Protein AF-A0A3N4KYW5-F1 (afdb_monomer_lite)

Organism: NCBI:txid1392247

InterPro domains:
  IPR002227 Tyrosinase copper-binding domain [PF00264] (169-390)
  IPR002227 Tyrosinase copper-binding domain [PR00092] (184-201)
  IPR002227 Tyrosinase copper-binding domain [PR00092] (208-213)
  IPR002227 Tyrosinase copper-binding domain [PR00092] (351-362)
  IPR002227 Tyrosinase copper-binding domain [PR00092] (371-389)
  IPR002227 Tyrosinase copper-binding domain [PS00498] (372-383)
  IPR008922 Di-copper centre-containing domain superfamily [G3DSA:1.10.1280.10] (105-426)
  IPR008922 Di-copper centre-containing domain superfamily [SSF48056] (137-424)
  IPR050316 Tyrosinase and Hemocyanin [PTHR11474] (118-399)

Radius of gyration: 27.78 Å; chains: 1; bounding box: 61×49×85 Å

pLDDT: mean 87.5, std 16.76, range [24.86, 98.69]

Structure (mmCIF, N/CA/C/O backbone):
data_AF-A0A3N4KYW5-F1
#
_entry.id   AF-A0A3N4KYW5-F1
#
loop_
_atom_site.group_PDB
_atom_site.id
_atom_site.type_symbol
_atom_site.label_atom_id
_atom_site.label_alt_id
_atom_site.label_comp_id
_atom_site.label_asym_id
_atom_site.label_entity_id
_atom_site.label_seq_id
_atom_site.pdbx_PDB_ins_code
_atom_site.Cartn_x
_atom_site.Cartn_y
_atom_site.Cartn_z
_atom_site.occupancy
_atom_site.B_iso_or_equiv
_atom_site.auth_seq_id
_atom_site.auth_comp_id
_atom_site.auth_asym_id
_atom_site.auth_atom_id
_atom_site.pdbx_PDB_model_num
ATOM 1 N N . MET A 1 1 ? -25.520 24.397 -14.478 1.00 36.56 1 MET A N 1
ATOM 2 C CA . MET A 1 1 ? -25.189 24.635 -15.900 1.00 36.56 1 MET A CA 1
ATOM 3 C C . MET A 1 1 ? -24.238 23.541 -16.331 1.00 36.56 1 MET A C 1
ATOM 5 O O . MET A 1 1 ? -23.199 23.385 -15.710 1.00 36.56 1 MET A O 1
ATOM 9 N N . ALA A 1 2 ? -24.666 22.728 -17.291 1.00 32.66 2 ALA A N 1
ATOM 10 C CA . ALA A 1 2 ? -23.948 21.551 -17.752 1.00 32.66 2 ALA A CA 1
ATOM 11 C C . ALA A 1 2 ? -22.812 21.935 -18.715 1.00 32.66 2 ALA A C 1
ATOM 13 O O . ALA A 1 2 ? -23.056 22.570 -19.738 1.00 32.66 2 ALA A O 1
ATOM 14 N N . SER A 1 3 ? -21.595 21.501 -18.406 1.00 29.33 3 SER A N 1
ATOM 15 C CA . SER A 1 3 ? -20.471 21.383 -19.340 1.00 29.33 3 SER A CA 1
ATOM 16 C C . SER A 1 3 ? -19.914 19.974 -19.121 1.00 29.33 3 SER A C 1
ATOM 18 O O . SER A 1 3 ? -19.378 19.689 -18.061 1.00 29.33 3 SER A O 1
ATOM 20 N N . GLY A 1 4 ? -20.162 18.981 -19.969 1.00 25.80 4 GLY A N 1
ATOM 21 C CA . GLY A 1 4 ? -19.892 18.992 -21.401 1.00 25.80 4 GLY A CA 1
ATOM 22 C C . GLY A 1 4 ? -18.537 18.330 -21.671 1.00 25.80 4 GLY A C 1
ATOM 23 O O . GLY A 1 4 ? -17.692 18.933 -22.322 1.00 25.80 4 GLY A O 1
ATOM 24 N N . PHE A 1 5 ? -18.314 17.117 -21.144 1.00 27.41 5 PHE A N 1
ATOM 25 C CA . PHE A 1 5 ? -17.185 16.272 -21.535 1.00 27.41 5 PHE A CA 1
ATOM 26 C C . PHE A 1 5 ? -17.374 15.877 -23.004 1.00 27.41 5 PHE A C 1
ATOM 28 O O . PHE A 1 5 ? -18.161 14.991 -23.333 1.00 27.41 5 PHE A O 1
ATOM 35 N N . LYS A 1 6 ? -16.687 16.581 -23.906 1.00 27.83 6 LYS A N 1
ATOM 36 C CA . LYS A 1 6 ? -16.536 16.147 -25.293 1.00 27.83 6 LYS A CA 1
ATOM 37 C C . LYS A 1 6 ? -15.517 15.015 -25.315 1.00 27.83 6 LYS A C 1
ATOM 39 O O . LYS A 1 6 ? -14.340 15.236 -25.046 1.00 27.83 6 LYS A O 1
ATOM 44 N N . SER A 1 7 ? -15.986 13.820 -25.653 1.00 28.34 7 SER A N 1
ATOM 45 C CA . SER A 1 7 ? -15.151 12.720 -26.122 1.00 28.34 7 SER A CA 1
ATOM 46 C C . SER A 1 7 ? -14.285 13.210 -27.286 1.00 28.34 7 SER A C 1
ATOM 48 O O . SER A 1 7 ? -14.814 13.652 -28.310 1.00 28.34 7 SER A O 1
ATOM 50 N N . LEU A 1 8 ? -12.965 13.159 -27.123 1.00 27.41 8 LEU A N 1
ATOM 51 C CA . LEU A 1 8 ? -12.028 13.337 -28.228 1.00 27.41 8 LEU A CA 1
ATOM 52 C C . LEU A 1 8 ? -12.224 12.176 -29.220 1.00 27.41 8 LEU A C 1
ATOM 54 O O . LEU A 1 8 ? -12.356 11.032 -28.779 1.00 27.41 8 LEU A O 1
ATOM 58 N N . PRO A 1 9 ? -12.292 12.439 -30.535 1.00 24.86 9 PRO A N 1
ATOM 59 C CA . PRO A 1 9 ? -12.439 11.379 -31.518 1.00 24.86 9 PRO A CA 1
ATOM 60 C C . PRO A 1 9 ? -11.172 10.523 -31.524 1.00 24.86 9 PRO A C 1
ATOM 62 O O . PRO A 1 9 ? -10.060 11.046 -31.602 1.00 24.86 9 PRO A O 1
ATOM 65 N N . LEU A 1 10 ? -11.363 9.205 -31.448 1.00 27.23 10 LEU A N 1
ATOM 66 C CA . LEU A 1 10 ? -10.358 8.221 -31.828 1.00 27.23 10 LEU A CA 1
ATOM 67 C C . LEU A 1 10 ? -9.877 8.587 -33.233 1.00 27.23 10 LEU A C 1
ATOM 69 O O . LEU A 1 10 ? -10.651 8.540 -34.189 1.00 27.23 10 LEU A O 1
ATOM 73 N N . ALA A 1 11 ? -8.623 9.021 -33.333 1.00 27.61 11 ALA A N 1
ATOM 74 C CA . ALA A 1 11 ? -7.962 9.165 -34.612 1.00 27.61 11 ALA A CA 1
ATOM 75 C C . ALA A 1 11 ? -7.851 7.763 -35.217 1.00 27.61 11 ALA A C 1
ATOM 77 O O . ALA A 1 11 ? -7.049 6.942 -34.774 1.00 27.61 11 ALA A O 1
ATOM 78 N N . ASP A 1 12 ? -8.707 7.499 -36.198 1.00 30.23 12 ASP A N 1
ATOM 79 C CA . ASP A 1 12 ? -8.576 6.408 -37.153 1.00 30.23 12 ASP A CA 1
ATOM 80 C C . ASP A 1 12 ? -7.338 6.689 -38.017 1.00 30.23 12 ASP A C 1
ATOM 82 O O . ASP A 1 12 ? -7.412 7.216 -39.127 1.00 30.23 12 ASP A O 1
ATOM 86 N N . ASN A 1 13 ? -6.160 6.437 -37.445 1.00 30.92 13 ASN A N 1
ATOM 87 C CA . ASN A 1 13 ? -4.935 6.324 -38.213 1.00 30.92 13 ASN A CA 1
ATOM 88 C C . ASN A 1 13 ? -4.959 4.933 -38.826 1.00 30.92 13 ASN A C 1
ATOM 90 O O . ASN A 1 13 ? -4.582 3.956 -38.178 1.00 30.92 13 ASN A O 1
ATOM 94 N N . GLY A 1 14 ? -5.445 4.869 -40.065 1.00 31.92 14 GLY A N 1
ATOM 95 C CA . GLY A 1 14 ? -5.425 3.679 -40.896 1.00 31.92 14 GLY A CA 1
ATOM 96 C C . GLY A 1 14 ? -4.024 3.079 -40.962 1.00 31.92 14 GLY A C 1
ATOM 97 O O . GLY A 1 14 ? -3.211 3.444 -41.808 1.00 31.92 14 GLY A O 1
ATOM 98 N N . HIS A 1 15 ? -3.762 2.130 -40.072 1.00 33.12 15 HIS A N 1
ATOM 99 C CA . HIS A 1 15 ? -2.772 1.101 -40.279 1.00 33.12 15 HIS A CA 1
ATOM 100 C C . HIS A 1 15 ? -3.502 -0.075 -40.900 1.00 33.12 15 HIS A C 1
ATOM 102 O O . HIS A 1 15 ? -4.351 -0.717 -40.283 1.00 33.12 15 HIS A O 1
ATOM 108 N N . ASP A 1 16 ? -3.178 -0.282 -42.171 1.00 29.64 16 ASP A N 1
ATOM 109 C CA . ASP A 1 16 ? -3.436 -1.487 -42.934 1.00 29.64 16 ASP A CA 1
ATOM 110 C C . ASP A 1 16 ? -3.139 -2.702 -42.043 1.00 29.64 16 ASP A C 1
ATOM 112 O O . ASP A 1 16 ? -1.985 -3.037 -41.764 1.00 29.64 16 ASP A O 1
ATOM 116 N N . THR A 1 17 ? -4.197 -3.308 -41.504 1.00 34.25 17 THR A N 1
ATOM 117 C CA . THR A 1 17 ? -4.118 -4.538 -40.722 1.00 34.25 17 THR A CA 1
ATOM 118 C C . THR A 1 17 ? -3.865 -5.664 -41.707 1.00 34.25 17 THR A C 1
ATOM 120 O O . THR A 1 17 ? -4.756 -6.427 -42.086 1.00 34.25 17 THR A O 1
ATOM 123 N N . GLN A 1 18 ? -2.614 -5.768 -42.157 1.00 32.50 18 GLN A N 1
ATOM 124 C CA . GLN A 1 18 ? -2.148 -6.986 -42.787 1.00 32.50 18 GLN A CA 1
ATOM 125 C C . GLN A 1 18 ? -2.343 -8.113 -41.776 1.00 32.50 18 GLN A C 1
ATOM 127 O O . GLN A 1 18 ? -1.690 -8.177 -40.735 1.00 32.50 18 GLN A O 1
ATOM 132 N N . LYS A 1 19 ? -3.296 -8.998 -42.094 1.00 31.89 19 LYS A N 1
ATOM 133 C CA . LYS A 1 19 ? -3.371 -10.364 -41.572 1.00 31.89 19 LYS A CA 1
ATOM 134 C C . LYS A 1 19 ? -1.954 -10.903 -41.406 1.00 31.89 19 LYS A C 1
ATOM 136 O O . LYS A 1 19 ? -1.170 -10.735 -42.332 1.00 31.89 19 LYS A O 1
ATOM 141 N N . ALA A 1 20 ? -1.689 -11.570 -40.282 1.00 35.94 20 ALA A N 1
ATOM 142 C CA . ALA A 1 20 ? -0.457 -12.287 -39.966 1.00 35.94 20 ALA A CA 1
ATOM 143 C C . ALA A 1 20 ? 0.060 -13.130 -41.153 1.00 35.94 20 ALA A C 1
ATOM 145 O O . ALA A 1 20 ? -0.219 -14.321 -41.270 1.00 35.94 20 ALA A O 1
ATOM 146 N N . GLY A 1 21 ? 0.780 -12.489 -42.069 1.00 40.09 21 GLY A N 1
ATOM 147 C CA . GLY A 1 21 ? 1.780 -13.119 -42.903 1.00 40.09 21 GLY A CA 1
ATOM 148 C C . GLY A 1 21 ? 3.013 -13.239 -42.030 1.00 40.09 21 GLY A C 1
ATOM 149 O O . GLY A 1 21 ? 3.352 -12.282 -41.334 1.00 40.09 21 GLY A O 1
ATOM 150 N N . GLU A 1 22 ? 3.624 -14.421 -42.005 1.00 60.75 22 GLU A N 1
ATOM 151 C CA . GLU A 1 22 ? 4.878 -14.663 -41.294 1.00 60.75 22 GLU A CA 1
ATOM 152 C C . GLU A 1 22 ? 5.866 -13.543 -41.649 1.00 60.75 22 GLU A C 1
ATOM 154 O O . GLU A 1 22 ? 6.356 -13.470 -42.775 1.00 60.75 22 GLU A O 1
ATOM 159 N N . ILE A 1 23 ? 6.114 -12.621 -40.716 1.00 72.06 23 ILE A N 1
ATOM 160 C CA . ILE A 1 23 ? 7.168 -11.633 -40.905 1.00 72.06 23 ILE A CA 1
ATOM 161 C C . ILE A 1 23 ? 8.461 -12.440 -40.958 1.00 72.06 23 ILE A C 1
ATOM 163 O O . ILE A 1 23 ? 8.740 -13.248 -40.072 1.00 72.06 23 ILE A O 1
ATOM 167 N N . GLU A 1 24 ? 9.238 -12.228 -42.012 1.00 91.56 24 GLU A N 1
ATOM 168 C CA . GLU A 1 24 ? 10.506 -12.904 -42.254 1.00 91.56 24 GLU A CA 1
ATOM 169 C C . GLU A 1 24 ? 11.678 -11.937 -41.991 1.00 91.56 24 GLU A C 1
ATOM 171 O O . GLU A 1 24 ? 12.344 -11.487 -42.926 1.00 91.56 24 GLU A O 1
ATOM 176 N N . PRO A 1 25 ? 11.948 -11.559 -40.726 1.00 95.44 25 PRO A N 1
ATOM 177 C CA . PRO A 1 25 ? 12.878 -10.479 -40.415 1.00 95.44 25 PRO A CA 1
ATOM 178 C C . PRO A 1 25 ? 14.332 -10.815 -40.752 1.00 95.44 25 PRO A C 1
ATOM 180 O O . PRO A 1 25 ? 14.833 -11.881 -40.411 1.00 95.44 25 PRO A O 1
ATOM 183 N N . THR A 1 26 ? 15.073 -9.885 -41.338 1.00 97.38 26 THR A N 1
ATOM 184 C CA . THR A 1 26 ? 16.506 -10.077 -41.613 1.00 97.38 26 THR A CA 1
ATOM 185 C C . THR A 1 26 ? 17.353 -9.207 -40.692 1.00 97.38 26 THR A C 1
ATOM 187 O O . THR A 1 26 ? 16.881 -8.231 -40.097 1.00 97.38 26 THR A O 1
ATOM 190 N N . TRP A 1 27 ? 18.639 -9.539 -40.573 1.00 97.62 27 TRP A N 1
ATOM 191 C CA . TRP A 1 27 ? 19.588 -8.677 -39.873 1.00 97.62 27 TRP A CA 1
ATOM 192 C C . TRP A 1 27 ? 19.629 -7.264 -40.466 1.00 97.62 27 TRP A C 1
ATOM 194 O O . TRP A 1 27 ? 19.541 -6.287 -39.722 1.00 97.62 27 TRP A O 1
ATOM 204 N N . GLN A 1 28 ? 19.772 -7.157 -41.791 1.00 96.12 28 GLN A N 1
ATOM 205 C CA . GLN A 1 28 ? 19.953 -5.873 -42.476 1.00 96.12 28 GLN A CA 1
ATOM 206 C C . GLN A 1 28 ? 18.685 -5.016 -42.460 1.00 96.12 28 GLN A C 1
ATOM 208 O O . GLN A 1 28 ? 18.762 -3.802 -42.268 1.00 96.12 28 GLN A O 1
ATOM 213 N N . ASP A 1 29 ? 17.520 -5.638 -42.625 1.00 94.81 29 ASP A N 1
ATOM 214 C CA . ASP A 1 29 ? 16.280 -4.888 -42.794 1.00 94.81 29 ASP A CA 1
ATOM 215 C C . ASP A 1 29 ? 15.609 -4.559 -41.465 1.00 94.81 29 ASP A C 1
ATOM 217 O O . ASP A 1 29 ? 14.988 -3.497 -41.363 1.00 94.81 29 ASP A O 1
ATOM 221 N N . ASN A 1 30 ? 15.763 -5.427 -40.457 1.00 96.81 30 ASN A N 1
ATOM 222 C CA . ASN A 1 30 ? 15.007 -5.356 -39.207 1.00 96.81 30 ASN A CA 1
ATOM 223 C C . ASN A 1 30 ? 15.914 -5.305 -37.974 1.00 96.81 30 ASN A C 1
ATOM 225 O O . ASN A 1 30 ? 15.921 -4.302 -37.266 1.00 96.81 30 ASN A O 1
ATOM 229 N N . ILE A 1 31 ? 16.683 -6.366 -37.703 1.00 98.00 31 ILE A N 1
ATOM 230 C CA . ILE A 1 31 ? 17.281 -6.578 -36.371 1.00 98.00 31 ILE A CA 1
ATOM 231 C C . ILE A 1 31 ? 18.367 -5.562 -36.041 1.00 98.00 31 ILE A C 1
ATOM 233 O O . ILE A 1 31 ? 18.380 -5.030 -34.935 1.00 98.00 31 ILE A O 1
ATOM 237 N N . SER A 1 32 ? 19.246 -5.240 -36.993 1.00 97.56 32 SER A N 1
ATOM 238 C CA . SER A 1 32 ? 20.267 -4.205 -36.777 1.00 97.56 32 SER A CA 1
ATOM 239 C C . SER A 1 32 ? 19.641 -2.848 -36.439 1.00 97.56 32 SER A C 1
ATOM 241 O O . SER A 1 32 ? 20.123 -2.157 -35.541 1.00 97.56 32 SER A O 1
ATOM 243 N N . LYS A 1 33 ? 18.515 -2.508 -37.082 1.00 97.31 33 LYS A N 1
ATOM 244 C CA . LYS A 1 33 ? 17.802 -1.241 -36.876 1.00 97.31 33 LYS A CA 1
ATOM 245 C C . LYS A 1 33 ? 17.128 -1.151 -35.514 1.00 97.31 33 LYS A C 1
ATOM 247 O O . LYS A 1 33 ? 17.048 -0.051 -34.983 1.00 97.31 33 LYS A O 1
ATOM 252 N N . LEU A 1 34 ? 16.723 -2.273 -34.908 1.00 97.69 34 LEU A N 1
ATOM 253 C CA . LEU A 1 34 ? 16.207 -2.268 -33.531 1.00 97.69 34 LEU A CA 1
ATOM 254 C C . LEU A 1 34 ? 17.234 -1.710 -32.538 1.00 97.69 34 LEU A C 1
ATOM 256 O O . LEU A 1 34 ? 16.849 -1.088 -31.554 1.00 97.69 34 LEU A O 1
ATOM 260 N N . PHE A 1 35 ? 18.529 -1.910 -32.803 1.00 97.19 35 PHE A N 1
ATOM 261 C CA . PHE A 1 35 ? 19.608 -1.424 -31.944 1.00 97.19 35 PHE A CA 1
ATOM 262 C C . PHE A 1 35 ? 20.206 -0.098 -32.410 1.00 97.19 35 PHE A C 1
ATOM 264 O O . PHE A 1 35 ? 20.641 0.679 -31.571 1.00 97.19 35 PHE A O 1
ATOM 271 N N . SER A 1 36 ? 20.265 0.166 -33.719 1.00 96.69 36 SER A N 1
ATOM 272 C CA . SER A 1 36 ? 20.901 1.382 -34.242 1.00 96.69 36 SER A CA 1
ATOM 273 C C . SER A 1 36 ? 19.951 2.573 -34.361 1.00 96.69 36 SER A C 1
ATOM 275 O O . SER A 1 36 ? 20.398 3.706 -34.247 1.00 96.69 36 SER A O 1
ATOM 277 N N . ALA A 1 37 ? 18.668 2.328 -34.631 1.00 96.88 37 ALA A N 1
ATOM 278 C CA . ALA A 1 37 ? 17.650 3.348 -34.869 1.00 96.88 37 ALA A CA 1
ATOM 279 C C . ALA A 1 37 ? 16.254 2.787 -34.511 1.00 96.88 37 ALA A C 1
ATOM 281 O O . ALA A 1 37 ? 15.433 2.565 -35.409 1.00 96.88 37 ALA A O 1
ATOM 282 N N . PRO A 1 38 ? 15.987 2.500 -33.220 1.00 96.75 38 PRO A N 1
ATOM 283 C CA . PRO A 1 38 ? 14.735 1.902 -32.752 1.00 96.75 38 PRO A CA 1
ATOM 284 C C . PRO A 1 38 ? 13.523 2.691 -33.252 1.00 96.75 38 PRO A C 1
ATOM 286 O O . PRO A 1 38 ? 13.357 3.876 -32.960 1.00 96.75 38 PRO A O 1
ATOM 289 N N . TYR A 1 39 ? 12.663 2.032 -34.027 1.00 97.06 39 TYR A N 1
ATOM 290 C CA . TYR A 1 39 ? 11.577 2.698 -34.752 1.00 97.06 39 TYR A CA 1
ATOM 291 C C . TYR A 1 39 ? 10.506 3.304 -33.833 1.00 97.06 39 TYR A C 1
ATOM 293 O O . TYR A 1 39 ? 9.792 4.203 -34.268 1.00 97.06 39 TYR A O 1
ATOM 301 N N . TRP A 1 40 ? 10.386 2.808 -32.596 1.00 96.88 40 TRP A N 1
ATOM 302 C CA . TRP A 1 40 ? 9.396 3.258 -31.613 1.00 96.88 40 TRP A CA 1
ATOM 303 C C . TRP A 1 40 ? 9.812 4.529 -30.867 1.00 96.88 40 TRP A C 1
ATOM 305 O O . TRP A 1 40 ? 8.991 5.121 -30.172 1.00 96.88 40 TRP A O 1
ATOM 315 N N . LEU A 1 41 ? 11.069 4.955 -31.010 1.00 96.62 41 LEU A N 1
ATOM 316 C CA . LEU A 1 41 ? 11.552 6.208 -30.445 1.00 96.62 41 LEU A CA 1
ATOM 317 C C . LEU A 1 41 ? 11.348 7.384 -31.412 1.00 96.62 41 LEU A C 1
ATOM 319 O O . LEU A 1 41 ? 11.290 7.172 -32.632 1.00 96.62 41 LEU A O 1
ATOM 323 N N . PRO A 1 42 ? 11.279 8.626 -30.889 1.00 96.38 42 PRO A N 1
ATOM 324 C CA . PRO A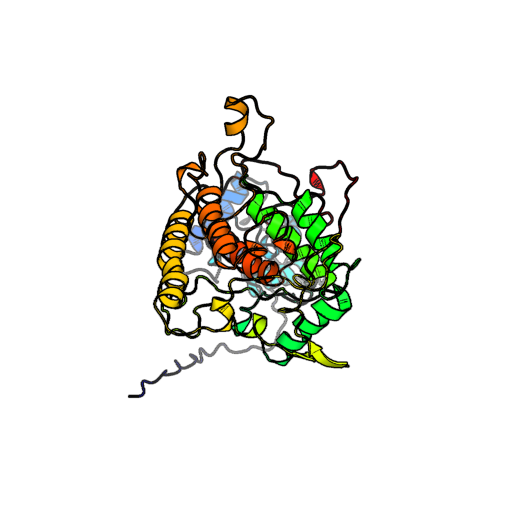 1 42 ? 11.188 9.827 -31.712 1.00 96.38 42 PRO A CA 1
ATOM 325 C C . PRO A 1 42 ? 12.302 9.896 -32.763 1.00 96.38 42 PRO A C 1
ATOM 327 O O . PRO A 1 42 ? 13.458 9.548 -32.506 1.00 96.38 42 PRO A O 1
ATOM 330 N N . GLU A 1 43 ? 11.945 10.335 -33.971 1.00 94.25 43 GLU A N 1
ATOM 331 C CA . GLU A 1 43 ? 12.826 10.291 -35.141 1.00 94.25 43 GLU A CA 1
ATOM 332 C C . GLU A 1 43 ? 14.135 11.061 -34.961 1.00 94.25 43 GLU A C 1
ATOM 334 O O . GLU A 1 43 ? 15.189 10.612 -35.406 1.00 94.25 43 GLU A O 1
ATOM 339 N N . ASP A 1 44 ? 14.065 12.183 -34.260 1.00 95.00 44 ASP A N 1
ATOM 340 C CA . ASP A 1 44 ? 15.172 13.074 -33.945 1.00 95.00 44 ASP A CA 1
ATOM 341 C C . ASP A 1 44 ? 16.149 12.507 -32.903 1.00 95.00 44 ASP A C 1
ATOM 343 O O . ASP A 1 44 ? 17.284 12.974 -32.809 1.00 95.00 44 ASP A O 1
ATOM 347 N N . THR A 1 45 ? 15.746 11.488 -32.135 1.00 94.56 45 THR A N 1
ATOM 348 C CA . THR A 1 45 ? 16.549 10.946 -31.024 1.00 94.56 45 THR A CA 1
ATOM 349 C C . THR A 1 45 ? 16.982 9.493 -31.213 1.00 94.56 45 THR A C 1
ATOM 351 O O . THR A 1 45 ? 18.021 9.103 -30.673 1.00 94.56 45 THR A O 1
ATOM 354 N N . ARG A 1 46 ? 16.250 8.689 -31.998 1.00 96.56 46 ARG A N 1
ATOM 355 C CA . ARG A 1 46 ? 16.456 7.230 -32.085 1.00 96.56 46 ARG A CA 1
ATOM 356 C C . ARG A 1 46 ? 17.874 6.799 -32.456 1.00 96.56 46 ARG A C 1
ATOM 358 O O . ARG A 1 46 ? 18.385 5.862 -31.851 1.00 96.56 46 ARG A O 1
ATOM 365 N N . GLU A 1 47 ? 18.539 7.479 -33.389 1.00 97.00 47 GLU A N 1
ATOM 366 C CA . GLU A 1 47 ? 19.916 7.125 -33.779 1.00 97.00 47 GLU A CA 1
ATOM 367 C C . GLU A 1 47 ? 20.927 7.398 -32.659 1.00 97.00 47 GLU A C 1
ATOM 369 O O . GLU A 1 47 ? 21.823 6.593 -32.408 1.00 97.00 47 GLU A O 1
ATOM 374 N N . SER A 1 48 ? 20.760 8.514 -31.944 1.00 96.75 48 SER A N 1
ATOM 375 C CA . SER A 1 48 ? 21.608 8.878 -30.804 1.00 96.75 48 SER A CA 1
ATOM 376 C C . SER A 1 48 ? 21.441 7.884 -29.651 1.00 96.75 48 SER A C 1
ATOM 378 O O . SER A 1 48 ? 22.424 7.400 -29.083 1.00 96.75 48 SER A O 1
ATOM 380 N N . VAL A 1 49 ? 20.193 7.511 -29.352 1.00 96.19 49 VAL A N 1
ATOM 381 C CA . VAL A 1 49 ? 19.875 6.510 -28.326 1.00 96.19 49 VAL A CA 1
ATOM 382 C C . VAL A 1 49 ? 20.453 5.141 -28.701 1.00 96.19 49 VAL A C 1
ATOM 384 O O . VAL A 1 49 ? 21.149 4.528 -27.889 1.00 96.19 49 VAL A O 1
ATOM 387 N N . GLY A 1 50 ? 20.260 4.690 -29.944 1.00 96.31 50 GLY A N 1
ATOM 388 C CA . GLY A 1 50 ? 20.822 3.429 -30.429 1.00 96.31 50 GLY A CA 1
ATOM 389 C C . GLY A 1 50 ? 22.355 3.396 -30.395 1.00 96.31 50 GLY A C 1
ATOM 390 O O . GLY A 1 50 ? 22.962 2.427 -29.927 1.00 96.31 50 GLY A O 1
ATOM 391 N N . ALA A 1 51 ? 23.007 4.490 -30.803 1.00 96.56 51 ALA A N 1
ATOM 392 C CA . ALA A 1 51 ? 24.458 4.640 -30.702 1.00 96.56 51 ALA A CA 1
ATOM 393 C C . ALA A 1 51 ? 24.950 4.546 -29.247 1.00 96.56 51 ALA A C 1
ATOM 395 O O . ALA A 1 51 ? 25.960 3.886 -28.985 1.00 96.56 51 ALA A O 1
ATOM 396 N N . SER A 1 52 ? 24.216 5.141 -28.301 1.00 95.12 52 SER A N 1
ATOM 397 C CA . SER A 1 52 ? 24.500 5.037 -26.866 1.00 95.12 52 SER A CA 1
ATOM 398 C C . SER A 1 52 ? 24.402 3.591 -26.367 1.00 95.12 52 SER A C 1
ATOM 400 O O . SER A 1 52 ? 25.329 3.102 -25.716 1.00 95.12 52 SER A O 1
ATOM 402 N N . TRP A 1 53 ? 23.350 2.852 -26.742 1.00 95.38 53 TRP A N 1
ATOM 403 C CA . TRP A 1 53 ? 23.204 1.435 -26.378 1.00 95.38 53 TRP A CA 1
ATOM 404 C C . TRP A 1 53 ? 24.363 0.580 -26.904 1.00 95.38 53 TRP A C 1
ATOM 406 O O . TRP A 1 53 ? 24.944 -0.207 -26.154 1.00 95.38 53 TRP A O 1
ATOM 416 N N . ILE A 1 54 ? 24.743 0.755 -28.176 1.00 95.69 54 ILE A N 1
ATOM 417 C CA . ILE A 1 54 ? 25.878 0.045 -28.786 1.00 95.69 54 ILE A CA 1
ATOM 418 C C . ILE A 1 54 ? 27.182 0.380 -28.048 1.00 95.69 54 ILE A C 1
ATOM 420 O O . ILE A 1 54 ? 27.966 -0.525 -27.749 1.00 95.69 54 ILE A O 1
ATOM 424 N N . ALA A 1 55 ? 27.421 1.657 -27.737 1.00 94.56 55 ALA A N 1
ATOM 425 C CA . ALA A 1 55 ? 28.619 2.100 -27.029 1.00 94.56 55 ALA A CA 1
ATOM 426 C C . ALA A 1 55 ? 28.702 1.516 -25.611 1.00 94.56 55 ALA A C 1
ATOM 428 O O . ALA A 1 55 ? 29.751 1.000 -25.226 1.00 94.56 55 ALA A O 1
ATOM 429 N N . MET A 1 56 ? 27.598 1.528 -24.859 1.00 91.62 56 MET A N 1
ATOM 430 C CA . MET A 1 56 ? 27.534 0.951 -23.512 1.00 91.62 56 MET A CA 1
ATOM 431 C C . MET A 1 56 ? 27.773 -0.557 -23.520 1.00 91.62 56 MET A C 1
ATOM 433 O O . MET A 1 56 ? 28.548 -1.055 -22.705 1.00 91.62 56 MET A O 1
ATOM 437 N N . MET A 1 57 ? 27.182 -1.278 -24.474 1.00 92.25 57 MET A N 1
ATOM 438 C CA . MET A 1 57 ? 27.376 -2.724 -24.594 1.00 92.25 57 MET A CA 1
ATOM 439 C C . MET A 1 57 ? 28.811 -3.099 -24.967 1.00 92.25 57 MET A C 1
ATOM 441 O O . MET A 1 57 ? 29.325 -4.082 -24.438 1.00 92.25 57 MET A O 1
ATOM 445 N N . LYS A 1 58 ? 29.477 -2.294 -25.808 1.00 91.44 58 LYS A N 1
ATOM 446 C CA . LYS A 1 58 ? 30.909 -2.441 -26.126 1.00 91.44 58 LYS A CA 1
ATOM 447 C C . LYS A 1 58 ? 31.817 -2.131 -24.942 1.00 91.44 58 LYS A C 1
ATOM 449 O O . LYS A 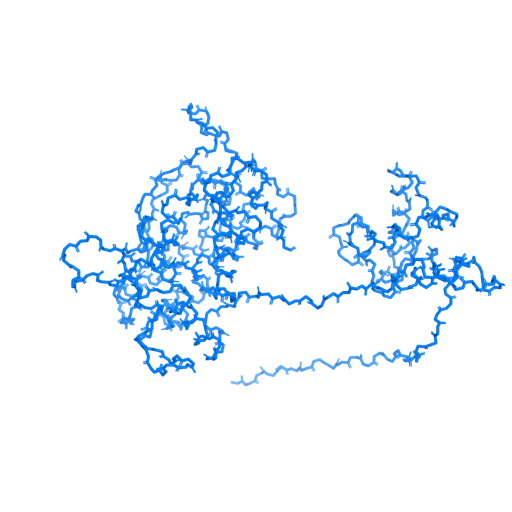1 58 ? 32.871 -2.744 -24.813 1.00 91.44 58 LYS A O 1
ATOM 454 N N . PHE A 1 59 ? 31.449 -1.140 -24.135 1.00 90.88 59 PHE A N 1
ATOM 455 C CA . PHE A 1 59 ? 32.270 -0.682 -23.020 1.00 90.88 59 PHE A CA 1
ATOM 456 C C . PHE A 1 59 ? 32.191 -1.637 -21.822 1.00 90.88 59 PHE A C 1
ATOM 458 O O . PHE A 1 59 ? 33.222 -2.027 -21.282 1.00 90.88 59 PHE A O 1
ATOM 465 N N . TRP A 1 60 ? 30.979 -2.034 -21.422 1.00 84.81 60 TRP A N 1
ATOM 466 C CA . TRP A 1 60 ? 30.743 -2.847 -20.222 1.00 84.81 60 TRP A CA 1
ATOM 467 C C . TRP A 1 60 ? 30.662 -4.355 -20.488 1.00 84.81 60 TRP A C 1
ATOM 469 O O . TRP A 1 60 ? 30.680 -5.142 -19.542 1.00 84.81 60 TRP A O 1
ATOM 479 N N . GLY A 1 61 ? 30.560 -4.784 -21.748 1.00 80.81 61 GLY A N 1
ATOM 480 C CA . GLY A 1 61 ? 30.336 -6.183 -22.095 1.00 80.81 61 GLY A CA 1
ATOM 481 C C . GLY A 1 61 ? 31.078 -6.649 -23.351 1.00 80.81 61 GLY A C 1
ATOM 482 O O . GLY A 1 61 ? 31.653 -5.862 -24.095 1.00 80.81 61 GLY A O 1
ATOM 483 N N . PRO A 1 62 ? 31.068 -7.967 -23.622 1.00 84.31 62 PRO A N 1
ATOM 484 C CA . PRO A 1 62 ? 31.704 -8.539 -24.810 1.00 84.31 62 PRO A CA 1
ATOM 485 C C . PRO A 1 62 ? 30.809 -8.493 -26.065 1.00 84.31 62 PRO A C 1
ATOM 487 O O . PRO A 1 62 ? 31.189 -9.012 -27.117 1.00 84.31 62 PRO A O 1
ATOM 490 N N . THR A 1 63 ? 29.593 -7.948 -25.966 1.00 89.81 63 THR A N 1
ATOM 491 C CA . THR A 1 63 ? 28.590 -7.986 -27.038 1.00 89.81 63 THR A CA 1
ATOM 492 C C . THR A 1 63 ? 28.580 -6.663 -27.788 1.00 89.81 63 THR A C 1
ATOM 494 O O . THR A 1 63 ? 28.365 -5.609 -27.203 1.00 89.81 63 THR A O 1
ATOM 497 N N . ASP A 1 64 ? 28.744 -6.728 -29.106 1.00 95.19 64 ASP A N 1
ATOM 498 C CA . ASP A 1 64 ? 28.590 -5.576 -29.984 1.00 95.19 64 ASP A CA 1
ATOM 499 C C . ASP A 1 64 ? 27.225 -5.681 -30.672 1.00 95.19 64 ASP A C 1
ATOM 501 O O . ASP A 1 64 ? 27.036 -6.539 -31.533 1.00 95.19 64 ASP A O 1
ATOM 505 N N . LEU A 1 65 ? 26.279 -4.816 -30.291 1.00 95.88 65 LEU A N 1
ATOM 506 C CA . LEU A 1 65 ? 24.928 -4.793 -30.868 1.00 95.88 65 LEU A CA 1
ATOM 507 C C . LEU A 1 65 ? 24.898 -4.363 -32.346 1.00 95.88 65 LEU A C 1
ATOM 509 O O . LEU A 1 65 ? 23.897 -4.577 -33.019 1.00 95.88 65 LEU A O 1
ATOM 513 N N . SER A 1 66 ? 25.992 -3.799 -32.871 1.00 96.12 66 SER A N 1
ATOM 514 C CA . SER A 1 66 ? 26.152 -3.492 -34.300 1.00 96.12 66 SER A CA 1
ATOM 515 C C . SER A 1 66 ? 26.738 -4.656 -35.110 1.00 96.12 66 SER A C 1
ATOM 517 O O . SER A 1 66 ? 26.780 -4.598 -36.339 1.00 96.12 66 SER A O 1
ATOM 519 N N . ASN A 1 67 ? 27.173 -5.734 -34.447 1.00 97.38 67 ASN A N 1
ATOM 520 C CA . ASN A 1 67 ? 27.808 -6.882 -35.082 1.00 97.38 67 ASN A CA 1
ATOM 521 C C . ASN A 1 67 ? 26.865 -8.092 -35.130 1.00 97.38 67 ASN A C 1
ATOM 523 O O . ASN A 1 67 ? 26.464 -8.637 -34.100 1.00 97.38 67 ASN A O 1
ATOM 527 N N . TYR A 1 68 ? 26.583 -8.567 -36.345 1.00 97.81 68 TYR A N 1
ATOM 528 C CA . TYR A 1 68 ? 25.707 -9.714 -36.576 1.00 97.81 68 TYR A CA 1
ATOM 529 C C . TYR A 1 68 ? 26.122 -10.970 -35.794 1.00 97.81 68 TYR A C 1
ATOM 531 O O . TYR A 1 68 ? 25.272 -11.604 -35.177 1.00 97.81 68 TYR A O 1
ATOM 539 N N . ASP A 1 69 ? 27.403 -11.356 -35.813 1.00 97.75 69 ASP A N 1
ATOM 540 C CA . ASP A 1 69 ? 27.842 -12.621 -35.210 1.00 97.75 69 ASP A CA 1
ATOM 541 C C . ASP A 1 69 ? 27.752 -12.553 -33.679 1.00 97.75 69 ASP A C 1
ATOM 543 O O . ASP A 1 69 ? 27.424 -13.546 -33.025 1.00 97.75 69 ASP A O 1
ATOM 547 N N . HIS A 1 70 ? 27.966 -11.365 -33.103 1.00 96.94 70 HIS A N 1
ATOM 548 C CA . HIS A 1 70 ? 27.798 -11.128 -31.669 1.00 96.94 70 HIS A CA 1
ATOM 549 C C . HIS A 1 70 ? 26.322 -11.202 -31.267 1.00 96.94 70 HIS A C 1
ATOM 551 O O . HIS A 1 70 ? 25.992 -11.917 -30.317 1.00 96.94 70 HIS A O 1
ATOM 557 N N . VAL A 1 71 ? 25.431 -10.524 -32.003 1.00 97.00 71 VAL A N 1
ATOM 558 C CA . VAL A 1 71 ? 23.988 -10.557 -31.722 1.00 97.00 71 VAL A CA 1
ATOM 559 C C . VAL A 1 71 ? 23.421 -11.956 -31.944 1.00 97.00 71 VAL A C 1
ATOM 561 O O . VAL A 1 71 ? 22.732 -12.464 -31.068 1.00 97.00 71 VAL A O 1
ATOM 564 N N . LYS A 1 72 ? 23.782 -12.641 -33.036 1.00 97.25 72 LYS A N 1
ATOM 565 C CA . LYS A 1 72 ? 23.393 -14.037 -33.293 1.00 97.25 72 LYS A CA 1
ATOM 566 C C . LYS A 1 72 ? 23.781 -14.949 -32.132 1.00 97.25 72 LYS A C 1
ATOM 568 O O . LYS A 1 72 ? 22.947 -15.693 -31.625 1.00 97.25 72 LYS A O 1
ATOM 573 N N . LYS A 1 73 ? 25.034 -14.866 -31.670 1.00 96.94 73 LYS A N 1
ATOM 574 C CA . LYS A 1 73 ? 25.544 -15.684 -30.557 1.00 96.94 73 LYS A CA 1
ATOM 575 C C . LYS A 1 73 ? 24.804 -15.428 -29.237 1.00 96.94 73 LYS A C 1
ATOM 577 O O . LYS A 1 73 ? 24.819 -16.289 -28.360 1.00 96.94 73 LYS A O 1
ATOM 582 N N . LYS A 1 74 ? 24.194 -14.251 -29.069 1.00 95.88 74 LYS A N 1
ATOM 583 C CA . LYS A 1 74 ? 23.532 -13.811 -27.833 1.00 95.88 74 LYS A CA 1
ATOM 584 C C . LYS A 1 74 ? 22.026 -13.586 -27.979 1.00 95.88 74 LYS A C 1
ATOM 586 O O . LYS A 1 74 ? 21.423 -13.110 -27.026 1.00 95.88 74 LYS A O 1
ATOM 591 N N . ALA A 1 75 ? 21.411 -13.959 -29.101 1.00 96.75 75 ALA A N 1
ATOM 592 C CA . ALA A 1 75 ? 20.042 -13.571 -29.443 1.00 96.75 75 ALA A CA 1
ATOM 593 C C . ALA A 1 75 ? 19.016 -13.925 -28.354 1.00 96.75 75 ALA A C 1
ATOM 595 O O . ALA A 1 75 ? 18.259 -13.056 -27.934 1.00 96.75 75 ALA A O 1
ATOM 596 N N . THR A 1 76 ? 19.058 -15.152 -27.820 1.00 96.88 76 THR A N 1
ATOM 597 C CA . THR A 1 76 ? 18.182 -15.586 -26.717 1.00 96.88 76 THR A CA 1
ATOM 598 C C . THR A 1 76 ? 18.367 -14.737 -25.460 1.00 96.88 76 THR A C 1
ATOM 600 O O . THR A 1 76 ? 17.390 -14.318 -24.850 1.00 96.88 76 THR A O 1
ATOM 603 N N . SER A 1 77 ? 19.614 -14.438 -25.090 1.00 95.56 77 SER A N 1
ATOM 604 C CA . SER A 1 77 ? 19.927 -13.617 -23.914 1.00 95.56 77 SER A CA 1
ATOM 605 C C . SER A 1 77 ? 19.510 -12.160 -24.124 1.00 95.56 77 SER A C 1
ATOM 607 O O . SER A 1 77 ? 18.930 -11.564 -23.224 1.00 95.56 77 SER A O 1
ATOM 609 N N . ILE A 1 78 ? 19.733 -11.603 -25.317 1.00 96.00 78 ILE A N 1
ATOM 610 C CA . ILE A 1 78 ? 19.293 -10.249 -25.673 1.00 96.00 78 ILE A CA 1
ATOM 611 C C . ILE A 1 78 ? 17.767 -10.156 -25.594 1.00 96.00 78 ILE A C 1
ATOM 613 O O . ILE A 1 78 ? 17.255 -9.275 -24.914 1.00 96.00 78 ILE A O 1
ATOM 617 N N . TYR A 1 79 ? 17.045 -11.101 -26.205 1.00 97.12 79 TYR A N 1
ATOM 618 C CA . TYR A 1 79 ? 15.586 -11.177 -26.115 1.00 97.12 79 TYR A CA 1
ATOM 619 C C . TYR A 1 79 ? 15.111 -11.227 -24.656 1.00 97.12 79 TYR A C 1
ATOM 621 O O . TYR A 1 79 ? 14.252 -10.442 -24.267 1.00 97.12 79 TYR A O 1
ATOM 629 N N . GLN A 1 80 ? 15.705 -12.091 -23.825 1.00 95.75 80 GLN A N 1
ATOM 630 C CA . GLN A 1 80 ? 15.351 -12.220 -22.405 1.00 95.75 80 GLN A CA 1
ATOM 631 C C . GLN A 1 80 ? 15.621 -10.938 -21.602 1.00 95.75 80 GLN A C 1
ATOM 633 O O . GLN A 1 80 ? 14.818 -10.575 -20.741 1.00 95.75 80 GLN A O 1
ATOM 638 N N . HIS A 1 81 ? 16.718 -10.229 -21.878 1.00 94.94 81 HIS A N 1
ATOM 639 C CA . HIS A 1 81 ? 17.033 -8.967 -21.206 1.00 94.94 81 HIS A CA 1
ATOM 640 C C . HIS A 1 81 ? 16.109 -7.824 -21.638 1.00 94.94 81 HIS A C 1
ATOM 642 O O . HIS A 1 81 ? 15.616 -7.080 -20.788 1.00 94.94 81 HIS A O 1
ATOM 648 N N . CYS A 1 82 ? 15.824 -7.717 -22.937 1.00 95.62 82 CYS A N 1
ATOM 649 C CA . CYS A 1 82 ? 14.882 -6.736 -23.467 1.00 95.62 82 CYS A CA 1
ATOM 650 C C . CYS A 1 82 ? 13.459 -6.999 -22.950 1.00 95.62 82 CYS A C 1
ATOM 652 O O . CYS A 1 82 ? 12.797 -6.077 -22.480 1.00 95.62 82 CYS A O 1
ATOM 654 N N . ARG A 1 83 ? 13.014 -8.264 -22.945 1.00 93.81 83 ARG A N 1
ATOM 655 C CA . ARG A 1 83 ? 11.689 -8.660 -22.446 1.00 93.81 83 ARG A CA 1
ATOM 656 C C . ARG A 1 83 ? 11.527 -8.423 -20.945 1.00 93.81 83 ARG A C 1
ATOM 658 O O . ARG A 1 83 ? 10.492 -7.928 -20.515 1.00 93.81 83 ARG A O 1
ATOM 665 N N . SER A 1 84 ? 12.551 -8.732 -20.146 1.00 90.88 84 SER A N 1
ATOM 666 C CA . SER A 1 84 ? 12.539 -8.486 -18.693 1.00 90.88 84 SER A CA 1
ATOM 667 C C . SER A 1 84 ? 12.776 -7.021 -18.309 1.00 90.88 84 SER A C 1
ATOM 669 O O . SER A 1 84 ? 12.836 -6.716 -17.122 1.00 90.88 84 SER A O 1
ATOM 671 N N . LYS A 1 85 ? 12.935 -6.114 -19.288 1.00 92.19 85 LYS A N 1
ATOM 672 C CA . LYS A 1 85 ? 13.273 -4.692 -19.084 1.00 92.19 85 LYS A CA 1
ATOM 673 C C . LYS A 1 85 ? 14.560 -4.467 -18.282 1.00 92.19 85 LYS A C 1
ATOM 675 O O . LYS A 1 85 ? 14.783 -3.386 -17.745 1.00 92.19 85 LYS A O 1
ATOM 680 N N . SER A 1 86 ? 15.440 -5.468 -18.242 1.00 89.12 86 SER A N 1
ATOM 681 C CA . SER A 1 86 ? 16.798 -5.320 -17.707 1.00 89.12 86 SER A CA 1
ATOM 682 C C . SER A 1 86 ? 17.749 -4.681 -18.724 1.00 89.12 86 SER A C 1
ATOM 684 O O . SER A 1 86 ? 18.831 -4.228 -18.356 1.00 89.12 86 SER A O 1
ATOM 686 N N . MET A 1 87 ? 17.337 -4.598 -19.994 1.00 88.94 87 MET A N 1
ATOM 687 C CA . MET A 1 87 ? 17.972 -3.780 -21.022 1.00 88.94 87 MET A CA 1
ATOM 688 C C . MET A 1 87 ? 16.927 -3.035 -21.875 1.00 88.94 87 MET A C 1
ATOM 690 O O . MET A 1 87 ? 15.898 -3.623 -22.214 1.00 88.94 87 MET A O 1
ATOM 694 N N . PRO A 1 88 ? 17.203 -1.787 -22.294 1.00 90.88 88 PRO A N 1
ATOM 695 C CA . PRO A 1 88 ? 18.354 -0.971 -21.896 1.00 90.88 88 PRO A CA 1
ATOM 696 C C . PRO A 1 88 ? 18.271 -0.528 -20.423 1.00 90.88 88 PRO A C 1
ATOM 698 O O . PRO A 1 88 ? 17.188 -0.431 -19.853 1.00 90.88 88 PRO A O 1
ATOM 701 N N . LEU A 1 89 ? 19.425 -0.254 -19.806 1.00 86.69 89 LEU A N 1
ATOM 702 C CA . LEU A 1 89 ? 19.474 0.430 -18.511 1.00 86.69 89 LEU A CA 1
ATOM 703 C C . LEU A 1 89 ? 19.174 1.913 -18.748 1.00 86.69 89 LEU A C 1
ATOM 705 O O . LEU A 1 89 ? 19.996 2.621 -19.327 1.00 86.69 89 LEU A O 1
ATOM 709 N N . THR A 1 90 ? 17.981 2.355 -18.361 1.00 87.19 90 THR A N 1
ATOM 710 C CA . THR A 1 90 ? 17.459 3.692 -18.668 1.00 87.19 90 THR A CA 1
ATOM 711 C C . THR A 1 90 ? 16.454 4.143 -17.611 1.00 87.19 90 THR A C 1
ATOM 713 O O . THR A 1 90 ? 15.796 3.317 -16.973 1.00 87.19 90 THR A O 1
ATOM 716 N N . ASP A 1 91 ? 16.339 5.452 -17.410 1.00 81.75 91 ASP A N 1
ATOM 717 C CA . ASP A 1 91 ? 15.308 6.087 -16.588 1.00 81.75 91 ASP A CA 1
ATOM 718 C C . ASP A 1 91 ? 14.058 6.482 -17.394 1.00 81.75 91 ASP A C 1
ATOM 720 O O . ASP A 1 91 ? 13.010 6.741 -16.793 1.00 81.75 91 ASP A O 1
ATOM 724 N N . ASP A 1 92 ? 14.147 6.455 -18.726 1.00 88.06 92 ASP A N 1
ATOM 725 C CA . ASP A 1 92 ? 13.084 6.752 -19.683 1.00 88.06 92 ASP A CA 1
ATOM 726 C C . ASP A 1 92 ? 12.356 5.464 -20.122 1.00 88.06 92 ASP A C 1
ATOM 728 O O . ASP A 1 92 ? 12.883 4.688 -20.926 1.00 88.06 92 ASP A O 1
ATOM 732 N N . PRO A 1 93 ? 11.118 5.216 -19.648 1.00 87.56 93 PRO A N 1
ATOM 733 C CA . PRO A 1 93 ? 10.392 3.990 -19.965 1.00 87.56 93 PRO A CA 1
ATOM 734 C C . PRO A 1 93 ? 10.057 3.820 -21.451 1.00 87.56 93 PRO A C 1
ATOM 736 O O . PRO A 1 93 ? 9.764 2.700 -21.869 1.00 87.56 93 PRO A O 1
ATOM 739 N N . SER A 1 94 ? 10.088 4.893 -22.251 1.00 91.56 94 SER A N 1
ATOM 740 C CA . SER A 1 94 ? 9.809 4.818 -23.692 1.00 91.56 94 SER A CA 1
ATOM 741 C C . SER A 1 94 ? 10.895 4.064 -24.469 1.00 91.56 94 SER A C 1
ATOM 743 O O . SER A 1 94 ? 10.652 3.572 -25.569 1.00 91.56 94 SER A O 1
ATOM 745 N N . GLN A 1 95 ? 12.082 3.911 -23.877 1.00 94.69 95 GLN A N 1
ATOM 746 C CA . GLN A 1 95 ? 13.218 3.203 -24.463 1.00 94.69 95 GLN A CA 1
ATOM 747 C C . GLN A 1 95 ? 13.137 1.677 -24.348 1.00 94.69 95 GLN A C 1
ATOM 749 O O . GLN A 1 95 ? 13.903 0.986 -25.022 1.00 94.69 95 GLN A O 1
ATOM 754 N N . TYR A 1 96 ? 12.224 1.127 -23.543 1.00 96.38 96 TYR A N 1
ATOM 755 C CA . TYR A 1 96 ? 12.038 -0.322 -23.473 1.00 96.38 96 TYR A CA 1
ATOM 756 C C . TYR A 1 96 ? 11.492 -0.887 -24.788 1.00 96.38 96 TYR A C 1
ATOM 758 O O . TYR A 1 96 ? 10.692 -0.253 -25.471 1.00 96.38 96 TYR A O 1
ATOM 766 N N . PHE A 1 97 ? 11.933 -2.098 -25.136 1.00 96.88 97 PHE A N 1
ATOM 767 C CA . PHE A 1 97 ? 11.545 -2.757 -26.380 1.00 96.88 97 PHE A CA 1
ATOM 768 C C . PHE A 1 97 ? 10.055 -3.124 -26.327 1.00 96.88 97 PHE A C 1
ATOM 770 O O . PHE A 1 97 ? 9.654 -3.845 -25.408 1.00 96.88 97 PHE A O 1
ATOM 777 N N . PRO A 1 98 ? 9.236 -2.657 -27.285 1.00 96.06 98 PRO A N 1
ATOM 778 C CA . PRO A 1 98 ? 7.837 -3.050 -27.367 1.00 96.06 98 PRO A CA 1
ATOM 779 C C . PRO A 1 98 ? 7.704 -4.504 -27.848 1.00 96.06 98 PRO A C 1
ATOM 781 O O . PRO A 1 98 ? 8.650 -5.074 -28.404 1.00 96.06 98 PRO A O 1
ATOM 784 N N . GLU A 1 99 ? 6.527 -5.104 -27.654 1.00 93.25 99 GLU A N 1
ATOM 785 C CA . GLU A 1 99 ? 6.286 -6.520 -27.971 1.00 93.25 99 GLU A CA 1
ATOM 786 C C . GLU A 1 99 ? 6.566 -6.827 -29.448 1.00 93.25 99 GLU A C 1
ATOM 788 O O . GLU A 1 99 ? 7.195 -7.830 -29.770 1.00 93.25 99 GLU A O 1
ATOM 793 N N . GLU A 1 100 ? 6.220 -5.913 -30.355 1.00 94.56 100 GLU A N 1
ATOM 794 C CA . GLU A 1 100 ? 6.455 -6.079 -31.789 1.00 94.56 100 GLU A CA 1
ATOM 795 C C . GLU A 1 100 ? 7.956 -6.165 -32.121 1.00 94.56 100 GLU A C 1
ATOM 797 O O . GLU A 1 100 ? 8.366 -6.946 -32.982 1.00 94.56 100 GLU A O 1
ATOM 802 N N . ALA A 1 101 ? 8.804 -5.410 -31.413 1.00 96.44 101 ALA A N 1
ATOM 803 C CA . ALA A 1 101 ? 10.255 -5.462 -31.591 1.00 96.44 101 ALA A CA 1
ATOM 804 C C . ALA A 1 101 ? 10.846 -6.767 -31.036 1.00 96.44 101 ALA A C 1
ATOM 806 O O . ALA A 1 101 ? 11.769 -7.335 -31.627 1.00 96.44 101 ALA A O 1
ATOM 807 N N . LEU A 1 102 ? 10.308 -7.258 -29.916 1.00 96.62 102 LEU A N 1
ATOM 808 C CA . LEU A 1 102 ? 10.691 -8.544 -29.332 1.00 96.62 102 LEU A CA 1
ATOM 809 C C . LEU A 1 102 ? 10.322 -9.703 -30.265 1.00 96.62 102 LEU A C 1
ATOM 811 O O . LEU A 1 102 ? 11.145 -10.595 -30.488 1.00 96.62 102 LEU A O 1
ATOM 815 N N . GLU A 1 103 ? 9.141 -9.653 -30.879 1.00 95.69 103 GLU A N 1
ATOM 816 C CA . GLU A 1 103 ? 8.692 -10.658 -31.841 1.00 95.69 103 GLU A CA 1
ATOM 817 C C . GLU A 1 103 ? 9.556 -10.681 -33.106 1.00 95.69 103 GLU A C 1
ATOM 819 O O . GLU A 1 103 ? 9.877 -11.761 -33.605 1.00 95.69 103 GLU A O 1
ATOM 824 N N . LEU A 1 104 ? 10.059 -9.532 -33.576 1.00 96.81 104 LEU A N 1
ATOM 825 C CA . LEU A 1 104 ? 11.052 -9.506 -34.658 1.00 96.81 104 LEU A CA 1
ATOM 826 C C . LEU A 1 104 ? 12.324 -10.285 -34.284 1.00 96.81 104 LEU A C 1
ATOM 828 O O . LEU A 1 104 ? 12.810 -11.086 -35.086 1.00 96.81 104 LEU A O 1
ATOM 832 N N . ILE A 1 105 ? 12.850 -10.101 -33.068 1.00 97.31 105 ILE A N 1
ATOM 833 C CA . ILE A 1 105 ? 14.031 -10.838 -32.583 1.00 97.31 105 ILE A CA 1
ATOM 834 C C . ILE A 1 105 ? 13.724 -12.337 -32.480 1.00 97.31 105 ILE A C 1
ATOM 836 O O . ILE A 1 105 ? 14.538 -13.162 -32.914 1.00 97.31 105 ILE A O 1
ATOM 840 N N . ARG A 1 106 ? 12.553 -12.699 -31.942 1.00 96.94 106 ARG A N 1
ATOM 841 C CA . ARG A 1 106 ? 12.107 -14.091 -31.799 1.00 96.94 106 ARG A CA 1
ATOM 842 C C . ARG A 1 106 ? 11.998 -14.783 -33.156 1.00 96.94 106 ARG A C 1
ATOM 844 O O . ARG A 1 106 ? 12.621 -15.826 -33.359 1.00 96.94 106 ARG A O 1
ATOM 851 N N . HIS A 1 107 ? 11.278 -14.183 -34.102 1.00 96.19 107 HIS A N 1
ATOM 852 C CA . HIS A 1 107 ? 11.111 -14.718 -35.452 1.00 96.19 107 HIS A CA 1
ATOM 853 C C . HIS A 1 107 ? 12.444 -14.814 -36.199 1.00 96.19 107 HIS A C 1
ATOM 855 O O . HIS A 1 107 ? 12.720 -15.850 -36.800 1.00 96.19 107 HIS A O 1
ATOM 861 N N . TRP A 1 108 ? 13.312 -13.799 -36.108 1.00 97.44 108 TRP A N 1
ATOM 862 C CA . TRP A 1 108 ? 14.640 -13.828 -36.737 1.00 97.44 108 TRP A CA 1
ATOM 863 C C . TRP A 1 108 ? 15.516 -14.966 -36.218 1.00 97.44 108 TRP A C 1
ATOM 865 O O . TRP A 1 108 ? 16.173 -15.659 -37.001 1.00 97.44 108 TRP A O 1
ATOM 875 N N . THR A 1 109 ? 15.496 -15.178 -34.905 1.00 97.31 109 THR A N 1
ATOM 876 C CA . THR A 1 109 ? 16.229 -16.267 -34.257 1.00 97.31 109 THR A CA 1
ATOM 877 C C . THR A 1 109 ? 15.678 -17.619 -34.711 1.00 97.31 109 THR A C 1
ATOM 879 O O . THR A 1 109 ? 16.438 -18.473 -35.166 1.00 97.31 109 THR A O 1
ATOM 882 N N . ASN A 1 110 ? 14.353 -17.786 -34.674 1.00 96.81 110 ASN A N 1
ATOM 883 C CA . ASN A 1 110 ? 13.690 -19.056 -34.970 1.00 96.81 110 ASN A CA 1
ATOM 884 C C . ASN A 1 110 ? 13.703 -19.453 -36.453 1.00 96.81 110 ASN A C 1
ATOM 886 O O . ASN A 1 110 ? 13.387 -20.594 -36.778 1.00 96.81 110 ASN A O 1
ATOM 890 N N . GLN A 1 111 ? 14.056 -18.541 -37.362 1.00 95.00 111 GLN A N 1
ATOM 891 C CA . GLN A 1 111 ? 14.188 -18.835 -38.794 1.00 95.00 111 GLN A CA 1
ATOM 892 C C . GLN A 1 111 ? 15.638 -19.051 -39.259 1.00 95.00 111 GLN A C 1
ATOM 894 O O . GLN A 1 111 ? 15.899 -19.084 -40.465 1.00 95.00 111 GLN A O 1
ATOM 899 N N . GLY A 1 112 ? 16.588 -19.176 -38.327 1.00 95.62 112 GLY A N 1
ATOM 900 C CA . GLY A 1 112 ? 17.982 -19.491 -38.642 1.00 95.62 112 GLY A CA 1
ATOM 901 C C . GLY A 1 112 ? 18.898 -18.275 -38.809 1.00 95.62 112 GLY A C 1
ATOM 902 O O . GLY A 1 112 ? 19.957 -18.397 -39.427 1.00 95.62 112 GLY A O 1
ATOM 903 N N . TYR A 1 113 ? 18.549 -17.122 -38.221 1.00 96.94 113 TYR A N 1
ATOM 904 C CA . TYR A 1 113 ? 19.396 -15.919 -38.164 1.00 96.94 113 TYR A CA 1
ATOM 905 C C . TYR A 1 113 ? 19.743 -15.319 -39.533 1.00 96.94 113 TYR A C 1
ATOM 907 O O . TYR A 1 113 ? 20.895 -14.997 -39.808 1.00 96.94 113 TYR A O 1
ATOM 915 N N . ARG A 1 114 ? 18.767 -15.155 -40.422 1.00 96.56 114 ARG A N 1
ATOM 916 C CA . ARG A 1 114 ? 19.013 -14.651 -41.786 1.00 96.56 114 ARG A CA 1
ATOM 917 C C . ARG A 1 114 ? 19.702 -13.279 -41.774 1.00 96.56 114 ARG A C 1
ATOM 919 O O . ARG A 1 114 ? 19.252 -12.358 -41.083 1.00 96.56 114 ARG A O 1
ATOM 926 N N . LYS A 1 115 ? 20.795 -13.120 -42.530 1.00 96.81 115 LYS A N 1
ATOM 927 C CA . LYS A 1 115 ? 21.456 -11.820 -42.735 1.00 96.81 115 LYS A CA 1
ATOM 928 C C . LYS A 1 115 ? 20.671 -10.968 -43.725 1.00 96.81 115 LYS A C 1
ATOM 930 O O . LYS A 1 115 ? 20.479 -9.780 -43.478 1.00 96.81 115 LYS A O 1
ATOM 935 N N . VAL A 1 116 ? 20.233 -11.594 -44.814 1.00 96.19 116 VAL A N 1
ATOM 936 C CA . VAL A 1 116 ? 19.515 -10.980 -45.939 1.00 96.19 116 VAL A CA 1
ATOM 937 C C . VAL A 1 116 ? 18.322 -11.833 -46.364 1.00 96.19 116 VAL A C 1
ATOM 939 O O . VAL A 1 116 ? 18.223 -13.008 -46.012 1.00 96.19 116 VAL A O 1
ATOM 942 N N . SER A 1 117 ? 17.425 -11.262 -47.166 1.00 93.69 117 SER A N 1
ATOM 943 C CA . SER A 1 117 ? 16.198 -11.929 -47.625 1.00 93.69 117 SER A CA 1
ATOM 944 C C . SER A 1 117 ? 16.447 -13.134 -48.541 1.00 93.69 117 SER A C 1
ATOM 946 O O . SER A 1 117 ? 15.589 -13.999 -48.671 1.00 93.69 117 SER A O 1
ATOM 948 N N . THR A 1 118 ? 17.624 -13.255 -49.149 1.00 94.50 118 THR A N 1
ATOM 949 C CA . THR A 1 118 ? 17.983 -14.423 -49.967 1.00 94.50 118 THR A CA 1
ATOM 950 C C . THR A 1 118 ? 18.518 -15.604 -49.157 1.00 94.50 118 THR A C 1
ATOM 952 O O . THR A 1 118 ? 18.672 -16.689 -49.714 1.00 94.50 118 THR A O 1
ATOM 955 N N . ASP A 1 119 ? 18.829 -15.418 -47.869 1.00 94.88 119 ASP A N 1
ATOM 956 C CA . ASP A 1 119 ? 19.310 -16.512 -47.022 1.00 94.88 119 ASP A CA 1
ATOM 957 C C . ASP A 1 119 ? 18.183 -17.526 -46.773 1.00 94.88 119 ASP A C 1
ATOM 959 O O . ASP A 1 119 ? 17.031 -17.116 -46.586 1.00 94.88 119 ASP A O 1
ATOM 963 N N . PRO A 1 120 ? 18.483 -18.838 -46.742 1.00 93.81 120 PRO A N 1
ATOM 964 C CA . PRO A 1 120 ? 17.470 -19.863 -46.536 1.00 93.81 120 PRO A CA 1
ATOM 965 C C . PRO A 1 120 ? 16.857 -19.771 -45.136 1.00 93.81 120 PRO A C 1
ATOM 967 O O . PRO A 1 120 ? 17.540 -19.480 -44.154 1.00 93.81 120 PRO A O 1
ATOM 970 N N . ILE A 1 121 ? 15.567 -20.087 -45.047 1.00 94.50 121 ILE A N 1
ATOM 971 C CA . ILE A 1 121 ? 14.859 -20.220 -43.774 1.00 94.50 121 ILE A CA 1
ATOM 972 C C . ILE A 1 121 ? 15.094 -21.620 -43.219 1.00 94.50 121 ILE A C 1
ATOM 974 O O . ILE A 1 121 ? 14.740 -22.617 -43.852 1.00 94.50 121 ILE A O 1
ATOM 978 N N . VAL A 1 122 ? 15.629 -21.685 -42.004 1.00 93.00 122 VAL A N 1
ATOM 979 C CA . VAL A 1 122 ? 15.750 -22.922 -41.229 1.00 93.00 122 VAL A CA 1
ATOM 980 C C . VAL A 1 122 ? 14.927 -22.739 -39.961 1.00 93.00 122 VAL A C 1
ATOM 982 O O . VAL A 1 122 ? 15.350 -22.038 -39.048 1.00 93.00 122 VAL A O 1
ATOM 985 N N . ARG A 1 123 ? 13.716 -23.313 -39.936 1.00 92.50 123 ARG A N 1
ATOM 986 C CA . ARG A 1 123 ? 12.800 -23.175 -38.796 1.00 92.50 123 ARG A CA 1
ATOM 987 C C . ARG A 1 123 ? 13.238 -24.088 -37.650 1.00 92.50 123 ARG A C 1
ATOM 989 O O . ARG A 1 123 ? 13.203 -25.307 -37.789 1.00 92.50 123 ARG A O 1
ATOM 996 N N . GLU A 1 124 ? 13.600 -23.486 -36.526 1.00 93.56 124 GLU A N 1
ATOM 997 C CA . GLU A 1 124 ? 13.924 -24.150 -35.263 1.00 93.56 124 GLU A CA 1
ATOM 998 C C . GLU A 1 124 ? 13.408 -23.290 -34.103 1.00 93.56 124 GLU A C 1
ATOM 1000 O O . GLU A 1 124 ? 13.578 -22.073 -34.096 1.00 93.56 124 GLU A O 1
ATOM 1005 N N . THR A 1 125 ? 12.766 -23.896 -33.104 1.00 93.50 125 THR A N 1
ATOM 1006 C CA . THR A 1 125 ? 12.286 -23.160 -31.925 1.00 93.50 125 THR A CA 1
ATOM 1007 C C . THR A 1 125 ? 13.440 -22.909 -30.955 1.00 93.50 125 THR A C 1
ATOM 1009 O O . THR A 1 125 ? 13.654 -23.675 -30.019 1.00 93.50 125 THR A O 1
ATOM 1012 N N . VAL A 1 126 ? 14.185 -21.825 -31.176 1.00 95.81 126 VAL A N 1
ATOM 1013 C CA . VAL A 1 126 ? 15.286 -21.388 -30.301 1.00 95.81 126 VAL A CA 1
ATOM 1014 C C . VAL A 1 126 ? 14.773 -20.508 -29.160 1.00 95.81 126 VAL A C 1
ATOM 1016 O O . VAL A 1 126 ? 15.196 -20.654 -28.014 1.00 95.81 126 VAL A O 1
ATOM 1019 N N . ILE A 1 127 ? 13.860 -19.586 -29.467 1.00 95.88 127 ILE A N 1
ATOM 1020 C CA . ILE A 1 127 ? 13.143 -18.763 -28.491 1.00 95.88 127 ILE A CA 1
ATOM 1021 C C . ILE A 1 127 ? 11.668 -19.182 -28.561 1.00 95.88 127 ILE A C 1
ATOM 1023 O O . ILE A 1 127 ? 11.018 -18.931 -29.583 1.00 95.88 127 ILE A O 1
ATOM 1027 N N . PRO A 1 128 ? 11.132 -19.857 -27.529 1.00 93.81 128 PRO A N 1
ATOM 1028 C CA . PRO A 1 128 ? 9.728 -20.249 -27.514 1.00 93.81 128 PRO A CA 1
ATOM 1029 C C . PRO A 1 128 ? 8.825 -19.013 -27.472 1.00 93.81 128 PRO A C 1
ATOM 1031 O O . PRO A 1 128 ? 9.272 -17.911 -27.152 1.00 93.81 128 PRO A O 1
ATOM 1034 N N . GLU A 1 129 ? 7.547 -19.197 -27.795 1.00 90.75 129 GLU A N 1
ATOM 1035 C CA . GLU A 1 129 ? 6.556 -18.164 -27.496 1.00 90.75 129 GLU A CA 1
ATOM 1036 C C . GLU A 1 129 ? 6.557 -17.870 -25.992 1.00 90.75 129 GLU A C 1
ATOM 1038 O O . GLU A 1 129 ? 6.673 -18.804 -25.185 1.00 90.75 129 GLU A O 1
ATOM 1043 N N . PRO A 1 130 ? 6.487 -16.590 -25.602 1.00 86.62 130 PRO A N 1
ATOM 1044 C CA . PRO A 1 130 ? 6.465 -16.240 -24.200 1.00 86.62 130 PRO A CA 1
ATOM 1045 C C . PRO A 1 130 ? 5.213 -16.813 -23.537 1.00 86.62 130 PRO A C 1
ATOM 1047 O O . PRO A 1 130 ? 4.094 -16.680 -24.031 1.00 86.62 130 PRO A O 1
ATOM 1050 N N . HIS A 1 131 ? 5.412 -17.464 -22.395 1.00 82.94 131 HIS A N 1
ATOM 1051 C CA . HIS A 1 131 ? 4.312 -17.823 -21.520 1.00 82.94 131 HIS A CA 1
ATOM 1052 C C . HIS A 1 131 ? 4.062 -16.654 -20.572 1.00 82.94 131 HIS A C 1
ATOM 1054 O O . HIS A 1 131 ? 4.735 -16.540 -19.549 1.00 82.94 131 HIS A O 1
ATOM 1060 N N . ASP A 1 132 ? 3.111 -15.795 -20.927 1.00 76.75 132 ASP A N 1
ATOM 1061 C CA . ASP A 1 132 ? 2.642 -14.725 -20.053 1.00 76.75 132 ASP A CA 1
ATOM 1062 C C . ASP A 1 132 ? 1.397 -15.219 -19.313 1.00 76.75 132 ASP A C 1
ATOM 1064 O O . ASP A 1 132 ? 0.286 -15.141 -19.854 1.00 76.75 132 ASP A O 1
ATOM 1068 N N . PRO A 1 133 ? 1.532 -15.783 -18.098 1.00 70.12 133 PRO A N 1
ATOM 1069 C CA . PRO A 1 133 ? 0.354 -16.049 -17.297 1.00 70.12 133 PRO A CA 1
ATOM 1070 C C . PRO A 1 133 ? -0.385 -14.718 -17.082 1.00 70.12 133 PRO A C 1
ATOM 1072 O O . PRO A 1 133 ? 0.261 -13.694 -16.833 1.00 70.12 133 PRO A O 1
ATOM 1075 N N . PRO A 1 134 ? -1.726 -14.694 -17.182 1.00 67.25 134 PRO A N 1
ATOM 1076 C CA . PRO A 1 134 ? -2.480 -13.480 -16.918 1.00 67.25 134 PRO A CA 1
ATOM 1077 C C . PRO A 1 134 ? -2.151 -12.986 -15.509 1.00 67.25 134 PRO A C 1
ATOM 1079 O O . PRO A 1 134 ? -2.330 -13.709 -14.527 1.00 67.25 134 PRO A O 1
ATOM 1082 N N . VAL A 1 135 ? -1.658 -11.751 -15.409 1.00 63.00 135 VAL A N 1
ATOM 1083 C CA . VAL A 1 135 ? -1.377 -11.138 -14.113 1.00 63.00 135 VAL A CA 1
ATOM 1084 C C . VAL A 1 135 ? -2.706 -10.744 -13.480 1.00 63.00 135 VAL A C 1
ATOM 1086 O O . VAL A 1 135 ? -3.358 -9.789 -13.901 1.00 63.00 135 VAL A O 1
ATOM 1089 N N . THR A 1 136 ? -3.130 -11.491 -12.465 1.00 65.62 136 THR A N 1
ATOM 1090 C CA . THR A 1 136 ? -4.265 -11.109 -11.623 1.00 65.62 136 THR A CA 1
ATOM 1091 C C . THR A 1 136 ? -3.775 -10.154 -10.541 1.00 65.62 136 THR A C 1
ATOM 1093 O O . THR A 1 136 ? -3.185 -10.579 -9.549 1.00 65.62 136 THR A O 1
ATOM 1096 N N . TRP A 1 137 ? -4.008 -8.857 -10.728 1.00 73.19 137 TRP A N 1
ATOM 1097 C CA . TRP A 1 137 ? -3.665 -7.843 -9.732 1.00 73.19 137 TRP A CA 1
ATOM 1098 C C . TRP A 1 137 ? -4.677 -7.845 -8.581 1.00 73.19 137 TRP A C 1
ATOM 1100 O O . TRP A 1 137 ? -5.877 -7.675 -8.803 1.00 73.19 137 TRP A O 1
ATOM 1110 N N . ARG A 1 138 ? -4.195 -7.987 -7.341 1.00 83.19 138 ARG A N 1
ATOM 1111 C CA . ARG A 1 138 ? -4.979 -7.702 -6.131 1.00 83.19 138 ARG A CA 1
ATOM 1112 C C . ARG A 1 138 ? -4.794 -6.230 -5.775 1.00 83.19 138 ARG A C 1
ATOM 1114 O O . ARG A 1 138 ? -3.830 -5.864 -5.115 1.00 83.19 138 ARG A O 1
ATOM 1121 N N . ASN A 1 139 ? -5.699 -5.381 -6.250 1.00 89.38 139 ASN A N 1
ATOM 1122 C CA . ASN A 1 139 ? -5.638 -3.945 -5.984 1.00 89.38 139 ASN A CA 1
ATOM 1123 C C . ASN A 1 139 ? -6.483 -3.597 -4.758 1.00 89.38 139 ASN A C 1
ATOM 1125 O O . ASN A 1 139 ? -7.692 -3.836 -4.758 1.00 89.38 139 ASN A O 1
ATOM 1129 N N . ARG A 1 140 ? -5.869 -2.971 -3.749 1.00 95.75 140 ARG A N 1
ATOM 1130 C CA . ARG A 1 140 ? -6.608 -2.349 -2.644 1.00 95.75 140 ARG A CA 1
ATOM 1131 C C . ARG A 1 140 ? -7.412 -1.168 -3.185 1.00 95.75 140 ARG A C 1
ATOM 1133 O O . ARG A 1 140 ? -6.847 -0.247 -3.775 1.00 95.75 140 ARG A O 1
ATOM 1140 N N . LYS A 1 141 ? -8.730 -1.199 -3.004 1.00 96.69 141 LYS A N 1
ATOM 1141 C CA . LYS A 1 141 ? -9.635 -0.086 -3.324 1.00 96.69 141 LYS A CA 1
ATOM 1142 C C . LYS A 1 141 ? -9.895 0.739 -2.070 1.00 96.69 141 LYS A C 1
ATOM 1144 O O . LYS A 1 141 ? -9.776 0.218 -0.966 1.00 96.69 141 LYS A O 1
ATOM 1149 N N . ASP A 1 142 ? -10.288 1.998 -2.245 1.00 97.56 142 ASP A N 1
ATOM 1150 C CA . ASP A 1 142 ? -10.908 2.742 -1.147 1.00 97.56 142 ASP A CA 1
ATOM 1151 C C . ASP A 1 142 ? -12.154 1.968 -0.698 1.00 97.56 142 ASP A C 1
ATOM 1153 O O . ASP A 1 142 ? -12.943 1.545 -1.549 1.00 97.56 142 ASP A O 1
ATOM 1157 N N . ILE A 1 143 ? -12.336 1.774 0.607 1.00 98.12 143 ILE A N 1
ATOM 1158 C CA . ILE A 1 143 ? -13.490 1.061 1.161 1.00 98.12 143 ILE A CA 1
ATOM 1159 C C . ILE A 1 143 ? -14.819 1.668 0.696 1.00 98.12 143 ILE A C 1
ATOM 1161 O O . ILE A 1 143 ? -15.766 0.932 0.429 1.00 98.12 143 ILE A O 1
ATOM 1165 N N . ARG A 1 144 ? -14.860 2.991 0.488 1.00 95.69 144 ARG A N 1
ATOM 1166 C CA . ARG A 1 144 ? -16.039 3.712 -0.018 1.00 95.69 144 ARG A CA 1
ATOM 1167 C C . ARG A 1 144 ? -16.352 3.412 -1.487 1.00 95.69 144 ARG A C 1
ATOM 1169 O O . ARG A 1 144 ? -17.470 3.646 -1.934 1.00 95.69 144 ARG A O 1
ATOM 1176 N N . ASN A 1 145 ? -15.374 2.895 -2.231 1.00 96.31 145 ASN A N 1
ATOM 1177 C CA . ASN A 1 145 ? -15.478 2.562 -3.653 1.00 96.31 145 ASN A CA 1
ATOM 1178 C C . ASN A 1 145 ? -15.686 1.061 -3.905 1.00 96.31 145 ASN A C 1
ATOM 1180 O O . ASN A 1 145 ? -15.666 0.628 -5.063 1.00 96.31 145 ASN A O 1
ATOM 1184 N N . LEU A 1 146 ? -15.852 0.251 -2.855 1.00 97.69 146 LEU A N 1
ATOM 1185 C CA . LEU A 1 146 ? -16.259 -1.138 -3.022 1.00 97.69 146 LEU A CA 1
ATO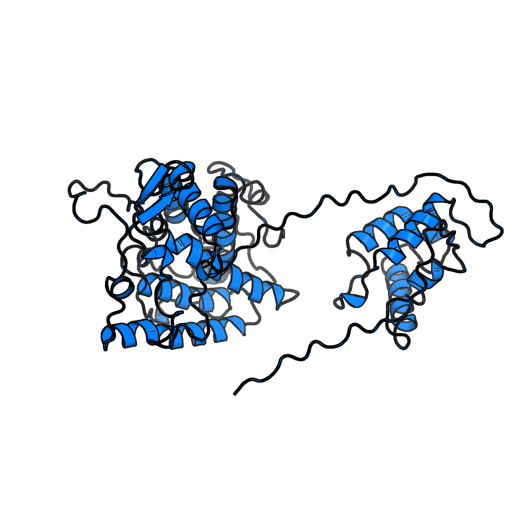M 1186 C C . LEU A 1 146 ? -17.700 -1.214 -3.529 1.00 97.69 146 LEU A C 1
ATOM 1188 O O . LEU A 1 146 ? -18.580 -0.471 -3.094 1.00 97.69 146 LEU A O 1
ATOM 1192 N N . THR A 1 147 ? -17.951 -2.161 -4.428 1.00 97.50 147 THR A N 1
ATOM 1193 C CA . THR A 1 147 ? -19.325 -2.574 -4.737 1.00 97.50 147 THR A CA 1
ATOM 1194 C C . THR A 1 147 ? -19.977 -3.208 -3.499 1.00 97.50 147 THR A C 1
ATOM 1196 O O . THR A 1 147 ? -19.263 -3.727 -2.631 1.00 97.50 147 THR A O 1
ATOM 1199 N N . PRO A 1 148 ? -21.320 -3.216 -3.394 1.00 97.19 148 PRO A N 1
ATOM 1200 C CA . PRO A 1 148 ? -22.008 -3.906 -2.305 1.00 97.19 148 PRO A CA 1
ATOM 1201 C C . PRO A 1 148 ? -21.551 -5.363 -2.152 1.00 97.19 148 PRO A C 1
ATOM 1203 O O . PRO A 1 148 ? -21.289 -5.816 -1.040 1.00 97.19 148 PRO A O 1
ATOM 1206 N N . GLU A 1 149 ? -21.374 -6.081 -3.261 1.00 97.56 149 GLU A N 1
ATOM 1207 C CA . GLU A 1 149 ? -20.923 -7.473 -3.275 1.00 97.56 149 GLU A CA 1
ATOM 1208 C C . GLU A 1 149 ? -19.492 -7.625 -2.737 1.00 97.56 149 GLU A C 1
ATOM 1210 O O . GLU A 1 149 ? -19.217 -8.540 -1.954 1.00 97.56 149 GLU A O 1
ATOM 1215 N N . GLU A 1 150 ? -18.581 -6.724 -3.113 1.00 97.75 150 GLU A N 1
ATOM 1216 C CA . GLU A 1 150 ? -17.207 -6.705 -2.597 1.00 97.75 150 GLU A CA 1
ATOM 1217 C C . GLU A 1 150 ? -17.172 -6.414 -1.094 1.00 97.75 150 GLU A C 1
ATOM 1219 O O . GLU A 1 150 ? -16.466 -7.106 -0.359 1.00 97.75 150 GLU A O 1
ATOM 1224 N N . LEU A 1 151 ? -17.960 -5.444 -0.620 1.00 98.56 151 LEU A N 1
ATOM 1225 C CA . LEU A 1 151 ? -18.031 -5.095 0.799 1.00 98.56 151 LEU A CA 1
ATOM 1226 C C . LEU A 1 151 ? -18.572 -6.255 1.644 1.00 98.56 151 LEU A C 1
ATOM 1228 O O . LEU A 1 151 ? -17.979 -6.591 2.672 1.00 98.56 151 LEU A O 1
ATOM 1232 N N . GLN A 1 152 ? -19.657 -6.907 1.207 1.00 98.31 152 GLN A N 1
ATOM 1233 C CA . GLN A 1 152 ? -20.189 -8.064 1.935 1.00 98.31 152 GLN A CA 1
ATOM 1234 C C . GLN A 1 152 ? -19.237 -9.259 1.886 1.00 98.31 152 GLN A C 1
ATOM 1236 O O . GLN A 1 152 ? -19.119 -9.981 2.875 1.00 98.31 152 GLN A O 1
ATOM 1241 N N . THR A 1 153 ? -18.514 -9.451 0.779 1.00 98.25 153 THR A N 1
ATOM 1242 C CA . THR A 1 153 ? -17.473 -10.484 0.683 1.00 98.25 153 THR A CA 1
ATOM 1243 C C . THR A 1 153 ? -16.337 -10.218 1.669 1.00 98.25 153 THR A C 1
ATOM 1245 O O . THR A 1 153 ? -15.910 -11.137 2.366 1.00 98.25 153 THR A O 1
ATOM 1248 N N . TYR A 1 154 ? -15.870 -8.971 1.768 1.00 98.56 154 TYR A N 1
ATOM 1249 C CA . TYR A 1 154 ? -14.829 -8.580 2.715 1.00 98.56 154 TYR A CA 1
ATOM 1250 C C . TYR A 1 154 ? -15.268 -8.816 4.167 1.00 98.56 154 TYR A C 1
ATOM 1252 O O . TYR A 1 154 ? -14.591 -9.534 4.904 1.00 98.56 154 TYR A O 1
ATOM 1260 N N . ARG A 1 155 ? -16.447 -8.309 4.557 1.00 98.69 155 ARG A N 1
ATOM 1261 C CA . ARG A 1 155 ? -17.030 -8.526 5.893 1.00 98.69 155 ARG A CA 1
ATOM 1262 C C . ARG A 1 155 ? -17.184 -10.013 6.216 1.00 98.69 155 ARG A C 1
ATOM 1264 O O . ARG A 1 155 ? -16.741 -10.457 7.273 1.00 98.69 155 ARG A O 1
ATOM 1271 N N . ALA A 1 156 ? -17.727 -10.799 5.287 1.00 98.62 156 ALA A N 1
ATOM 1272 C CA . ALA A 1 156 ? -17.889 -12.237 5.474 1.00 98.62 156 ALA A CA 1
ATOM 1273 C C . ALA A 1 156 ? -16.548 -12.954 5.663 1.00 98.62 156 ALA A C 1
ATOM 1275 O O . ALA A 1 156 ? -16.440 -13.814 6.526 1.00 98.62 156 ALA A O 1
ATOM 1276 N N . LYS A 1 157 ? -15.496 -12.577 4.924 1.00 98.56 157 LYS A N 1
ATOM 1277 C CA . LYS A 1 157 ? -14.155 -13.154 5.103 1.00 98.56 157 LYS A CA 1
ATOM 1278 C C . LYS A 1 157 ? -13.557 -12.820 6.472 1.00 98.56 157 LYS A C 1
ATOM 1280 O O . LYS A 1 157 ? -12.973 -13.701 7.101 1.00 98.56 157 LYS A O 1
ATOM 1285 N N . LEU A 1 158 ? -13.742 -11.597 6.970 1.00 98.50 158 LEU A N 1
ATOM 1286 C CA . LEU A 1 158 ? -13.346 -11.241 8.335 1.00 98.50 158 LEU A CA 1
ATOM 1287 C C . LEU A 1 158 ? -14.105 -12.077 9.385 1.00 98.50 158 LEU A C 1
ATOM 1289 O O . LEU A 1 158 ? -13.499 -12.603 10.319 1.00 98.50 158 LEU A O 1
ATOM 1293 N N . GLU A 1 159 ? -15.417 -12.267 9.221 1.00 98.12 159 GLU A N 1
ATOM 1294 C CA . GLU A 1 159 ? -16.209 -13.113 10.126 1.00 98.12 159 GLU A CA 1
ATOM 1295 C C . GLU A 1 159 ? -15.792 -14.594 10.051 1.00 98.12 159 GLU A C 1
ATOM 1297 O O . GLU A 1 159 ? -15.536 -15.226 11.080 1.00 98.12 159 GLU A O 1
ATOM 1302 N N . ASP A 1 160 ? -15.728 -15.155 8.846 1.00 98.31 160 ASP A N 1
ATOM 1303 C CA . ASP A 1 160 ? -15.591 -16.592 8.614 1.00 98.31 160 ASP A CA 1
ATOM 1304 C C . ASP A 1 160 ? -14.170 -17.088 8.824 1.00 98.31 160 ASP A C 1
ATOM 1306 O O . ASP A 1 160 ? -13.959 -18.079 9.531 1.00 98.31 160 ASP A O 1
ATOM 1310 N N . ILE A 1 161 ? -13.212 -16.392 8.212 1.00 98.31 161 ILE A N 1
ATOM 1311 C CA . ILE A 1 161 ? -11.813 -16.809 8.158 1.00 98.31 161 ILE A CA 1
ATOM 1312 C C . ILE A 1 161 ? -11.080 -16.289 9.387 1.00 98.31 161 ILE A C 1
ATOM 1314 O O . ILE A 1 161 ? -10.439 -17.067 10.093 1.00 98.31 161 ILE A O 1
ATOM 1318 N N . LEU A 1 162 ? -11.194 -14.987 9.674 1.00 98.12 162 LEU A N 1
ATOM 1319 C CA . LEU A 1 162 ? -10.471 -14.404 10.805 1.00 98.12 162 LEU A CA 1
ATOM 1320 C C . LEU A 1 162 ? -11.196 -14.626 12.133 1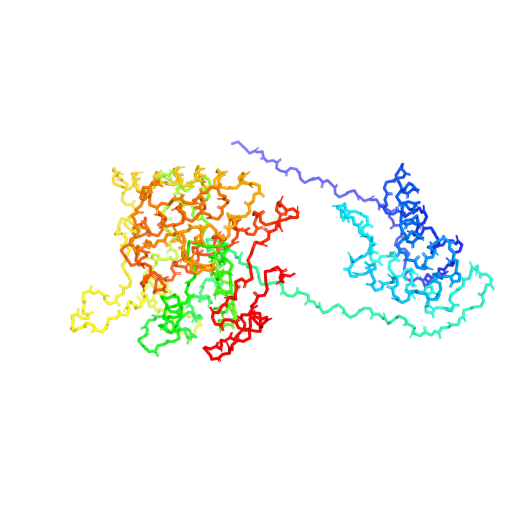.00 98.12 162 LEU A C 1
ATOM 1322 O O . LEU A 1 162 ? -10.553 -14.810 13.164 1.00 98.12 162 LEU A O 1
ATOM 1326 N N . GLY A 1 163 ? -12.529 -14.690 12.129 1.00 96.69 163 GLY A N 1
ATOM 1327 C CA . GLY A 1 163 ? -13.297 -14.867 13.357 1.00 96.69 163 GLY A CA 1
ATOM 1328 C C . GLY A 1 163 ? -13.307 -13.628 14.243 1.00 96.69 163 GLY A C 1
ATOM 1329 O O . GLY A 1 163 ? -13.274 -13.786 15.457 1.00 96.69 163 GLY A O 1
ATOM 1330 N N . VAL A 1 164 ? -13.389 -12.434 13.647 1.00 94.06 164 VAL A N 1
ATOM 1331 C CA . VAL A 1 164 ? -13.320 -11.120 14.323 1.00 94.06 164 VAL A CA 1
ATOM 1332 C C . VAL A 1 164 ? -14.202 -11.002 15.580 1.00 94.06 164 VAL A C 1
ATOM 1334 O O . VAL A 1 164 ? -13.788 -10.442 16.590 1.00 94.06 164 VAL A O 1
ATOM 1337 N N . GLY A 1 165 ? -15.397 -11.595 15.564 1.00 90.19 165 GLY A N 1
ATOM 1338 C CA . GLY A 1 165 ? -16.323 -11.610 16.704 1.00 90.19 165 GLY A CA 1
ATOM 1339 C C . GLY A 1 165 ? -16.115 -12.753 17.713 1.00 90.19 165 GLY A C 1
ATOM 1340 O O . GLY A 1 165 ? -17.060 -13.100 18.425 1.00 90.19 165 GLY A O 1
ATOM 1341 N N . ARG A 1 166 ? -14.951 -13.422 17.732 1.00 89.50 166 ARG A N 1
ATOM 1342 C CA . ARG A 1 166 ? -14.681 -14.616 18.561 1.00 89.50 166 ARG A CA 1
ATOM 1343 C C . ARG A 1 166 ? -13.333 -14.533 19.280 1.00 89.50 166 ARG A C 1
ATOM 1345 O O . ARG A 1 166 ? -12.320 -14.208 18.670 1.00 89.50 166 ARG A O 1
ATOM 1352 N N . VAL A 1 167 ? -13.322 -14.924 20.556 1.00 87.81 167 VAL A N 1
ATOM 1353 C CA . VAL A 1 167 ? -12.088 -15.180 21.316 1.00 87.81 167 VAL A CA 1
ATOM 1354 C C . VAL A 1 167 ? -11.367 -16.410 20.761 1.00 87.81 167 VAL A C 1
ATOM 1356 O O . VAL A 1 167 ? -12.009 -17.285 20.172 1.00 87.81 167 VAL A O 1
ATOM 1359 N N . LYS A 1 168 ? -10.048 -16.506 20.976 1.00 88.19 168 LYS A N 1
ATOM 1360 C CA . LYS A 1 168 ? -9.210 -17.625 20.487 1.00 88.19 168 LYS A CA 1
ATOM 1361 C C . LYS A 1 168 ? -9.368 -17.866 18.977 1.00 88.19 168 LYS A C 1
ATOM 1363 O O . LYS A 1 168 ? -9.457 -19.005 18.522 1.00 88.19 168 LYS A O 1
ATOM 1368 N N . SER A 1 169 ? -9.484 -16.780 18.219 1.00 94.12 169 SER A N 1
ATOM 1369 C CA . SER A 1 169 ? -9.637 -16.785 16.767 1.00 94.12 169 SER A CA 1
ATOM 1370 C C . SER A 1 169 ? -8.359 -16.312 16.083 1.00 94.12 169 SER A C 1
ATOM 1372 O O . SER A 1 169 ? -7.452 -15.783 16.728 1.00 94.12 169 SER A O 1
ATOM 1374 N N . LYS A 1 170 ? -8.315 -16.447 14.754 1.00 96.38 170 LYS A N 1
ATOM 1375 C CA . LYS A 1 170 ? -7.198 -15.933 13.964 1.00 96.38 170 LYS A CA 1
ATOM 1376 C C . LYS A 1 170 ? -7.074 -14.411 14.073 1.00 96.38 170 LYS A C 1
ATOM 1378 O O . LYS A 1 170 ? -5.963 -13.906 14.028 1.00 96.38 170 LYS A O 1
ATOM 1383 N N . TRP A 1 171 ? -8.184 -13.698 14.275 1.00 96.06 171 TRP A N 1
ATOM 1384 C CA . TRP A 1 171 ? -8.194 -12.261 14.558 1.00 96.06 171 TRP A CA 1
ATOM 1385 C C . TRP A 1 171 ? -7.389 -11.911 15.812 1.00 96.06 171 TRP A C 1
ATOM 1387 O O . TRP A 1 171 ? -6.559 -11.016 15.779 1.00 96.06 171 TRP A O 1
ATOM 1397 N N . GLN A 1 172 ? -7.580 -12.664 16.897 1.00 92.81 172 GLN A N 1
ATOM 1398 C CA . GLN A 1 172 ? -6.838 -12.444 18.144 1.00 92.81 172 GLN A CA 1
ATOM 1399 C C . GLN A 1 172 ? -5.353 -12.803 17.978 1.00 92.81 172 GLN A C 1
ATOM 1401 O O . GLN A 1 172 ? -4.489 -12.092 18.461 1.00 92.81 172 GLN A O 1
ATOM 1406 N N . GLU A 1 173 ? -5.029 -13.874 17.242 1.00 95.06 173 GLU A N 1
ATOM 1407 C CA . GLU A 1 173 ? -3.627 -14.194 16.914 1.00 95.06 173 GLU A CA 1
ATOM 1408 C C . GLU A 1 173 ? -2.932 -13.082 16.111 1.00 95.06 173 GLU A C 1
ATOM 1410 O O . GLU A 1 173 ? -1.734 -12.860 16.277 1.00 95.06 173 GLU A O 1
ATOM 1415 N N . LEU A 1 174 ? -3.669 -12.421 15.214 1.00 96.44 174 LEU A N 1
ATOM 1416 C CA . LEU A 1 174 ? -3.168 -11.310 14.409 1.00 96.44 174 LEU A CA 1
ATOM 1417 C C . LEU A 1 174 ? -2.897 -10.068 15.262 1.00 96.44 174 LEU A C 1
ATOM 1419 O O . LEU A 1 174 ? -1.872 -9.418 15.066 1.00 96.44 174 LEU A O 1
ATOM 1423 N N . GLU A 1 175 ? -3.740 -9.782 16.251 1.00 91.56 175 GLU A N 1
ATOM 1424 C CA . GLU A 1 175 ? -3.434 -8.729 17.214 1.00 91.56 175 GLU A CA 1
ATOM 1425 C C . GLU A 1 175 ? -2.180 -9.065 18.028 1.00 91.56 175 GLU A C 1
ATOM 1427 O O . GLU A 1 175 ? -1.271 -8.243 18.075 1.00 91.56 175 GLU A O 1
ATOM 1432 N N . PHE A 1 176 ? -2.047 -10.280 18.568 1.00 92.75 176 PHE A N 1
ATOM 1433 C CA . PHE A 1 176 ? -0.841 -10.633 19.320 1.00 92.75 176 PHE A CA 1
ATOM 1434 C C . PHE A 1 176 ? 0.414 -10.546 18.450 1.00 92.75 176 PHE A C 1
ATOM 1436 O O . PHE A 1 176 ? 1.497 -10.213 18.938 1.00 92.75 176 PHE A O 1
ATOM 1443 N N . LEU A 1 177 ? 0.288 -10.856 17.158 1.00 95.50 177 LEU A N 1
ATOM 1444 C CA . LEU A 1 177 ? 1.350 -10.633 16.191 1.00 95.50 177 LEU A CA 1
ATOM 1445 C C . LEU A 1 177 ? 1.709 -9.142 16.107 1.00 95.50 177 LEU A C 1
ATOM 1447 O O . LEU A 1 177 ? 2.891 -8.825 16.190 1.00 95.50 177 LEU A O 1
ATOM 1451 N N . HIS A 1 178 ? 0.729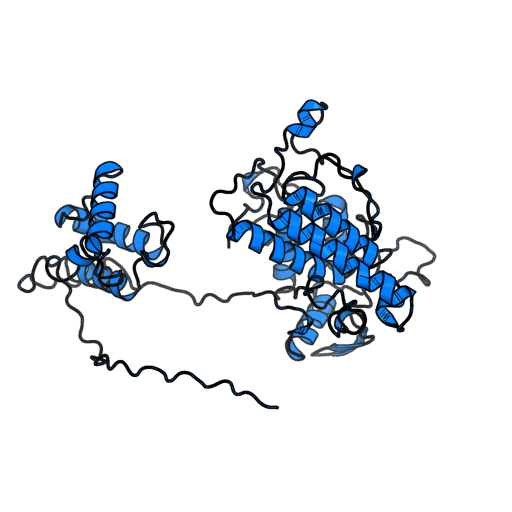 -8.246 15.989 1.00 96.00 178 HIS A N 1
ATOM 1452 C CA . HIS A 1 178 ? 0.959 -6.801 16.032 1.00 96.00 178 HIS A CA 1
ATOM 1453 C C . HIS A 1 178 ? 1.596 -6.360 17.356 1.00 96.00 178 HIS A C 1
ATOM 1455 O O . HIS A 1 178 ? 2.727 -5.881 17.348 1.00 96.00 178 HIS A O 1
ATOM 1461 N N . ALA A 1 179 ? 0.944 -6.602 18.491 1.00 92.12 179 ALA A N 1
ATOM 1462 C CA . ALA A 1 179 ? 1.374 -6.116 19.800 1.00 92.12 179 ALA A CA 1
ATOM 1463 C C . ALA A 1 179 ? 2.797 -6.559 20.189 1.00 92.12 179 ALA A C 1
ATOM 1465 O O . ALA A 1 179 ? 3.509 -5.828 20.871 1.00 92.12 179 ALA A O 1
ATOM 1466 N N . ASN A 1 180 ? 3.238 -7.745 19.749 1.00 92.31 180 ASN A N 1
ATOM 1467 C CA . ASN A 1 180 ? 4.538 -8.298 20.147 1.00 92.31 180 ASN A CA 1
ATOM 1468 C C . ASN A 1 180 ? 5.647 -8.167 19.094 1.00 92.31 180 ASN A C 1
ATOM 1470 O O . ASN A 1 180 ? 6.816 -8.347 19.440 1.00 92.31 180 ASN A O 1
ATOM 1474 N N . TRP A 1 181 ? 5.313 -7.936 17.821 1.00 93.00 181 TRP A N 1
ATOM 1475 C CA . TRP A 1 181 ? 6.297 -7.962 16.728 1.00 93.00 181 TRP A CA 1
ATOM 1476 C C . TRP A 1 181 ? 6.294 -6.718 15.851 1.00 93.00 181 TRP A C 1
ATOM 1478 O O . TRP A 1 181 ? 7.194 -6.604 15.016 1.00 93.00 181 TRP A O 1
ATOM 1488 N N . CYS A 1 182 ? 5.320 -5.816 16.007 1.00 93.19 182 CYS A N 1
ATOM 1489 C CA . CYS A 1 182 ? 5.295 -4.584 15.234 1.00 93.19 182 CYS A CA 1
ATOM 1490 C C . CYS A 1 182 ? 6.596 -3.800 15.419 1.00 93.19 182 CYS A C 1
ATOM 1492 O O . CYS A 1 182 ? 7.212 -3.776 16.488 1.00 93.19 182 CYS A O 1
ATOM 1494 N N . LEU A 1 183 ? 7.021 -3.159 14.337 1.00 92.12 183 LEU A N 1
ATOM 1495 C CA . LEU A 1 183 ? 8.144 -2.240 14.356 1.00 92.12 183 LEU A CA 1
ATOM 1496 C C . LEU A 1 183 ? 7.565 -0.829 14.340 1.00 92.12 183 LEU A C 1
ATOM 1498 O O . LEU A 1 183 ? 6.771 -0.512 13.460 1.00 92.12 183 LEU A O 1
ATOM 1502 N N . HIS A 1 184 ? 7.966 -0.032 15.324 1.00 93.25 184 HIS A N 1
ATOM 1503 C CA . HIS A 1 184 ? 7.676 1.394 15.442 1.00 93.25 184 HIS A CA 1
ATOM 1504 C C . HIS A 1 184 ? 8.983 2.153 15.706 1.00 93.25 184 HIS A C 1
ATOM 1506 O O . HIS A 1 184 ? 9.945 1.570 16.230 1.00 93.25 184 HIS A O 1
ATOM 1512 N N . TYR A 1 185 ? 9.019 3.427 15.325 1.00 92.19 185 TYR A N 1
ATOM 1513 C CA . TYR A 1 185 ? 10.120 4.373 15.516 1.00 92.19 185 TYR A CA 1
ATOM 1514 C C . TYR A 1 185 ? 11.455 3.858 14.978 1.00 92.19 185 TYR A C 1
ATOM 1516 O O . TYR A 1 185 ? 12.484 3.901 15.658 1.00 92.19 185 TYR A O 1
ATOM 1524 N N . GLN A 1 186 ? 11.425 3.301 13.765 1.00 88.88 186 GLN A N 1
ATOM 1525 C CA . GLN A 1 186 ? 12.585 2.780 13.040 1.00 88.88 186 GLN A CA 1
ATOM 1526 C C . GLN A 1 186 ? 12.280 2.632 11.541 1.00 88.88 186 GLN A C 1
ATOM 1528 O O . GLN A 1 186 ? 11.125 2.481 11.155 1.00 88.88 186 GLN A O 1
ATOM 1533 N N . GLU A 1 187 ? 13.317 2.556 10.698 1.00 88.38 187 GLU A N 1
ATOM 1534 C CA . GLU A 1 187 ? 13.185 2.494 9.225 1.00 88.38 187 GLU A CA 1
ATOM 1535 C C . GLU A 1 187 ? 12.171 1.434 8.734 1.00 88.38 187 GLU A C 1
ATOM 1537 O O . GLU A 1 187 ? 11.476 1.590 7.727 1.00 88.38 187 GLU A O 1
ATOM 1542 N N . ALA A 1 188 ? 12.053 0.322 9.454 1.00 89.56 188 ALA A N 1
ATOM 1543 C CA . ALA A 1 188 ? 11.189 -0.778 9.064 1.00 89.56 188 ALA A CA 1
ATOM 1544 C C . ALA A 1 188 ? 9.709 -0.622 9.443 1.00 89.56 188 ALA A C 1
ATOM 1546 O O . ALA A 1 188 ? 8.940 -1.499 9.051 1.00 89.56 188 ALA A O 1
ATOM 1547 N N . THR A 1 189 ? 9.287 0.449 10.134 1.00 92.19 189 THR A N 1
ATOM 1548 C CA . THR A 1 189 ? 7.901 0.628 10.613 1.00 92.19 189 THR A CA 1
ATOM 1549 C C . THR A 1 189 ? 6.879 0.334 9.515 1.00 92.19 189 THR A C 1
ATOM 1551 O O . THR A 1 189 ? 6.137 -0.648 9.580 1.00 92.19 189 THR A O 1
ATOM 1554 N N . PHE A 1 190 ? 6.861 1.121 8.437 1.00 94.06 190 PHE A N 1
ATOM 1555 C CA . PHE A 1 190 ? 5.840 0.973 7.391 1.00 94.06 190 PHE A CA 1
ATOM 1556 C C . PHE A 1 190 ? 6.019 -0.285 6.535 1.00 94.06 190 PHE A C 1
ATOM 1558 O O . PHE A 1 190 ? 5.060 -0.806 5.965 1.00 94.06 190 PHE A O 1
ATOM 1565 N N . LEU A 1 191 ? 7.241 -0.808 6.464 1.00 91.94 191 LEU A N 1
ATOM 1566 C CA . LEU A 1 191 ? 7.563 -2.017 5.711 1.00 91.94 191 LEU A CA 1
ATOM 1567 C C . LEU A 1 191 ? 7.077 -3.275 6.442 1.00 91.94 191 LEU A C 1
ATOM 1569 O O . LEU A 1 191 ? 6.561 -4.199 5.812 1.00 91.94 191 LEU A O 1
ATOM 1573 N N . TRP A 1 192 ? 7.175 -3.291 7.771 1.00 94.12 192 TRP A N 1
ATOM 1574 C CA . TRP A 1 192 ? 6.612 -4.344 8.607 1.00 94.12 192 TRP A CA 1
ATOM 1575 C C . TRP A 1 192 ? 5.088 -4.372 8.494 1.00 94.12 192 TRP A C 1
ATOM 1577 O O . TRP A 1 192 ? 4.506 -5.427 8.244 1.00 94.12 192 TRP A O 1
ATOM 1587 N N . HIS A 1 193 ? 4.443 -3.205 8.566 1.00 96.44 193 HIS A N 1
ATOM 1588 C CA . HIS A 1 193 ? 2.992 -3.092 8.409 1.00 96.44 193 HIS A CA 1
ATOM 1589 C C . HIS A 1 193 ? 2.525 -3.507 7.003 1.00 96.44 193 HIS A C 1
ATOM 1591 O O . HIS A 1 193 ? 1.515 -4.198 6.870 1.00 96.44 193 HIS A O 1
ATOM 1597 N N . ARG A 1 194 ? 3.297 -3.210 5.946 1.00 95.62 194 ARG A N 1
ATOM 1598 C CA . ARG A 1 194 ? 3.057 -3.753 4.595 1.00 95.62 194 ARG A CA 1
ATOM 1599 C C . ARG A 1 194 ? 3.061 -5.282 4.579 1.00 95.62 194 ARG A C 1
ATOM 1601 O O . ARG A 1 194 ? 2.166 -5.886 3.984 1.00 95.62 194 ARG A O 1
ATOM 1608 N N . ALA A 1 195 ? 4.052 -5.908 5.217 1.00 94.25 195 ALA A N 1
ATOM 1609 C CA . ALA A 1 195 ? 4.141 -7.364 5.322 1.00 94.25 195 ALA A CA 1
ATOM 1610 C C . ALA A 1 195 ? 2.968 -7.946 6.130 1.00 94.25 195 ALA A C 1
ATOM 1612 O O . ALA A 1 195 ? 2.368 -8.932 5.704 1.00 94.25 195 ALA A O 1
ATOM 1613 N N . TYR A 1 196 ? 2.576 -7.290 7.225 1.00 96.94 196 TYR A N 1
ATOM 1614 C CA . TYR A 1 196 ? 1.405 -7.660 8.018 1.00 96.94 196 TYR A CA 1
ATOM 1615 C C . TYR A 1 196 ? 0.119 -7.644 7.186 1.00 96.94 196 TYR A C 1
ATOM 1617 O O . TYR A 1 196 ? -0.588 -8.650 7.130 1.00 96.94 196 TYR A O 1
ATOM 1625 N N . LEU A 1 197 ? -0.155 -6.548 6.472 1.00 97.00 197 LEU A N 1
ATOM 1626 C CA . LEU A 1 197 ? -1.331 -6.444 5.606 1.00 97.00 197 LEU A CA 1
ATOM 1627 C C . LEU A 1 197 ? -1.326 -7.526 4.529 1.00 97.00 197 LEU A C 1
ATOM 1629 O O . LEU A 1 197 ? -2.340 -8.186 4.331 1.00 97.00 197 LEU A O 1
ATOM 1633 N N . ARG A 1 198 ? -0.178 -7.759 3.881 1.00 94.38 198 ARG A N 1
ATOM 1634 C CA . ARG A 1 198 ? -0.039 -8.821 2.879 1.00 94.38 198 ARG A CA 1
ATOM 1635 C C . ARG A 1 198 ? -0.342 -10.198 3.468 1.00 94.38 198 ARG A C 1
ATOM 1637 O O . ARG A 1 198 ? -1.060 -10.971 2.845 1.00 94.38 198 ARG A O 1
ATOM 1644 N N . TYR A 1 199 ? 0.153 -10.496 4.666 1.00 96.25 199 TYR A N 1
ATOM 1645 C CA . TYR A 1 199 ? -0.142 -11.759 5.338 1.00 96.25 199 TYR A CA 1
ATOM 1646 C C . TYR A 1 199 ? -1.636 -11.923 5.623 1.00 96.25 199 TYR A C 1
ATOM 1648 O O . TYR A 1 199 ? -2.205 -12.979 5.347 1.00 96.25 199 TYR A O 1
ATOM 1656 N N . VAL A 1 200 ? -2.302 -10.869 6.099 1.00 97.88 200 VAL A N 1
ATOM 1657 C CA . VAL A 1 200 ? -3.756 -10.893 6.298 1.00 97.88 200 VAL A CA 1
ATOM 1658 C C . VAL A 1 200 ? -4.491 -11.091 4.967 1.00 97.88 200 VAL A C 1
ATOM 1660 O O . VAL A 1 200 ? -5.400 -11.916 4.906 1.00 97.88 200 VAL A O 1
ATOM 1663 N N . GLU A 1 201 ? -4.076 -10.417 3.892 1.00 96.50 201 GLU A N 1
ATOM 1664 C CA . GLU A 1 201 ? -4.637 -10.571 2.539 1.00 96.50 201 GLU A CA 1
ATOM 1665 C C . GLU A 1 201 ? -4.486 -11.992 1.986 1.00 96.50 201 GLU A C 1
ATOM 1667 O O . GLU A 1 201 ? -5.383 -12.473 1.292 1.00 96.50 201 GLU A O 1
ATOM 1672 N N . GLU A 1 202 ? -3.380 -12.672 2.295 1.00 94.81 202 GLU A N 1
ATOM 1673 C CA . GLU A 1 202 ? -3.161 -14.075 1.927 1.00 94.81 202 GLU A CA 1
ATOM 1674 C C . GLU A 1 202 ? -4.059 -15.018 2.740 1.00 94.81 202 GLU A C 1
ATOM 1676 O O . GLU A 1 202 ? -4.610 -15.963 2.177 1.00 94.81 202 GLU A O 1
ATOM 1681 N N . LEU A 1 203 ? -4.289 -14.742 4.032 1.00 97.50 203 LEU A N 1
ATOM 1682 C CA . LEU A 1 203 ? -5.228 -15.520 4.851 1.00 97.50 203 LEU A CA 1
ATOM 1683 C C . LEU A 1 203 ? -6.659 -15.424 4.323 1.00 97.50 203 LEU A C 1
ATOM 1685 O O . LEU A 1 203 ? -7.359 -16.434 4.240 1.00 97.50 203 LEU A O 1
ATOM 1689 N N . ILE A 1 204 ? -7.109 -14.210 3.999 1.00 97.31 204 ILE A N 1
ATOM 1690 C CA . ILE A 1 204 ? -8.495 -13.982 3.588 1.00 97.31 204 ILE A CA 1
ATOM 1691 C C . ILE A 1 204 ? -8.710 -14.124 2.086 1.00 97.31 204 ILE A C 1
ATOM 1693 O O . ILE A 1 204 ? -9.862 -14.144 1.662 1.00 97.31 204 ILE A O 1
ATOM 1697 N N . ASP A 1 205 ? -7.656 -14.227 1.277 1.00 95.38 205 ASP A N 1
ATOM 1698 C CA . ASP A 1 205 ? -7.730 -14.245 -0.188 1.00 95.38 205 ASP A CA 1
ATOM 1699 C C . ASP A 1 205 ? -8.567 -13.070 -0.734 1.00 95.38 205 ASP A C 1
ATOM 1701 O O . ASP A 1 205 ? -9.556 -13.245 -1.452 1.00 95.38 205 ASP A O 1
ATOM 1705 N N . PHE A 1 206 ? -8.251 -11.857 -0.274 1.00 95.75 206 PHE A N 1
ATOM 1706 C CA . PHE A 1 206 ? -8.950 -10.624 -0.646 1.00 95.75 206 PHE A CA 1
ATOM 1707 C C . PHE A 1 206 ? -8.067 -9.402 -0.347 1.00 95.75 206 PHE A C 1
ATOM 1709 O O . PHE A 1 206 ? -7.499 -9.350 0.743 1.00 95.75 206 PHE A O 1
ATOM 1716 N N . PRO A 1 207 ? -7.940 -8.422 -1.264 1.00 95.56 207 PRO A N 1
ATOM 1717 C CA . PRO A 1 207 ? -7.180 -7.204 -0.995 1.00 95.56 207 PRO A CA 1
ATOM 1718 C C . PRO A 1 207 ? -7.887 -6.353 0.062 1.00 95.56 207 PRO A C 1
ATOM 1720 O O . PRO A 1 207 ? -9.053 -5.995 -0.111 1.00 95.56 207 PRO A O 1
ATOM 1723 N N . ILE A 1 208 ? -7.188 -5.998 1.136 1.00 97.56 208 ILE A N 1
ATOM 1724 C CA . ILE A 1 208 ? -7.757 -5.180 2.210 1.00 97.56 208 ILE A CA 1
ATOM 1725 C C . ILE A 1 208 ? -8.109 -3.803 1.629 1.00 97.56 208 ILE A C 1
ATOM 1727 O O . ILE A 1 208 ? -7.225 -3.120 1.105 1.00 97.56 208 ILE A O 1
ATOM 1731 N N . PRO A 1 209 ? -9.376 -3.358 1.691 1.00 98.31 209 PRO A N 1
ATOM 1732 C CA . PRO A 1 209 ? -9.726 -2.026 1.232 1.00 98.31 209 PRO A CA 1
ATOM 1733 C C . PRO A 1 209 ? -9.099 -0.983 2.156 1.00 98.31 209 PRO A C 1
ATOM 1735 O O . PRO A 1 209 ? -9.172 -1.112 3.377 1.00 98.31 209 PRO A O 1
ATOM 1738 N N . TYR A 1 210 ? -8.498 0.061 1.592 1.00 98.44 210 TYR A N 1
ATOM 1739 C CA . TYR A 1 210 ? -7.920 1.142 2.384 1.00 98.44 210 TYR A CA 1
ATOM 1740 C C . TYR A 1 210 ? -8.978 2.195 2.734 1.00 98.44 210 TYR A C 1
ATOM 1742 O O . TYR A 1 210 ? -9.931 2.406 1.987 1.00 98.44 210 TYR A O 1
ATOM 1750 N N . TRP A 1 211 ? -8.806 2.901 3.848 1.00 98.19 211 TRP A N 1
ATOM 1751 C CA . TRP A 1 211 ? -9.607 4.078 4.182 1.00 98.19 211 TRP A CA 1
ATOM 1752 C C . TRP A 1 211 ? -8.831 5.341 3.818 1.00 98.19 211 TRP A C 1
ATOM 1754 O O . TRP A 1 211 ? -7.809 5.652 4.424 1.00 98.19 211 TRP A O 1
ATOM 1764 N N . ASN A 1 212 ? -9.320 6.099 2.834 1.00 96.56 212 ASN A N 1
ATOM 1765 C CA . ASN A 1 212 ? -8.699 7.358 2.425 1.00 96.56 212 ASN A CA 1
ATOM 1766 C C . ASN A 1 212 ? -9.012 8.511 3.395 1.00 96.56 212 ASN A C 1
ATOM 1768 O O . ASN A 1 212 ? -9.693 9.472 3.037 1.00 96.56 212 ASN A O 1
ATOM 1772 N N . CYS A 1 213 ? -8.527 8.412 4.631 1.00 93.88 213 CYS A N 1
ATOM 1773 C CA . CYS A 1 213 ? -8.718 9.430 5.665 1.00 93.88 213 CYS A CA 1
ATOM 1774 C C . CYS A 1 213 ? -8.085 10.788 5.300 1.00 93.88 213 CYS A C 1
ATOM 1776 O O . CYS A 1 213 ? -8.491 11.822 5.807 1.00 93.88 213 CYS A O 1
ATOM 1778 N N . LEU A 1 214 ? -7.131 10.811 4.367 1.00 93.06 214 LEU A N 1
ATOM 1779 C CA . LEU A 1 214 ? -6.366 12.003 3.986 1.00 93.06 214 LEU A CA 1
ATOM 1780 C C . LEU A 1 214 ? -6.822 12.619 2.658 1.00 93.06 214 LEU A C 1
ATOM 1782 O O . LEU A 1 214 ? -6.110 13.436 2.075 1.00 93.06 214 LEU A O 1
ATOM 1786 N N . ALA A 1 215 ? -8.010 12.254 2.164 1.00 92.25 215 ALA A N 1
ATOM 1787 C CA . ALA A 1 215 ? -8.611 12.958 1.035 1.00 92.25 215 ALA A CA 1
ATOM 1788 C C . ALA A 1 215 ? -8.778 14.448 1.376 1.00 92.25 215 ALA A C 1
ATOM 1790 O O . ALA A 1 215 ? -9.095 14.779 2.520 1.00 92.25 215 ALA A O 1
ATOM 1791 N N . ALA A 1 216 ? -8.614 15.336 0.390 1.00 92.12 216 ALA A N 1
ATOM 1792 C CA . ALA A 1 216 ? -8.652 16.789 0.595 1.00 92.12 216 ALA A CA 1
ATOM 1793 C C . ALA A 1 216 ? -9.931 17.270 1.305 1.00 92.12 216 ALA A C 1
ATOM 1795 O O . ALA A 1 216 ? -9.887 18.212 2.089 1.00 92.12 216 ALA A O 1
ATOM 1796 N N . GLU A 1 217 ? -11.052 16.594 1.063 1.00 94.56 217 GLU A N 1
ATOM 1797 C CA . GLU A 1 217 ? -12.359 16.922 1.634 1.00 94.56 217 GLU A CA 1
ATOM 1798 C C . GLU A 1 217 ? -12.547 16.390 3.064 1.00 94.56 217 GLU A C 1
ATOM 1800 O O . GLU A 1 217 ? -13.493 16.789 3.729 1.00 94.56 217 GLU A O 1
ATOM 1805 N N . SER A 1 218 ? -11.654 15.531 3.571 1.00 94.50 218 SER A N 1
ATOM 1806 C CA . SER A 1 218 ? -11.800 14.898 4.895 1.00 94.50 218 SER A CA 1
ATOM 1807 C C . SER A 1 218 ? -11.707 15.891 6.054 1.00 94.50 218 SER A C 1
ATOM 1809 O O . SER A 1 218 ? -12.193 15.584 7.137 1.00 94.50 218 SER A O 1
ATOM 1811 N N . LYS A 1 219 ? -11.140 17.084 5.827 1.00 95.31 219 LYS A N 1
ATOM 1812 C CA . LYS A 1 219 ? -11.051 18.176 6.811 1.00 95.31 219 LYS A CA 1
ATOM 1813 C C . LYS A 1 219 ? -12.272 19.102 6.855 1.00 95.31 219 LYS A C 1
ATOM 1815 O O . LYS A 1 219 ? -12.316 19.987 7.706 1.00 95.31 219 LYS A O 1
ATOM 1820 N N . ASP A 1 220 ? -13.234 18.956 5.940 1.00 95.62 220 ASP A N 1
ATOM 1821 C CA . ASP A 1 220 ? -14.464 19.757 5.943 1.00 95.62 220 ASP A CA 1
ATOM 1822 C C . ASP A 1 220 ? -15.559 19.034 6.737 1.00 95.62 220 ASP A C 1
ATOM 1824 O O . ASP A 1 220 ? -16.095 18.053 6.236 1.00 95.62 220 ASP A O 1
ATOM 1828 N N . PRO A 1 221 ? -15.988 19.527 7.915 1.00 94.75 221 PRO A N 1
ATOM 1829 C CA . PRO A 1 221 ? -17.013 18.867 8.731 1.00 94.75 221 PRO A CA 1
ATOM 1830 C C . PRO A 1 221 ? -18.336 18.549 8.016 1.00 94.75 221 PRO A C 1
ATOM 1832 O O . PRO A 1 221 ? -19.094 17.713 8.511 1.00 94.75 221 PRO A O 1
ATOM 1835 N N . ASN A 1 222 ? -18.621 19.197 6.880 1.00 93.44 222 ASN A N 1
ATOM 1836 C CA . ASN A 1 222 ? -19.825 18.974 6.075 1.00 93.44 222 ASN A CA 1
ATOM 1837 C C . ASN A 1 222 ? -19.636 17.953 4.940 1.00 93.44 222 ASN A C 1
ATOM 1839 O O . ASN A 1 222 ? -20.598 17.630 4.244 1.00 93.44 222 ASN A O 1
ATOM 1843 N N . SER A 1 223 ? -18.416 17.464 4.726 1.00 93.50 223 SER A N 1
ATOM 1844 C CA . SER A 1 223 ? -18.093 16.507 3.674 1.00 93.50 223 SER A CA 1
ATOM 1845 C C . SER A 1 223 ? -18.578 15.097 4.010 1.00 93.50 223 SER A C 1
ATOM 1847 O O . SER A 1 223 ? -18.528 14.636 5.155 1.00 93.50 223 SER A O 1
ATOM 1849 N N . GLU A 1 224 ? -18.984 14.349 2.984 1.00 89.69 224 GLU A N 1
ATOM 1850 C CA . GLU A 1 224 ? -19.270 12.919 3.120 1.00 89.69 224 GLU A CA 1
ATOM 1851 C C . GLU A 1 224 ? -18.011 12.090 3.433 1.00 89.69 224 GLU A C 1
ATOM 1853 O O . GLU A 1 224 ? -18.114 11.014 4.026 1.00 89.69 224 GLU A O 1
ATOM 1858 N N . PHE A 1 225 ? -16.827 12.614 3.093 1.00 91.56 225 PHE A N 1
ATOM 1859 C CA . PHE A 1 225 ? -15.536 11.968 3.325 1.00 91.56 225 PHE A CA 1
ATOM 1860 C C . PHE A 1 225 ? -14.976 12.206 4.731 1.00 91.56 225 PHE A C 1
ATOM 1862 O O . PHE A 1 225 ? -14.038 11.508 5.125 1.00 91.56 225 PHE A O 1
ATOM 1869 N N . SER A 1 226 ? -15.557 13.135 5.493 1.00 93.62 226 SER A N 1
ATOM 1870 C CA . SER A 1 226 ? -15.168 13.402 6.876 1.00 93.62 226 SER A CA 1
ATOM 1871 C C . SER A 1 226 ? -15.691 12.358 7.842 1.00 93.62 226 SER A C 1
ATOM 1873 O O . SER A 1 226 ? -16.808 11.853 7.704 1.00 93.62 226 SER A O 1
ATOM 1875 N N . GLY A 1 227 ? -14.886 12.075 8.862 1.00 94.19 227 GLY A N 1
ATOM 1876 C CA . GLY A 1 227 ? -15.194 11.022 9.812 1.00 94.19 227 GLY A CA 1
ATOM 1877 C C . GLY A 1 227 ? -14.804 9.633 9.329 1.00 94.19 227 GLY A C 1
ATOM 1878 O O . GLY A 1 227 ? -14.160 9.439 8.291 1.00 94.19 227 GLY A O 1
ATOM 1879 N N . LEU A 1 228 ? -15.273 8.657 10.095 1.00 95.06 228 LEU A N 1
ATOM 1880 C CA . LEU A 1 228 ? -15.153 7.256 9.750 1.00 95.06 228 LEU A CA 1
ATOM 1881 C C . LEU A 1 228 ? -16.088 6.906 8.570 1.00 95.06 228 LEU A C 1
ATOM 1883 O O . LEU A 1 228 ? -17.219 7.400 8.514 1.00 95.06 228 LEU A O 1
ATOM 1887 N N . PRO A 1 229 ? -15.658 6.074 7.602 1.00 96.00 229 PRO A N 1
ATOM 1888 C CA . PRO A 1 229 ? -16.546 5.552 6.569 1.00 96.00 229 PRO A CA 1
ATOM 1889 C C . PRO A 1 229 ? -17.732 4.808 7.191 1.00 96.00 229 PRO A C 1
ATOM 1891 O O . PRO A 1 229 ? -17.562 4.069 8.163 1.00 96.00 229 PRO A O 1
ATOM 1894 N N . LYS A 1 230 ? -18.929 4.965 6.608 1.00 94.75 230 LYS A N 1
ATOM 1895 C CA . LYS A 1 230 ? -20.163 4.340 7.120 1.00 94.75 230 LYS A CA 1
ATOM 1896 C C . LYS A 1 230 ? -20.034 2.822 7.261 1.00 94.75 230 LYS A C 1
ATOM 1898 O O . LYS A 1 230 ? -20.642 2.232 8.141 1.00 94.75 230 LYS A O 1
ATOM 1903 N N . GLU A 1 231 ? -19.178 2.202 6.452 1.00 97.12 231 GLU A N 1
ATOM 1904 C CA . GLU A 1 231 ? -18.922 0.767 6.436 1.00 97.12 231 GLU A CA 1
ATOM 1905 C C . GLU A 1 231 ? -18.410 0.234 7.788 1.00 97.12 231 GLU A C 1
ATOM 1907 O O . GLU A 1 231 ? -18.648 -0.932 8.119 1.00 97.12 231 GLU A O 1
ATOM 1912 N N . PHE A 1 232 ? -17.756 1.078 8.591 1.00 97.56 232 PHE A N 1
ATOM 1913 C CA . PHE A 1 232 ? -17.328 0.764 9.959 1.00 97.56 232 PHE A CA 1
ATOM 1914 C C . PHE A 1 232 ? -18.362 1.138 11.028 1.00 97.56 232 PHE A C 1
ATOM 1916 O O . PHE A 1 232 ? -18.208 0.748 12.186 1.00 97.56 232 PHE A O 1
ATOM 1923 N N . CYS A 1 233 ? -19.394 1.893 10.650 1.00 95.69 233 CYS A N 1
ATOM 1924 C CA . CYS A 1 233 ? -20.468 2.356 11.523 1.00 95.69 233 CYS A CA 1
ATOM 1925 C C . CYS A 1 233 ? -21.751 1.534 11.363 1.00 95.69 233 CYS A C 1
ATOM 1927 O O . CYS A 1 233 ? -22.580 1.562 12.265 1.00 95.69 233 CYS A O 1
ATOM 1929 N N . ASP A 1 234 ? -21.942 0.806 10.261 1.00 96.19 234 ASP A N 1
ATOM 1930 C CA . ASP A 1 234 ? -23.131 -0.031 10.083 1.00 96.19 234 ASP A CA 1
ATOM 1931 C C . ASP A 1 234 ? -23.257 -1.037 11.239 1.00 96.19 234 ASP A C 1
ATOM 1933 O O . ASP A 1 234 ? -22.278 -1.680 11.622 1.00 96.19 234 ASP A O 1
ATOM 1937 N N . GLU A 1 235 ? -24.463 -1.167 11.787 1.00 96.75 235 GLU A N 1
ATOM 1938 C CA . GLU A 1 235 ? -24.785 -2.095 12.878 1.00 96.75 235 GLU A CA 1
ATOM 1939 C C . GLU A 1 235 ? -24.745 -3.556 12.401 1.00 96.75 235 GLU A C 1
ATOM 1941 O O . GLU A 1 235 ? -24.195 -4.453 13.045 1.00 96.75 235 GLU A O 1
ATOM 1946 N N . GLU A 1 236 ? -25.297 -3.785 11.213 1.00 97.94 236 GLU A N 1
ATOM 1947 C CA . GLU A 1 236 ? -25.483 -5.097 10.611 1.00 97.94 236 GLU A CA 1
ATOM 1948 C C . GLU A 1 236 ? -24.972 -5.109 9.169 1.00 97.94 236 GLU A C 1
ATOM 1950 O O . GLU A 1 236 ? -24.768 -4.071 8.536 1.00 97.94 236 GLU A O 1
ATOM 1955 N N . TYR A 1 237 ? -24.767 -6.307 8.637 1.00 97.94 237 TYR A N 1
ATOM 1956 C CA . TYR A 1 237 ? -24.471 -6.527 7.232 1.00 97.94 237 TYR A CA 1
ATOM 1957 C C . TYR A 1 237 ? -25.178 -7.782 6.719 1.00 97.94 237 TYR A C 1
ATOM 1959 O O . TYR A 1 237 ? -25.543 -8.672 7.488 1.00 97.94 237 TYR A O 1
ATOM 1967 N N . GLU A 1 238 ? -25.346 -7.865 5.402 1.00 98.12 238 GLU A N 1
ATOM 1968 C CA . GLU A 1 238 ? -25.928 -9.028 4.742 1.00 98.12 238 GLU A CA 1
ATOM 1969 C C . GLU A 1 238 ? -24.817 -10.000 4.352 1.00 98.12 238 GLU A C 1
ATOM 1971 O O . GLU A 1 238 ? -24.091 -9.792 3.378 1.00 98.12 238 GLU A O 1
ATOM 1976 N N . HIS A 1 239 ? -24.675 -11.074 5.123 1.00 98.31 239 HIS A N 1
ATOM 1977 C CA . HIS A 1 239 ? -23.712 -12.124 4.837 1.00 98.31 239 HIS A CA 1
ATOM 1978 C C . HIS A 1 239 ? -24.166 -12.929 3.608 1.00 98.31 239 HIS A C 1
ATOM 1980 O O . HIS A 1 239 ? -25.299 -13.420 3.596 1.00 98.31 239 HIS A O 1
ATOM 1986 N N . PRO A 1 240 ? -23.276 -13.213 2.633 1.00 97.00 240 PRO A N 1
ATOM 1987 C CA . PRO A 1 240 ? -23.635 -13.912 1.392 1.00 97.00 240 PRO A CA 1
ATOM 1988 C C . PRO A 1 240 ? -24.338 -15.273 1.547 1.00 97.00 240 PRO A C 1
ATOM 1990 O O . PRO A 1 240 ? -24.988 -15.737 0.616 1.00 97.00 240 PRO A O 1
ATOM 1993 N N . THR A 1 241 ? -24.193 -15.939 2.698 1.00 97.12 241 THR A N 1
ATOM 1994 C CA . THR A 1 241 ? -24.718 -17.290 2.951 1.00 97.12 241 THR A CA 1
ATOM 1995 C C . THR A 1 241 ? -25.478 -17.428 4.272 1.00 97.12 241 THR A C 1
ATOM 1997 O O . THR A 1 241 ? -26.147 -18.441 4.468 1.00 97.12 241 THR A O 1
ATOM 2000 N N . LYS A 1 242 ? -25.400 -16.441 5.179 1.00 97.19 242 LYS A N 1
ATOM 2001 C CA . LYS A 1 242 ? -26.002 -16.507 6.525 1.00 97.19 242 LYS A CA 1
ATOM 2002 C C . LYS A 1 242 ? -27.078 -15.447 6.790 1.00 97.19 242 LYS A C 1
ATOM 2004 O O . LYS A 1 242 ? -27.624 -15.436 7.890 1.00 97.19 242 LYS A O 1
ATOM 2009 N N . GLY A 1 243 ? -27.393 -14.597 5.809 1.00 96.62 243 GLY A N 1
ATOM 2010 C CA . GLY A 1 243 ? -28.345 -13.492 5.965 1.00 96.62 243 GLY A CA 1
ATOM 2011 C C . GLY A 1 243 ? -27.797 -12.369 6.846 1.00 96.62 243 GLY A C 1
ATOM 2012 O O . GLY A 1 243 ? -26.583 -12.190 6.932 1.00 96.62 243 GLY A O 1
ATOM 2013 N N . THR A 1 244 ? -28.683 -11.630 7.510 1.00 98.31 244 THR A N 1
ATOM 2014 C CA . THR A 1 244 ? -28.329 -10.491 8.367 1.00 98.31 244 THR A CA 1
ATOM 2015 C C . THR A 1 244 ? -27.504 -10.919 9.588 1.00 98.31 244 THR A C 1
ATOM 2017 O O . THR A 1 244 ? -27.857 -11.852 10.319 1.00 98.31 244 THR A O 1
ATOM 2020 N N . ARG A 1 245 ? -26.374 -10.244 9.811 1.00 97.81 245 ARG A N 1
ATOM 2021 C CA . ARG A 1 245 ? -25.398 -10.523 10.877 1.00 97.81 245 ARG A CA 1
ATOM 2022 C C . ARG A 1 245 ? -24.865 -9.204 11.456 1.00 97.81 245 ARG A C 1
ATOM 2024 O O . ARG A 1 245 ? -24.834 -8.218 10.723 1.00 97.81 245 ARG A O 1
ATOM 2031 N N . PRO A 1 246 ? -24.372 -9.169 12.709 1.00 97.38 246 PRO A N 1
ATOM 2032 C CA . PRO A 1 246 ? -23.639 -8.010 13.223 1.00 97.38 246 PRO A CA 1
ATOM 2033 C C . PRO A 1 246 ? -22.431 -7.688 12.339 1.00 97.38 246 PRO A C 1
ATOM 2035 O O . PRO A 1 246 ? -21.705 -8.600 11.939 1.00 97.38 246 PRO A O 1
ATOM 2038 N N . ASN A 1 247 ? -22.210 -6.411 12.033 1.00 98.00 247 ASN A N 1
ATOM 2039 C CA . ASN A 1 247 ? -21.113 -5.988 11.164 1.00 98.00 247 ASN A CA 1
ATOM 2040 C C . ASN A 1 247 ? -19.746 -6.263 11.822 1.00 98.00 247 ASN A C 1
ATOM 2042 O O . ASN A 1 247 ? -19.425 -5.627 12.829 1.00 98.00 247 ASN A O 1
ATOM 2046 N N . PRO A 1 248 ? -18.891 -7.135 11.252 1.00 97.81 248 PRO A N 1
ATOM 2047 C CA . PRO A 1 248 ? -17.595 -7.458 11.840 1.00 97.81 248 PRO A CA 1
ATOM 2048 C C . PRO A 1 248 ? -16.621 -6.280 11.797 1.00 97.81 248 PRO A C 1
ATOM 2050 O O . PRO A 1 248 ? -15.661 -6.294 12.549 1.00 97.81 248 PRO A O 1
ATOM 2053 N N . LEU A 1 249 ? -16.863 -5.256 10.966 1.00 97.94 249 LEU A N 1
ATOM 2054 C CA . LEU A 1 249 ? -16.065 -4.024 10.951 1.00 97.94 249 LEU A CA 1
ATOM 2055 C C . LEU A 1 249 ? -16.371 -3.090 12.127 1.00 97.94 249 LEU A C 1
ATOM 2057 O O . LEU A 1 249 ? -15.585 -2.187 12.397 1.00 97.94 249 LEU A O 1
ATOM 2061 N N . ARG A 1 250 ? -17.511 -3.277 12.797 1.00 95.88 250 ARG A N 1
ATOM 2062 C CA . ARG A 1 250 ? -17.923 -2.503 13.974 1.00 95.88 250 ARG A CA 1
ATOM 2063 C C . ARG A 1 250 ? -17.772 -3.317 15.254 1.00 95.88 250 ARG A C 1
ATOM 2065 O O . ARG A 1 250 ? -17.255 -2.826 16.244 1.00 95.88 250 ARG A O 1
ATOM 2072 N N . TYR A 1 251 ? -18.212 -4.570 15.212 1.00 94.62 251 TYR A N 1
ATOM 2073 C CA . TYR A 1 251 ? -18.325 -5.455 16.367 1.00 94.62 251 TYR A CA 1
ATOM 2074 C C . TYR A 1 251 ? -17.191 -6.481 16.430 1.00 94.62 251 TYR A C 1
ATOM 2076 O O . TYR A 1 251 ? -17.424 -7.692 16.512 1.00 94.62 251 TYR A O 1
ATOM 2084 N N . ALA A 1 252 ? -15.953 -5.993 16.389 1.00 93.69 252 ALA A N 1
ATOM 2085 C CA . ALA A 1 252 ? -14.776 -6.800 16.686 1.00 93.69 252 ALA A CA 1
ATOM 2086 C C . ALA A 1 252 ? -14.595 -6.952 18.186 1.00 93.69 252 ALA A C 1
ATOM 2088 O O . ALA A 1 252 ? -14.794 -5.990 18.921 1.00 93.69 252 ALA A O 1
ATOM 2089 N N . LEU A 1 253 ? -14.245 -8.153 18.647 1.00 90.56 253 LEU A N 1
ATOM 2090 C CA . LEU A 1 253 ? -13.959 -8.342 20.065 1.00 90.56 253 LEU A CA 1
ATOM 2091 C C . LEU A 1 253 ? -12.618 -7.699 20.419 1.00 90.56 253 LEU A C 1
ATOM 2093 O O . LEU A 1 253 ? -11.591 -8.073 19.844 1.00 90.56 253 LEU A O 1
ATOM 2097 N N . ALA A 1 254 ? -12.646 -6.810 21.408 1.00 81.12 254 ALA A N 1
ATOM 2098 C CA . ALA A 1 254 ? -11.458 -6.438 22.159 1.00 81.12 254 ALA A CA 1
ATOM 2099 C C . ALA A 1 254 ? -11.076 -7.633 23.049 1.00 81.12 254 ALA A C 1
ATOM 2101 O O . ALA A 1 254 ? -11.953 -8.276 23.641 1.00 81.12 254 ALA A O 1
ATOM 2102 N N . LEU A 1 255 ? -9.795 -8.009 23.101 1.00 72.62 255 LEU A N 1
ATOM 2103 C CA . LEU A 1 255 ? -9.374 -9.094 23.986 1.00 72.62 255 LEU A CA 1
ATOM 2104 C C . LEU A 1 255 ? -9.523 -8.646 25.432 1.00 72.62 255 LEU A C 1
ATOM 2106 O O . LEU A 1 255 ? -8.879 -7.708 25.891 1.00 72.62 255 LEU A O 1
ATOM 2110 N N . ILE A 1 256 ? -10.354 -9.383 26.153 1.00 59.09 256 ILE A N 1
ATOM 2111 C CA . ILE A 1 256 ? -10.639 -9.149 27.553 1.00 59.09 256 ILE A CA 1
ATOM 2112 C C . ILE A 1 256 ? -10.420 -10.475 28.285 1.00 59.09 256 ILE A C 1
ATOM 2114 O O . ILE A 1 256 ? -11.286 -11.346 28.287 1.00 59.09 256 ILE A O 1
ATOM 2118 N N . ASP A 1 257 ? -9.259 -10.615 28.926 1.00 53.75 257 ASP A N 1
ATOM 2119 C CA . ASP A 1 257 ? -9.069 -11.529 30.066 1.00 53.75 257 ASP A CA 1
ATOM 2120 C C . ASP A 1 257 ? -9.607 -10.881 31.376 1.00 53.75 257 ASP A C 1
ATOM 2122 O O . ASP A 1 257 ? -9.176 -11.215 32.479 1.00 53.75 257 ASP A O 1
ATOM 2126 N N . ASP A 1 258 ? -10.553 -9.934 31.272 1.00 50.12 258 ASP A N 1
ATOM 2127 C CA . ASP A 1 258 ? -11.211 -9.247 32.394 1.00 50.12 258 ASP A CA 1
ATOM 2128 C C . ASP A 1 258 ? -12.520 -9.960 32.802 1.00 50.12 258 ASP A C 1
ATOM 2130 O O . ASP A 1 258 ? -13.340 -10.292 31.943 1.00 50.12 258 ASP A O 1
ATOM 2134 N N . PRO A 1 259 ? -12.767 -10.193 34.101 1.00 48.06 259 PRO A N 1
ATOM 2135 C CA . PRO A 1 259 ? -14.045 -10.687 34.612 1.00 48.06 259 PRO A CA 1
ATOM 2136 C C . PRO A 1 259 ? -15.275 -9.775 34.378 1.00 48.06 259 PRO A C 1
ATOM 2138 O O . PRO A 1 259 ? -16.389 -10.284 34.509 1.00 48.06 259 PRO A O 1
ATOM 2141 N N . ASP A 1 260 ? -15.128 -8.495 34.001 1.00 51.38 260 ASP A N 1
ATOM 2142 C CA . ASP A 1 260 ? -16.228 -7.532 33.747 1.00 51.38 260 ASP A CA 1
ATOM 2143 C C . ASP A 1 260 ? -16.616 -7.390 32.245 1.00 51.38 260 ASP A C 1
ATOM 2145 O O . ASP A 1 260 ? -17.019 -6.326 31.763 1.00 51.38 260 ASP A O 1
ATOM 2149 N N . VAL A 1 261 ? -16.558 -8.508 31.502 1.00 52.91 261 VAL A N 1
ATOM 2150 C CA . VAL A 1 261 ? -16.797 -8.682 30.042 1.00 52.91 261 VAL A CA 1
ATOM 2151 C C . VAL A 1 261 ? -18.012 -7.938 29.452 1.00 52.91 261 VAL A C 1
ATOM 2153 O O . VAL A 1 261 ? -18.051 -7.690 28.248 1.00 52.91 261 VAL A O 1
ATOM 2156 N N . GLU A 1 262 ? -19.033 -7.588 30.236 1.00 56.94 262 GLU A N 1
ATOM 2157 C CA . GLU A 1 262 ? -20.276 -7.027 29.689 1.00 56.94 262 GLU A CA 1
ATOM 2158 C C . GLU A 1 262 ? -20.174 -5.569 29.210 1.00 56.94 262 GLU A C 1
ATOM 2160 O O . GLU A 1 262 ? -20.982 -5.180 28.367 1.00 56.94 262 GLU A O 1
ATOM 2165 N N . LYS A 1 263 ? -19.210 -4.765 29.690 1.00 57.53 263 LYS A N 1
ATOM 2166 C CA . LYS A 1 263 ? -19.150 -3.326 29.349 1.00 57.53 263 LYS A CA 1
ATOM 2167 C C . LYS A 1 263 ? -18.265 -2.969 28.152 1.00 57.53 263 LYS A C 1
ATOM 2169 O O . LYS A 1 263 ? -18.638 -2.060 27.426 1.00 57.53 263 LYS A O 1
ATOM 2174 N N . HIS A 1 264 ? -17.180 -3.708 27.910 1.00 69.94 264 HIS A N 1
ATOM 2175 C CA . HIS A 1 264 ? -16.159 -3.377 26.895 1.00 69.94 264 HIS A CA 1
ATOM 2176 C C . HIS A 1 264 ? -15.952 -4.503 25.870 1.00 69.94 264 HIS A C 1
ATOM 2178 O O . HIS A 1 264 ? -14.881 -4.699 25.314 1.00 69.94 264 HIS A O 1
ATOM 2184 N N . ARG A 1 265 ? -16.989 -5.314 25.636 1.00 82.44 265 ARG A N 1
ATOM 2185 C CA . ARG A 1 265 ? -16.885 -6.539 24.830 1.00 82.44 265 ARG A CA 1
ATOM 2186 C C . ARG A 1 265 ? -16.335 -6.315 23.415 1.00 82.44 265 ARG A C 1
ATOM 2188 O O . ARG A 1 265 ? -15.698 -7.213 22.864 1.00 82.44 265 ARG A O 1
ATOM 2195 N N . PHE A 1 266 ? -16.676 -5.190 22.802 1.00 90.81 266 PHE A N 1
ATOM 2196 C CA . PHE A 1 266 ? -16.271 -4.849 21.445 1.00 90.81 266 PHE A CA 1
ATOM 2197 C C . PHE A 1 266 ? -15.351 -3.643 21.464 1.00 90.81 266 PHE A C 1
ATOM 2199 O O . PHE A 1 266 ? -15.402 -2.867 22.412 1.00 90.81 266 PHE A O 1
ATOM 2206 N N . VAL A 1 267 ? -14.573 -3.494 20.396 1.00 91.19 267 VAL A N 1
ATOM 2207 C CA . VAL A 1 267 ? -13.664 -2.361 20.252 1.00 91.19 267 VAL A CA 1
ATOM 2208 C C . VAL A 1 267 ? -14.385 -1.023 20.391 1.00 91.19 267 VAL A C 1
ATOM 2210 O O . VAL A 1 267 ? -15.477 -0.817 19.847 1.00 91.19 267 VAL A O 1
ATOM 2213 N N . GLU A 1 268 ? -13.757 -0.108 21.113 1.00 92.00 268 GLU A N 1
ATOM 2214 C CA . GLU A 1 268 ? -14.259 1.222 21.397 1.00 92.00 268 GLU A CA 1
ATOM 2215 C C . GLU A 1 268 ? -13.519 2.278 20.580 1.00 92.00 268 GLU A C 1
ATOM 2217 O O . GLU A 1 268 ? -12.292 2.347 20.510 1.00 92.00 268 GLU A O 1
ATOM 2222 N N . ARG A 1 269 ? -14.319 3.151 19.973 1.00 94.94 269 ARG A N 1
ATOM 2223 C CA . ARG A 1 269 ? -13.877 4.327 19.222 1.00 94.94 269 ARG A CA 1
ATOM 2224 C C . ARG A 1 269 ? -14.494 5.559 19.855 1.00 94.94 269 ARG A C 1
ATOM 2226 O O . ARG A 1 269 ? -15.446 5.439 20.628 1.00 94.94 269 ARG A O 1
ATOM 2233 N N . ASP A 1 270 ? -14.014 6.736 19.479 1.00 95.56 270 ASP A N 1
ATOM 2234 C CA . ASP A 1 270 ? -14.636 7.977 19.921 1.00 95.56 270 ASP A CA 1
ATOM 2235 C C . ASP A 1 270 ? -16.128 8.002 19.503 1.00 95.56 270 ASP A C 1
ATOM 2237 O O . ASP A 1 270 ? -16.435 7.902 18.305 1.00 95.56 270 ASP A O 1
ATOM 2241 N N . PRO A 1 271 ? -17.071 8.131 20.461 1.00 93.88 271 PRO A N 1
ATOM 2242 C CA . PRO A 1 271 ? -18.505 8.103 20.194 1.00 93.88 271 PRO A CA 1
ATOM 2243 C C . PRO A 1 271 ? -18.976 9.095 19.123 1.00 93.88 271 PRO A C 1
ATOM 2245 O O . PRO A 1 271 ? -19.936 8.811 18.397 1.00 93.88 271 PRO A O 1
ATOM 2248 N N . ILE A 1 272 ? -18.302 10.241 18.978 1.00 94.44 272 ILE A N 1
ATOM 2249 C CA . ILE A 1 272 ? -18.705 11.269 18.014 1.00 94.44 272 ILE A CA 1
ATOM 2250 C C . ILE A 1 272 ? -18.527 10.821 16.557 1.00 94.44 272 ILE A C 1
ATOM 2252 O O . ILE A 1 272 ? -19.197 11.335 15.657 1.00 94.44 272 ILE A O 1
ATOM 2256 N N . LEU A 1 273 ? -17.677 9.816 16.311 1.00 94.12 273 LEU A N 1
ATOM 2257 C CA . LEU A 1 273 ? -17.487 9.225 14.984 1.00 94.12 273 LEU A CA 1
ATOM 2258 C C . LEU A 1 273 ? -18.726 8.456 14.502 1.00 94.12 273 LEU A C 1
ATOM 2260 O O . LEU A 1 273 ? -18.903 8.292 13.293 1.00 94.12 273 LEU A O 1
ATOM 2264 N N . TYR A 1 274 ? -19.598 8.031 15.422 1.00 90.69 274 TYR A N 1
ATOM 2265 C CA . TYR A 1 274 ? -20.862 7.366 15.100 1.00 90.69 274 TYR A CA 1
ATOM 2266 C C . TYR A 1 274 ? -22.017 8.351 14.947 1.00 90.69 274 TYR A C 1
ATOM 2268 O O . TYR A 1 274 ? -22.804 8.226 14.009 1.00 90.69 274 TYR A O 1
ATOM 2276 N N . SER A 1 275 ? -22.134 9.318 15.862 1.00 83.44 275 SER A N 1
ATOM 2277 C CA . SER A 1 275 ? -23.262 10.254 15.864 1.00 83.44 275 SER A CA 1
ATOM 2278 C C . SER A 1 275 ? -23.169 11.260 14.716 1.00 83.44 275 SER A C 1
ATOM 2280 O O . SER A 1 275 ? -24.194 11.634 14.143 1.00 83.44 275 SER A O 1
ATOM 2282 N N . ARG A 1 276 ? -21.940 11.684 14.364 1.00 80.62 276 ARG A N 1
ATOM 2283 C CA . ARG A 1 276 ? -21.660 12.783 13.421 1.00 80.62 276 ARG A CA 1
ATOM 2284 C C . ARG A 1 276 ? -22.501 14.027 13.722 1.00 80.62 276 ARG A C 1
ATOM 2286 O O . ARG A 1 276 ? -22.867 14.774 12.812 1.00 80.62 276 ARG A O 1
ATOM 2293 N N . GLU A 1 277 ? -22.857 14.223 14.991 1.00 80.00 277 GLU A N 1
ATOM 2294 C CA . GLU A 1 277 ? -23.711 15.325 15.406 1.00 80.00 277 GLU A CA 1
ATOM 2295 C C . GLU A 1 277 ? -22.992 16.641 15.121 1.00 80.00 277 GLU A C 1
ATOM 2297 O O . GLU A 1 277 ? -21.945 16.945 15.694 1.00 80.00 277 GLU A O 1
ATOM 2302 N N . ALA A 1 278 ? -23.549 17.414 14.187 1.00 76.38 278 ALA A N 1
ATOM 2303 C CA . ALA A 1 278 ? -22.979 18.690 13.798 1.00 76.38 278 ALA A CA 1
ATOM 2304 C C . ALA A 1 278 ? -22.912 19.612 15.025 1.00 76.38 278 ALA A C 1
ATOM 2306 O O . ALA A 1 278 ? -23.931 19.964 15.619 1.00 76.38 278 ALA A O 1
ATOM 2307 N N . GLY A 1 279 ? -21.698 20.009 15.393 1.00 90.12 279 GLY A N 1
ATOM 2308 C CA . GLY A 1 279 ? -21.437 20.751 16.618 1.00 90.12 279 GLY A CA 1
ATOM 2309 C C . GLY A 1 279 ? -19.972 21.149 16.739 1.00 90.12 279 GLY A C 1
ATOM 2310 O O . GLY A 1 279 ? -19.150 20.835 15.878 1.00 90.12 279 GLY A O 1
ATOM 2311 N N . GLU A 1 280 ? -19.646 21.872 17.807 1.00 93.19 280 GLU A N 1
ATOM 2312 C CA . GLU A 1 280 ? -18.282 22.341 18.072 1.00 93.19 280 GLU A CA 1
ATOM 2313 C C . GLU A 1 280 ? -17.293 21.178 18.206 1.00 93.19 280 GLU A C 1
ATOM 2315 O O . GLU A 1 280 ? -16.221 21.215 17.606 1.00 93.19 280 GLU A O 1
ATOM 2320 N N . GLU A 1 281 ? -17.690 20.114 18.903 1.00 93.44 281 GLU A N 1
ATOM 2321 C CA . GLU A 1 281 ? -16.865 18.924 19.114 1.00 93.44 281 GLU A CA 1
ATOM 2322 C C . GLU A 1 281 ? -16.577 18.179 17.801 1.00 93.44 281 GLU A C 1
ATOM 2324 O O . GLU A 1 281 ? -15.418 17.891 17.503 1.00 93.44 281 GLU A O 1
ATOM 2329 N N . TRP A 1 282 ? -17.595 17.966 16.957 1.00 95.25 282 TRP A N 1
ATOM 2330 C CA . TRP A 1 282 ? -17.429 17.343 15.636 1.00 95.25 282 TRP A CA 1
ATOM 2331 C C . TRP A 1 282 ? -16.538 18.191 14.734 1.00 95.25 282 TRP A C 1
ATOM 2333 O O . TRP A 1 282 ? -15.624 17.680 14.087 1.00 95.25 282 TRP A O 1
ATOM 2343 N N . ASN A 1 283 ? -16.767 19.505 14.726 1.00 95.81 283 ASN A N 1
ATOM 2344 C CA . ASN A 1 283 ? -15.968 20.434 13.941 1.00 95.81 283 ASN A CA 1
ATOM 2345 C C . ASN A 1 283 ? -14.505 20.430 14.388 1.00 95.81 283 ASN A C 1
ATOM 2347 O O . ASN A 1 283 ? -13.626 20.423 13.531 1.00 95.81 283 ASN A O 1
ATOM 2351 N N . ARG A 1 284 ? -14.240 20.429 15.701 1.00 95.00 284 ARG A N 1
ATOM 2352 C CA . ARG A 1 284 ? -12.887 20.339 16.264 1.00 95.00 284 ARG A CA 1
ATOM 2353 C C . ARG A 1 284 ? -12.225 19.036 15.836 1.00 95.00 284 ARG A C 1
ATOM 2355 O O . ARG A 1 284 ? -11.140 19.076 15.267 1.00 95.00 284 ARG A O 1
ATOM 2362 N N . LYS A 1 285 ? -12.920 17.910 16.021 1.00 95.88 285 LYS A N 1
ATOM 2363 C CA . LYS A 1 285 ? -12.401 16.587 15.684 1.00 95.88 285 LYS A CA 1
ATOM 2364 C C . LYS A 1 285 ? -12.071 16.480 14.197 1.00 95.88 285 LYS A C 1
ATOM 2366 O O . LYS A 1 285 ? -10.943 16.166 13.843 1.00 95.88 285 LYS A O 1
ATOM 2371 N N . VAL A 1 286 ? -12.999 16.813 13.301 1.00 96.56 286 VAL A N 1
ATOM 2372 C CA . VAL A 1 286 ? -12.752 16.730 11.850 1.00 96.56 286 VAL A CA 1
ATOM 2373 C C . VAL A 1 286 ? -11.640 17.678 11.388 1.00 96.56 286 VAL A C 1
ATOM 2375 O O . VAL A 1 286 ? -10.843 17.304 10.527 1.00 96.56 286 VAL A O 1
ATOM 2378 N N . ARG A 1 287 ? -11.540 18.887 11.956 1.00 96.25 287 ARG A N 1
ATOM 2379 C CA . ARG A 1 287 ? -10.520 19.868 11.549 1.00 96.25 287 ARG A CA 1
ATOM 2380 C C . ARG A 1 287 ? -9.089 19.456 11.890 1.00 96.25 287 ARG A C 1
ATOM 2382 O O . ARG A 1 287 ? -8.181 19.993 11.266 1.00 96.25 287 ARG A O 1
ATOM 2389 N N . MET A 1 288 ? -8.872 18.464 12.756 1.00 97.56 288 MET A N 1
ATOM 2390 C CA . MET A 1 288 ? -7.535 17.891 12.969 1.00 97.56 288 MET A CA 1
ATOM 2391 C C . MET A 1 288 ? -6.909 17.344 11.679 1.00 97.56 288 MET A C 1
ATOM 2393 O O . MET A 1 288 ? -5.694 17.394 11.503 1.00 97.56 288 MET A O 1
ATOM 2397 N N . PHE A 1 289 ? -7.727 16.922 10.707 1.00 97.88 289 PHE A N 1
ATOM 2398 C CA . PHE A 1 289 ? -7.225 16.505 9.398 1.00 97.88 289 PHE A CA 1
ATOM 2399 C C . PHE A 1 289 ? -6.558 17.630 8.599 1.00 97.88 289 PHE A C 1
ATOM 2401 O O . PHE A 1 289 ? -5.818 17.326 7.668 1.00 97.88 289 PHE A O 1
ATOM 2408 N N . GLU A 1 290 ? -6.770 18.906 8.936 1.00 97.38 290 GLU A N 1
ATOM 2409 C CA . GLU A 1 290 ? -5.982 20.003 8.364 1.00 97.38 290 GLU A CA 1
ATOM 2410 C C . GLU A 1 290 ? -4.511 19.888 8.782 1.00 97.38 290 GLU A C 1
ATOM 2412 O O . GLU A 1 290 ? -3.641 19.834 7.913 1.00 97.38 290 GLU A O 1
ATOM 2417 N N . LEU A 1 291 ? -4.253 19.710 10.081 1.00 97.25 291 LEU A N 1
ATOM 2418 C CA . LEU A 1 291 ? -2.913 19.486 10.624 1.00 97.25 291 LEU A CA 1
ATOM 2419 C C . LEU A 1 291 ? -2.273 18.219 10.039 1.00 97.25 291 LEU A C 1
ATOM 2421 O O . LEU A 1 291 ? -1.146 18.264 9.546 1.00 97.25 291 LEU A O 1
ATOM 2425 N N . TYR A 1 292 ? -2.996 17.095 10.031 1.00 98.12 292 TYR A N 1
ATOM 2426 C CA . TYR A 1 292 ? -2.441 15.823 9.551 1.00 98.12 292 TYR A CA 1
ATOM 2427 C C . TYR A 1 292 ? -2.086 15.876 8.060 1.00 98.12 292 TYR A C 1
ATOM 2429 O O . TYR A 1 292 ? -1.049 15.359 7.642 1.00 98.12 292 TYR A O 1
ATOM 2437 N N . GLN A 1 293 ? -2.919 16.527 7.239 1.00 97.69 293 GLN A N 1
ATOM 2438 C CA . GLN A 1 293 ? -2.629 16.727 5.817 1.00 97.69 293 GLN A CA 1
ATOM 2439 C C . GLN A 1 293 ? -1.374 17.582 5.606 1.00 97.69 293 GLN A C 1
ATOM 2441 O O . GLN A 1 293 ? -0.586 17.280 4.709 1.00 97.69 293 GLN A O 1
ATOM 2446 N N . GLU A 1 294 ? -1.169 18.622 6.418 1.00 97.38 294 GLU A N 1
ATOM 2447 C CA . GLU A 1 294 ? 0.032 19.460 6.362 1.00 97.38 294 GLU A CA 1
ATOM 2448 C C . GLU A 1 294 ? 1.291 18.684 6.770 1.00 97.38 294 GLU A C 1
ATOM 2450 O O . GLU A 1 294 ? 2.276 18.692 6.027 1.00 97.38 294 GLU A O 1
ATOM 2455 N N . GLN A 1 295 ? 1.243 17.950 7.886 1.00 97.12 295 GLN A N 1
ATOM 2456 C CA . GLN A 1 295 ? 2.358 17.130 8.381 1.00 97.12 295 GLN A CA 1
ATOM 2457 C C . GLN A 1 295 ? 2.774 16.060 7.360 1.00 97.12 295 GLN A C 1
ATOM 2459 O O . GLN A 1 295 ? 3.954 15.925 7.031 1.00 97.12 295 GLN A O 1
ATOM 2464 N N . ILE A 1 296 ? 1.808 15.350 6.775 1.00 96.62 296 ILE A N 1
ATOM 2465 C CA . ILE A 1 296 ? 2.071 14.324 5.754 1.00 96.62 296 ILE A CA 1
ATOM 2466 C C . ILE A 1 296 ? 2.527 14.958 4.437 1.00 96.62 296 ILE A C 1
ATOM 2468 O O . ILE A 1 296 ? 3.417 14.444 3.759 1.00 96.62 296 ILE A O 1
ATOM 2472 N N . GLY A 1 297 ? 1.964 16.109 4.065 1.00 96.56 297 GLY A N 1
ATOM 2473 C CA . GLY A 1 297 ? 2.435 16.884 2.919 1.00 96.56 297 GLY A CA 1
ATOM 2474 C C . GLY A 1 297 ? 3.897 17.312 3.070 1.00 96.56 297 GLY A C 1
ATOM 2475 O O . GLY A 1 297 ? 4.634 17.337 2.082 1.00 96.56 297 GLY A O 1
ATOM 2476 N N . PHE A 1 298 ? 4.332 17.612 4.296 1.00 96.69 298 PHE A N 1
ATOM 2477 C CA . PHE A 1 298 ? 5.722 17.918 4.618 1.00 96.69 298 PHE A CA 1
ATOM 2478 C C . PHE A 1 298 ? 6.616 16.668 4.619 1.00 96.69 298 PHE A C 1
ATOM 2480 O O . PHE A 1 298 ? 7.712 16.710 4.053 1.00 96.69 298 PHE A O 1
ATOM 2487 N N . SER A 1 299 ? 6.162 15.533 5.164 1.00 95.94 299 SER A N 1
ATOM 2488 C CA . SER A 1 299 ? 6.934 14.280 5.118 1.00 95.94 299 SER A CA 1
ATOM 2489 C C . SER A 1 299 ? 7.175 13.828 3.670 1.00 95.94 299 SER A C 1
ATOM 2491 O O . SER A 1 299 ? 8.299 13.502 3.283 1.00 95.94 299 SER A O 1
ATOM 2493 N N . LEU A 1 300 ? 6.161 13.939 2.805 1.00 95.31 300 LEU A N 1
ATOM 2494 C CA . LEU A 1 300 ? 6.247 13.602 1.382 1.00 95.31 300 LEU A CA 1
ATOM 2495 C C . LEU A 1 300 ? 7.221 14.473 0.578 1.00 95.31 300 LEU A C 1
ATOM 2497 O O . LEU A 1 300 ? 7.489 14.140 -0.577 1.00 95.31 300 LEU A O 1
ATOM 2501 N N . GLN A 1 301 ? 7.775 15.548 1.145 1.00 94.19 301 GLN A N 1
ATOM 2502 C CA . GLN A 1 301 ? 8.806 16.379 0.510 1.00 94.19 301 GLN A CA 1
ATOM 2503 C C . GLN A 1 301 ? 10.239 15.941 0.853 1.00 94.19 301 GLN A C 1
ATOM 2505 O O . GLN A 1 301 ? 11.175 16.364 0.170 1.00 94.19 301 GLN A O 1
ATOM 2510 N N . GLN A 1 302 ? 10.437 15.071 1.851 1.00 92.50 302 GLN A N 1
ATOM 2511 C CA . GLN A 1 302 ? 11.779 14.679 2.306 1.00 92.50 302 GLN A CA 1
ATOM 2512 C C . GLN A 1 302 ? 12.538 13.879 1.260 1.00 92.50 302 GLN A C 1
ATOM 2514 O O . GLN A 1 302 ? 11.935 13.150 0.492 1.00 92.50 302 GLN A O 1
ATOM 2519 N N . LYS A 1 303 ? 13.862 13.986 1.175 1.00 89.38 303 LYS A N 1
ATOM 2520 C CA . LYS A 1 303 ? 14.632 13.249 0.149 1.00 89.38 303 LYS A CA 1
ATOM 2521 C C . LYS A 1 303 ? 15.021 11.848 0.596 1.00 89.38 303 LYS A C 1
ATOM 2523 O O . LYS A 1 303 ? 15.126 10.960 -0.248 1.00 89.38 303 LYS A O 1
ATOM 2528 N N . THR A 1 304 ? 15.219 11.671 1.893 1.00 88.88 304 THR A N 1
ATOM 2529 C CA . THR A 1 304 ? 15.618 10.405 2.498 1.00 88.88 304 THR A CA 1
ATOM 2530 C C . THR A 1 304 ? 14.394 9.728 3.093 1.00 88.88 304 THR A C 1
ATOM 2532 O O . THR A 1 304 ? 13.453 10.392 3.529 1.00 88.88 304 THR A O 1
ATOM 2535 N N . TYR A 1 305 ? 14.401 8.398 3.075 1.00 89.88 305 TYR A N 1
ATOM 2536 C CA . TYR A 1 305 ? 13.321 7.611 3.654 1.00 89.88 305 TYR A CA 1
ATOM 2537 C C . TYR A 1 305 ? 13.401 7.594 5.187 1.00 89.88 305 TYR A C 1
ATOM 2539 O O . TYR A 1 305 ? 12.417 7.921 5.832 1.00 89.88 305 TYR A O 1
ATOM 2547 N N . SER A 1 306 ? 14.573 7.282 5.747 1.00 88.06 306 SER A N 1
ATOM 2548 C CA . SER A 1 306 ? 14.803 7.199 7.192 1.00 88.06 306 SER A CA 1
ATOM 2549 C C . SER A 1 306 ? 16.107 7.866 7.584 1.00 88.06 306 SER A C 1
ATOM 2551 O O . SER A 1 306 ? 17.062 7.893 6.799 1.00 88.06 306 SER A O 1
ATOM 2553 N N . GLN A 1 307 ? 16.165 8.359 8.823 1.00 81.50 307 GLN A N 1
ATOM 2554 C CA . GLN A 1 307 ? 17.444 8.660 9.460 1.00 81.50 307 GLN A CA 1
ATOM 2555 C C . GLN A 1 307 ? 18.279 7.367 9.567 1.00 81.50 307 GLN A C 1
ATOM 2557 O O . GLN A 1 307 ? 17.712 6.290 9.780 1.00 81.50 307 GLN A O 1
ATOM 2562 N N . PRO A 1 308 ? 19.616 7.434 9.436 1.00 76.19 308 PRO A N 1
ATOM 2563 C CA . PRO A 1 308 ? 20.480 6.284 9.672 1.00 76.19 308 PRO A CA 1
ATOM 2564 C C . PRO A 1 308 ? 20.278 5.674 11.068 1.00 76.19 308 PRO A C 1
ATOM 2566 O O . PRO A 1 308 ? 20.428 6.341 12.091 1.00 76.19 308 PRO A O 1
ATOM 2569 N N . MET A 1 309 ? 20.001 4.369 11.129 1.00 76.06 309 MET A N 1
ATOM 2570 C CA . MET A 1 309 ? 19.685 3.680 12.394 1.00 76.06 309 MET A CA 1
ATOM 2571 C C . MET A 1 309 ? 20.891 3.396 13.300 1.00 76.06 309 MET A C 1
ATOM 2573 O O . MET A 1 309 ? 20.762 2.740 14.334 1.00 76.06 309 MET A O 1
ATOM 2577 N N . ASN A 1 310 ? 22.074 3.900 12.948 1.00 72.00 310 ASN A N 1
ATOM 2578 C CA . ASN A 1 310 ? 23.208 3.956 13.867 1.00 72.00 310 ASN A CA 1
ATOM 2579 C C . ASN A 1 310 ? 23.082 5.100 14.890 1.00 72.00 310 ASN A C 1
ATOM 2581 O O . ASN A 1 310 ? 23.881 5.155 15.820 1.00 72.00 310 ASN A O 1
ATOM 2585 N N . ILE A 1 311 ? 22.085 5.983 14.762 1.00 71.06 311 ILE A N 1
ATOM 2586 C CA . ILE A 1 311 ? 21.891 7.124 15.668 1.00 71.06 311 ILE A CA 1
ATOM 2587 C C . ILE A 1 311 ? 21.688 6.709 17.132 1.00 71.06 311 ILE A C 1
ATOM 2589 O O . ILE A 1 311 ? 22.178 7.366 18.047 1.00 71.06 311 ILE A O 1
ATOM 2593 N N . THR A 1 312 ? 21.058 5.559 17.372 1.00 67.31 312 THR A N 1
ATOM 2594 C CA . THR A 1 312 ? 20.880 5.005 18.722 1.00 67.31 312 THR A CA 1
ATOM 2595 C C . THR A 1 312 ? 22.173 4.384 19.269 1.00 67.31 312 THR A C 1
ATOM 2597 O O . THR A 1 312 ? 22.382 4.347 20.484 1.00 67.31 312 THR A O 1
ATOM 2600 N N . GLN A 1 313 ? 23.118 3.994 18.402 1.00 68.81 313 GLN A N 1
ATOM 2601 C CA . GLN A 1 313 ? 24.440 3.514 18.825 1.00 68.81 313 GLN A CA 1
ATOM 2602 C C . GLN A 1 313 ? 25.292 4.629 19.434 1.00 68.81 313 GLN A C 1
ATOM 2604 O O . GLN A 1 313 ? 26.088 4.361 20.334 1.00 68.81 313 GLN A O 1
ATOM 2609 N N . GLU A 1 314 ? 25.101 5.879 19.002 1.00 67.88 314 GLU A N 1
ATOM 2610 C CA . GLU A 1 314 ? 25.754 7.048 19.610 1.00 67.88 314 GLU A CA 1
ATOM 2611 C C . GLU A 1 314 ? 25.310 7.260 21.069 1.00 67.88 314 GLU A C 1
ATOM 2613 O O . GLU A 1 314 ? 26.041 7.846 21.868 1.00 67.88 314 GLU A O 1
ATOM 2618 N N . GLN A 1 315 ? 24.154 6.701 21.443 1.00 69.69 315 GLN A N 1
ATOM 2619 C CA . GLN A 1 315 ? 23.621 6.660 22.807 1.00 69.69 315 GLN A CA 1
ATOM 2620 C C . GLN A 1 315 ? 23.937 5.341 23.541 1.00 69.69 315 GLN A C 1
ATOM 2622 O O . GLN A 1 315 ? 23.467 5.120 24.656 1.00 69.69 315 GLN A O 1
ATOM 2627 N N . GLY A 1 316 ? 24.737 4.456 22.937 1.00 76.12 316 GLY A N 1
ATOM 2628 C CA . GLY A 1 316 ? 25.107 3.157 23.502 1.00 76.12 316 GLY A CA 1
ATOM 2629 C C . GLY A 1 316 ? 24.045 2.062 23.357 1.00 76.12 316 GLY A C 1
ATOM 2630 O O . GLY A 1 316 ? 24.198 1.001 23.966 1.00 76.12 316 GLY A O 1
ATOM 2631 N N . LEU A 1 317 ? 22.991 2.285 22.566 1.00 77.00 317 LEU A N 1
ATOM 2632 C CA . LEU A 1 317 ? 21.964 1.280 22.292 1.00 77.00 317 LEU A CA 1
ATOM 2633 C C . LEU A 1 317 ? 22.378 0.358 21.128 1.00 77.00 317 LEU A C 1
ATOM 2635 O O . LEU A 1 317 ? 23.161 0.755 20.258 1.00 77.00 317 LEU A O 1
ATOM 2639 N N . PRO A 1 318 ? 21.877 -0.891 21.084 1.00 76.69 318 PRO A N 1
ATOM 2640 C CA . PRO A 1 318 ? 22.091 -1.778 19.947 1.00 76.69 318 PRO A CA 1
ATOM 2641 C C . PRO A 1 318 ? 21.613 -1.163 18.626 1.00 76.69 318 PRO A C 1
ATOM 2643 O O . PRO A 1 318 ? 20.641 -0.407 18.588 1.00 76.69 318 PRO A O 1
ATOM 2646 N N . TYR A 1 319 ? 22.274 -1.538 17.531 1.00 76.50 319 TYR A N 1
ATOM 2647 C CA . TYR A 1 319 ? 21.855 -1.153 16.186 1.00 76.50 319 TYR A CA 1
ATOM 2648 C C . TYR A 1 319 ? 20.395 -1.544 15.931 1.00 76.50 319 TYR A C 1
ATOM 2650 O O . TYR A 1 319 ? 19.994 -2.668 16.236 1.00 76.50 319 TYR A O 1
ATOM 2658 N N . GLY A 1 320 ? 19.625 -0.618 15.360 1.00 74.69 320 GLY A N 1
ATOM 2659 C CA . GLY A 1 320 ? 18.221 -0.847 15.040 1.00 74.69 320 GLY A CA 1
ATOM 2660 C C . GLY A 1 320 ? 17.267 -0.785 16.234 1.00 74.69 320 GLY A C 1
ATOM 2661 O O . GLY A 1 320 ? 16.105 -1.146 16.094 1.00 74.69 320 GLY A O 1
ATOM 2662 N N . THR A 1 321 ? 17.726 -0.320 17.400 1.00 80.94 321 THR A N 1
ATOM 2663 C CA . THR A 1 321 ? 16.811 0.037 18.495 1.00 80.94 321 THR A CA 1
ATOM 2664 C C . THR A 1 321 ? 15.898 1.175 18.044 1.00 80.94 321 THR A C 1
ATOM 2666 O O . THR A 1 321 ? 16.367 2.095 17.366 1.00 80.94 321 THR A O 1
ATOM 2669 N N . SER A 1 322 ? 14.621 1.111 18.427 1.00 87.81 322 SER A N 1
ATOM 2670 C CA . SER A 1 322 ? 13.656 2.173 18.159 1.00 87.81 322 SER A CA 1
ATOM 2671 C C . SER A 1 322 ? 14.134 3.490 18.774 1.00 87.81 322 SER A C 1
ATOM 2673 O O . SER A 1 322 ? 14.679 3.521 19.880 1.00 87.81 322 SER A O 1
ATOM 2675 N N . TRP A 1 323 ? 13.979 4.586 18.040 1.00 85.94 323 TRP A N 1
ATOM 2676 C CA . TRP A 1 323 ? 14.476 5.895 18.467 1.00 85.94 323 TRP A CA 1
ATOM 2677 C C . TRP A 1 323 ? 13.460 6.680 19.316 1.00 85.94 323 TRP A C 1
ATOM 2679 O O . TRP A 1 323 ? 13.810 7.707 19.896 1.00 85.94 323 TRP A O 1
ATOM 2689 N N . ALA A 1 324 ? 12.232 6.166 19.436 1.00 88.69 324 ALA A N 1
ATOM 2690 C CA . ALA A 1 324 ? 11.209 6.566 20.400 1.00 88.69 324 ALA A CA 1
ATOM 2691 C C . ALA A 1 324 ? 10.478 5.322 20.954 1.00 88.69 324 ALA A C 1
ATOM 2693 O O . ALA A 1 324 ? 10.727 4.188 20.528 1.00 88.69 324 ALA A O 1
ATOM 2694 N N . SER A 1 325 ? 9.623 5.532 21.958 1.00 89.56 325 SER A N 1
ATOM 2695 C CA . SER A 1 325 ? 8.803 4.493 22.593 1.00 89.56 325 SER A CA 1
ATOM 2696 C C . SER A 1 325 ? 7.529 5.121 23.159 1.00 89.56 325 SER A C 1
ATOM 2698 O O . SER A 1 325 ? 7.471 5.437 24.348 1.00 89.56 325 SER A O 1
ATOM 2700 N N . ILE A 1 326 ? 6.521 5.296 22.307 1.00 93.25 326 ILE A N 1
ATOM 2701 C CA . ILE A 1 326 ? 5.236 5.911 22.655 1.00 93.25 326 ILE A C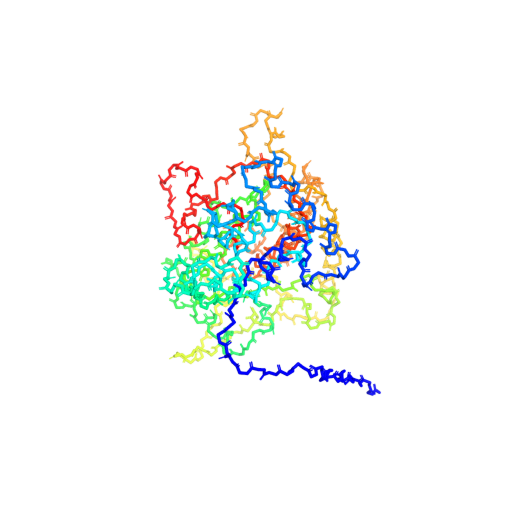A 1
ATOM 2702 C C . ILE A 1 326 ? 4.165 4.800 22.677 1.00 93.25 326 ILE A C 1
ATOM 2704 O O . ILE A 1 326 ? 3.848 4.236 21.631 1.00 93.25 326 ILE A O 1
ATOM 2708 N N . PRO A 1 327 ? 3.666 4.388 23.858 1.00 90.94 327 PRO A N 1
ATOM 2709 C CA . PRO A 1 327 ? 2.707 3.284 23.968 1.00 90.94 327 PRO A CA 1
ATOM 2710 C C . PRO A 1 327 ? 1.244 3.710 23.764 1.00 90.94 327 PRO A C 1
ATOM 2712 O O . PRO A 1 327 ? 0.414 2.873 23.403 1.00 90.94 327 PRO A O 1
ATOM 2715 N N . GLU A 1 328 ? 0.937 4.983 24.016 1.00 94.12 328 GLU A N 1
ATOM 2716 C CA . GLU A 1 328 ? -0.403 5.567 23.948 1.00 94.12 328 GLU A CA 1
ATOM 2717 C C . GLU A 1 328 ? -0.389 6.806 23.054 1.00 94.12 328 GLU A C 1
ATOM 2719 O O . GLU A 1 328 ? 0.578 7.572 23.047 1.00 94.12 328 GLU A O 1
ATOM 2724 N N . PHE A 1 329 ? -1.463 6.984 22.292 1.00 96.38 329 PHE A N 1
ATOM 2725 C CA . PHE A 1 329 ? -1.567 7.969 21.236 1.00 96.38 329 PHE A CA 1
ATOM 2726 C C . PHE A 1 329 ? -2.615 9.036 21.536 1.00 96.38 329 PHE A C 1
ATOM 2728 O O . PHE A 1 329 ? -3.792 8.726 21.700 1.00 96.38 329 PHE A O 1
ATOM 2735 N N . ASP A 1 330 ? -2.202 10.299 21.519 1.00 96.19 330 ASP A N 1
ATOM 2736 C CA . ASP A 1 330 ? -3.115 11.440 21.536 1.00 96.19 330 ASP A CA 1
ATOM 2737 C C . ASP A 1 330 ? -3.474 11.889 20.114 1.00 96.19 330 ASP A C 1
ATOM 2739 O O . ASP A 1 330 ? -2.710 11.687 19.175 1.00 96.19 330 ASP A O 1
ATOM 2743 N N . GLU A 1 331 ? -4.621 12.556 19.940 1.00 95.38 331 GLU A N 1
ATOM 2744 C CA . GLU A 1 331 ? -5.005 13.135 18.640 1.00 95.38 331 GLU A CA 1
ATOM 2745 C C . GLU A 1 331 ? -4.077 14.287 18.191 1.00 95.38 331 GLU A C 1
ATOM 2747 O O . GLU A 1 331 ? -4.095 14.689 17.026 1.00 95.38 331 GLU A O 1
ATOM 2752 N N . GLU A 1 332 ? -3.239 14.808 19.090 1.00 96.38 332 GLU A N 1
ATOM 2753 C CA . GLU A 1 332 ? -2.245 15.854 18.827 1.00 96.38 332 GLU A CA 1
ATOM 2754 C C . GLU A 1 332 ? -0.965 15.601 19.646 1.00 96.38 332 GLU A C 1
ATOM 2756 O O . GLU A 1 332 ? -0.707 16.263 20.649 1.00 96.38 332 GLU A O 1
ATOM 2761 N N . GLN A 1 333 ? -0.164 14.616 19.232 1.00 95.06 333 GLN A N 1
ATOM 2762 C CA . GLN A 1 333 ? 1.119 14.304 19.866 1.00 95.06 333 GLN A CA 1
ATOM 2763 C C . GLN A 1 333 ? 2.113 15.458 19.770 1.00 95.06 333 GLN A C 1
ATOM 2765 O O . GLN A 1 333 ? 2.245 16.099 18.718 1.00 95.06 333 GLN A O 1
ATOM 2770 N N . LEU A 1 334 ? 2.886 15.662 20.837 1.00 94.75 334 LEU A N 1
ATOM 2771 C CA . LEU A 1 334 ? 3.881 16.719 20.880 1.00 94.75 334 LEU A CA 1
ATOM 2772 C C . LEU A 1 334 ? 5.103 16.365 20.039 1.00 94.75 334 LEU A C 1
ATOM 2774 O O . LEU A 1 334 ? 5.541 15.226 19.911 1.00 94.75 334 LEU A O 1
ATOM 2778 N N . ASP A 1 335 ? 5.704 17.408 19.491 1.00 93.50 335 ASP A N 1
ATOM 2779 C CA . ASP A 1 335 ? 6.894 17.311 18.659 1.00 93.50 335 ASP A CA 1
ATOM 2780 C C . ASP A 1 335 ? 8.120 16.751 19.399 1.00 93.50 335 ASP A C 1
ATOM 2782 O O . ASP A 1 335 ? 8.994 16.135 18.788 1.00 93.50 335 ASP A O 1
ATOM 2786 N N . GLU A 1 336 ? 8.188 16.981 20.710 1.00 93.06 336 GLU A N 1
ATOM 2787 C CA . GLU A 1 336 ? 9.293 16.567 21.577 1.00 93.06 336 GLU A CA 1
ATOM 2788 C C . GLU A 1 336 ? 9.321 15.062 21.866 1.00 93.06 336 GLU A C 1
ATOM 2790 O O . GLU A 1 336 ? 10.393 14.529 22.162 1.00 93.06 336 GLU A O 1
ATOM 2795 N N . ASP A 1 337 ? 8.196 14.367 21.679 1.00 93.12 337 ASP A N 1
ATOM 2796 C CA . ASP A 1 337 ? 8.105 12.911 21.834 1.00 93.12 337 ASP A CA 1
ATOM 2797 C C . ASP A 1 337 ? 8.806 12.158 20.687 1.00 93.12 337 ASP A C 1
ATOM 2799 O O . ASP A 1 337 ? 9.084 10.961 20.781 1.00 93.12 337 ASP A O 1
ATOM 2803 N N . TYR A 1 338 ? 9.181 12.879 19.621 1.00 92.62 338 TYR A N 1
ATOM 2804 C CA . TYR A 1 338 ? 9.826 12.347 18.424 1.00 92.62 338 TYR A CA 1
ATOM 2805 C C . TYR A 1 338 ? 11.208 13.001 18.228 1.00 92.62 338 TYR A C 1
ATOM 2807 O O . TYR A 1 338 ? 11.397 13.877 17.383 1.00 92.62 338 TYR A O 1
ATOM 2815 N N . PRO A 1 339 ? 12.243 12.589 18.973 1.00 85.75 339 PRO A N 1
ATOM 2816 C CA . PRO A 1 339 ? 13.551 13.248 18.924 1.00 85.75 339 PRO A CA 1
ATOM 2817 C C . PRO A 1 339 ? 14.311 13.086 17.590 1.00 85.75 339 PRO A C 1
ATOM 2819 O O . PRO A 1 339 ? 15.276 13.813 17.352 1.00 85.75 339 PRO A O 1
ATOM 2822 N N . TYR A 1 340 ? 13.886 12.169 16.706 1.00 82.94 340 TYR A N 1
ATOM 2823 C CA . TYR A 1 340 ? 14.613 11.800 15.478 1.00 82.94 340 TYR A CA 1
ATOM 2824 C C . TYR A 1 340 ? 13.773 11.797 14.190 1.00 82.94 340 TYR A C 1
ATOM 2826 O O . TYR A 1 340 ? 14.206 11.285 13.157 1.00 82.94 340 TYR A O 1
ATOM 2834 N N . ARG A 1 341 ? 12.601 12.437 14.200 1.00 86.75 341 ARG A N 1
ATOM 2835 C CA . ARG A 1 341 ? 11.707 12.556 13.030 1.00 86.75 341 ARG A CA 1
ATOM 2836 C C . ARG A 1 341 ? 12.148 13.614 12.009 1.00 86.75 341 ARG A C 1
ATOM 2838 O O . ARG A 1 341 ? 11.431 14.570 11.746 1.00 86.75 341 ARG A O 1
ATOM 2845 N N . ALA A 1 342 ? 13.348 13.506 11.455 1.00 88.38 342 ALA A N 1
ATOM 2846 C CA . ALA A 1 342 ? 13.828 14.483 10.467 1.00 88.38 342 ALA A CA 1
ATOM 2847 C C . ALA A 1 342 ? 13.691 14.013 9.007 1.00 88.38 342 ALA A C 1
ATOM 2849 O O . ALA A 1 342 ? 13.654 14.850 8.109 1.00 88.38 342 ALA A O 1
ATOM 2850 N N . GLU A 1 343 ? 13.589 12.704 8.763 1.00 92.00 343 GLU A N 1
ATOM 2851 C CA . GLU A 1 343 ? 13.319 12.155 7.426 1.00 92.00 343 GLU A CA 1
ATOM 2852 C C . GLU A 1 343 ? 11.853 11.737 7.272 1.00 92.00 343 GLU A C 1
ATOM 2854 O O . GLU A 1 343 ? 11.039 11.938 8.176 1.00 92.00 343 GLU A O 1
ATOM 2859 N N . PHE A 1 344 ? 11.511 11.197 6.098 1.00 94.06 344 PHE A N 1
ATOM 2860 C CA . PHE A 1 344 ? 10.142 10.832 5.755 1.00 94.06 344 PHE A CA 1
ATOM 2861 C C . PHE A 1 344 ? 9.471 9.975 6.818 1.00 94.06 344 PHE A C 1
ATOM 2863 O O . PHE A 1 344 ? 8.392 10.349 7.258 1.00 94.06 344 PHE A O 1
ATOM 2870 N N . ASP A 1 345 ? 10.078 8.859 7.212 1.00 92.62 345 ASP A N 1
ATOM 2871 C CA . ASP A 1 345 ? 9.428 7.870 8.060 1.00 92.62 345 ASP A CA 1
ATOM 2872 C C . ASP A 1 345 ? 9.048 8.437 9.431 1.00 92.62 345 ASP A C 1
ATOM 2874 O O . ASP A 1 345 ? 7.880 8.383 9.797 1.00 92.62 345 ASP A O 1
ATOM 2878 N N . GLY A 1 346 ? 9.972 9.085 10.138 1.00 92.69 346 GLY A N 1
ATOM 2879 C CA . GLY A 1 346 ? 9.685 9.672 11.441 1.00 92.69 346 GLY A CA 1
ATOM 2880 C C . GLY A 1 346 ? 8.727 10.864 11.362 1.00 92.69 346 GLY A C 1
ATOM 2881 O O . GLY A 1 346 ? 7.867 11.008 12.229 1.00 92.69 346 GLY A O 1
ATOM 2882 N N . LEU A 1 347 ? 8.823 11.713 10.324 1.00 95.69 347 LEU A N 1
ATOM 2883 C CA . LEU A 1 347 ? 7.848 12.800 10.110 1.00 95.69 347 LEU A CA 1
ATOM 2884 C C . LEU A 1 347 ? 6.464 12.271 9.738 1.00 95.69 347 LEU A C 1
ATOM 2886 O O . LEU A 1 347 ? 5.471 12.964 9.931 1.00 95.69 347 LEU A O 1
ATOM 2890 N N . PHE A 1 348 ? 6.406 11.086 9.137 1.00 97.25 348 PHE A N 1
ATOM 2891 C CA . PHE A 1 348 ? 5.175 10.433 8.721 1.00 97.25 348 PHE A CA 1
ATOM 2892 C C . PHE A 1 348 ? 4.552 9.598 9.848 1.00 97.25 348 PHE A C 1
ATOM 2894 O O . PHE A 1 348 ? 3.332 9.476 9.897 1.00 97.25 348 PHE A O 1
ATOM 2901 N N . GLU A 1 349 ? 5.360 9.078 10.774 1.00 96.56 349 GLU A N 1
ATOM 2902 C CA . GLU A 1 349 ? 4.911 8.266 11.909 1.00 96.56 349 GLU A CA 1
ATOM 2903 C C . GLU A 1 349 ? 4.152 9.092 12.955 1.00 96.56 349 GLU A C 1
ATOM 2905 O O . GLU A 1 349 ? 3.125 8.641 13.440 1.00 96.56 349 GLU A O 1
ATOM 2910 N N . GLN A 1 350 ? 4.540 10.344 13.219 1.00 96.50 350 GLN A N 1
ATOM 2911 C CA . GLN A 1 350 ? 3.785 11.199 14.149 1.00 96.50 350 GLN A CA 1
ATOM 2912 C C . GLN A 1 350 ? 2.332 11.472 13.708 1.00 96.50 350 GLN A C 1
ATOM 2914 O O . GLN A 1 350 ? 1.422 11.217 14.493 1.00 96.50 350 GLN A O 1
ATOM 2919 N N . PRO A 1 351 ? 2.036 11.990 12.495 1.00 97.44 351 PRO A N 1
ATOM 2920 C CA . PRO A 1 351 ? 0.647 12.126 12.062 1.00 97.44 351 PRO A CA 1
ATOM 2921 C C . PRO A 1 351 ? -0.047 10.765 11.936 1.00 97.44 351 PRO A C 1
ATOM 2923 O O . PRO A 1 351 ? -1.276 10.718 11.949 1.00 97.44 351 PRO A O 1
ATOM 2926 N N . HIS A 1 352 ? 0.705 9.665 11.816 1.00 97.81 352 HIS A N 1
ATOM 2927 C CA . HIS A 1 352 ? 0.134 8.331 11.904 1.00 97.81 352 HIS A CA 1
ATOM 2928 C C . HIS A 1 352 ? -0.380 8.019 13.319 1.00 97.81 352 HIS A C 1
ATOM 2930 O O . HIS A 1 352 ? -1.554 7.687 13.490 1.00 97.81 352 HIS A O 1
ATOM 2936 N N . ASP A 1 353 ? 0.457 8.232 14.330 1.00 97.94 353 ASP A N 1
ATOM 2937 C CA . ASP A 1 353 ? 0.119 8.064 15.744 1.00 97.94 353 ASP A CA 1
ATOM 2938 C C . ASP A 1 353 ? -1.034 9.003 16.140 1.00 97.94 353 ASP A C 1
ATOM 2940 O O . ASP A 1 353 ? -1.998 8.582 16.776 1.00 97.94 353 ASP A O 1
ATOM 2944 N N . ASN A 1 354 ? -1.033 10.244 15.645 1.00 98.06 354 ASN A N 1
ATOM 2945 C CA . ASN A 1 354 ? -2.134 11.183 15.869 1.00 98.06 354 ASN A CA 1
ATOM 2946 C C . ASN A 1 354 ? -3.481 10.659 15.363 1.00 98.06 354 ASN A C 1
ATOM 2948 O O . ASN A 1 354 ? -4.508 10.854 16.008 1.00 98.06 354 ASN A O 1
ATOM 2952 N N . ILE A 1 355 ? -3.508 9.994 14.203 1.00 98.25 355 ILE A N 1
ATOM 2953 C CA . ILE A 1 355 ? -4.754 9.442 13.657 1.00 98.25 355 ILE A CA 1
ATOM 2954 C C . ILE A 1 355 ? -5.214 8.228 14.473 1.00 98.25 355 ILE A C 1
ATOM 2956 O O . ILE A 1 355 ? -6.420 8.060 14.649 1.00 98.25 355 ILE A O 1
ATOM 2960 N N . HIS A 1 356 ? -4.299 7.417 15.013 1.00 98.44 356 HIS A N 1
ATOM 2961 C CA . HIS A 1 356 ? -4.652 6.380 15.992 1.00 98.44 356 HIS A CA 1
ATOM 2962 C C . HIS A 1 356 ? -5.364 6.984 17.207 1.00 98.44 356 HIS A C 1
ATOM 2964 O O . HIS A 1 356 ? -6.489 6.581 17.511 1.00 98.44 356 HIS A O 1
ATOM 2970 N N . GLY A 1 357 ? -4.767 8.013 17.821 1.00 98.00 357 GLY A N 1
ATOM 2971 C CA . GLY A 1 357 ? -5.367 8.760 18.933 1.00 98.00 357 GLY A CA 1
ATOM 2972 C C . GLY A 1 357 ? -6.711 9.399 18.573 1.00 98.00 357 GLY A C 1
ATOM 2973 O O . GLY A 1 357 ? -7.678 9.347 19.334 1.00 98.00 357 GLY A O 1
ATOM 2974 N N . TRP A 1 358 ? -6.818 9.930 17.354 1.00 98.25 358 TRP A N 1
ATOM 2975 C CA . TRP A 1 358 ? -8.040 10.530 16.827 1.00 98.25 358 TRP A CA 1
ATOM 2976 C C . TRP A 1 358 ? -9.194 9.529 16.685 1.00 98.25 358 TRP A C 1
ATOM 2978 O O . TRP A 1 358 ? -10.351 9.907 16.884 1.00 98.25 358 TRP A O 1
ATOM 2988 N N . ILE A 1 359 ? -8.925 8.265 16.337 1.00 97.94 359 ILE A N 1
ATOM 2989 C CA . ILE A 1 359 ? -9.982 7.255 16.160 1.00 97.94 359 ILE A CA 1
ATOM 2990 C C . ILE A 1 359 ? -10.627 6.890 17.503 1.00 97.94 359 ILE A C 1
ATOM 2992 O O . ILE A 1 359 ? -11.847 6.711 17.561 1.00 97.94 359 ILE A O 1
ATOM 2996 N N . GLY A 1 360 ? -9.848 6.825 18.583 1.00 95.50 360 GLY A N 1
ATOM 2997 C CA . GLY A 1 360 ? -10.362 6.599 19.933 1.00 95.50 360 GLY A CA 1
ATOM 2998 C C . GLY A 1 360 ? -9.584 5.544 20.720 1.00 95.50 360 GLY A C 1
ATOM 2999 O O . GLY A 1 360 ? -8.545 5.088 20.258 1.00 95.50 360 GLY A O 1
ATOM 3000 N N . PRO A 1 361 ? -10.080 5.153 21.905 1.00 92.50 361 PRO A N 1
ATOM 3001 C CA . PRO A 1 361 ? -9.278 4.547 22.970 1.00 92.50 361 PRO A CA 1
ATOM 3002 C C . PRO A 1 361 ? -8.548 3.256 22.580 1.00 92.50 361 PRO A C 1
ATOM 3004 O O . PRO A 1 361 ? -7.364 3.131 22.884 1.00 92.50 361 PRO A O 1
ATOM 3007 N N . ASP A 1 362 ? -9.197 2.324 21.876 1.00 92.56 362 ASP A N 1
ATOM 3008 C CA . ASP A 1 362 ? -8.534 1.064 21.514 1.00 92.56 362 ASP A CA 1
ATOM 3009 C C . ASP A 1 362 ? -7.520 1.251 20.382 1.00 92.56 362 ASP A C 1
ATOM 3011 O O . ASP A 1 362 ? -6.437 0.668 20.417 1.00 92.56 362 ASP A O 1
ATOM 3015 N N . MET A 1 363 ? -7.827 2.113 19.406 1.00 96.25 363 MET A N 1
ATOM 3016 C CA . MET A 1 363 ? -6.867 2.508 18.368 1.00 96.25 363 MET A CA 1
ATOM 3017 C C . MET A 1 363 ? -5.720 3.348 18.941 1.00 96.25 363 MET A C 1
ATOM 3019 O O . MET A 1 363 ? -4.603 3.261 18.443 1.00 96.25 363 MET A O 1
ATOM 3023 N N . ALA A 1 364 ? -5.967 4.098 20.015 1.00 96.12 364 ALA A N 1
ATOM 3024 C CA . ALA A 1 364 ? -5.009 4.954 20.703 1.00 96.12 364 ALA A CA 1
ATOM 3025 C C . ALA A 1 364 ? -3.998 4.187 21.568 1.00 96.12 364 ALA A C 1
ATOM 3027 O O . ALA A 1 364 ? -3.119 4.803 22.157 1.00 96.12 364 ALA A O 1
ATOM 3028 N N . ASN A 1 365 ? -4.085 2.861 21.670 1.00 93.19 365 ASN A N 1
ATOM 3029 C CA . ASN A 1 365 ? -3.119 2.068 22.420 1.00 93.19 365 ASN A CA 1
ATOM 3030 C C . ASN A 1 365 ? -2.413 1.084 21.491 1.00 93.19 365 ASN A C 1
ATOM 3032 O O . ASN A 1 365 ? -3.044 0.201 20.914 1.00 93.19 365 ASN A O 1
ATOM 3036 N N . ASN A 1 366 ? -1.088 1.181 21.386 1.00 90.56 366 ASN A N 1
ATOM 3037 C CA . ASN A 1 366 ? -0.303 0.338 20.480 1.00 90.56 366 ASN A CA 1
ATOM 3038 C C . ASN A 1 366 ? -0.479 -1.173 20.756 1.00 90.56 366 ASN A C 1
ATOM 3040 O O . ASN A 1 366 ? -0.438 -1.999 19.844 1.00 90.56 366 ASN A O 1
ATOM 3044 N N . SER A 1 367 ? -0.742 -1.541 22.014 1.00 89.06 367 SER A N 1
ATOM 3045 C CA . SER A 1 367 ? -0.989 -2.937 22.396 1.00 89.06 367 SER A CA 1
ATOM 3046 C C . SER A 1 367 ? -2.379 -3.435 21.996 1.00 89.06 367 SER A C 1
ATOM 3048 O O . SER A 1 367 ? -2.571 -4.638 21.952 1.00 89.06 367 SER A O 1
ATOM 3050 N N . PHE A 1 368 ? -3.342 -2.553 21.706 1.00 90.19 368 PHE A N 1
ATOM 3051 C CA . PHE A 1 368 ? -4.739 -2.930 21.442 1.00 90.19 368 PHE A CA 1
ATOM 3052 C C . PHE A 1 368 ? -5.253 -2.505 20.061 1.00 90.19 368 PHE A C 1
ATOM 3054 O O . PHE A 1 368 ? -6.227 -3.078 19.576 1.00 90.19 368 PHE A O 1
ATOM 3061 N N . THR A 1 369 ? -4.581 -1.576 19.380 1.00 93.50 369 THR A N 1
ATOM 3062 C CA . THR A 1 369 ? -5.013 -1.006 18.091 1.00 93.50 369 THR A CA 1
ATOM 3063 C C . THR A 1 369 ? -5.293 -2.075 17.027 1.00 93.50 369 THR A C 1
ATOM 3065 O O . THR A 1 369 ? -6.247 -1.974 16.258 1.00 93.50 369 THR A O 1
ATOM 3068 N N . GLY A 1 370 ? -4.551 -3.190 17.057 1.00 93.00 370 GLY A N 1
ATOM 3069 C CA . GLY A 1 370 ? -4.748 -4.331 16.160 1.00 93.00 370 GLY A CA 1
ATOM 3070 C C . GLY A 1 370 ? -6.091 -5.066 16.309 1.00 93.00 370 GLY A C 1
ATOM 3071 O O . GLY A 1 370 ? -6.451 -5.827 15.408 1.00 93.00 370 GLY A O 1
ATOM 3072 N N . PHE A 1 371 ? -6.846 -4.855 17.397 1.00 93.75 371 PHE A N 1
ATOM 3073 C CA . PHE A 1 371 ? -8.185 -5.432 17.571 1.00 93.75 371 PHE A CA 1
ATOM 3074 C C . PHE A 1 371 ? -9.256 -4.740 16.735 1.00 93.75 371 PHE A C 1
ATOM 3076 O O . PHE A 1 371 ? -10.269 -5.376 16.420 1.00 93.75 371 PHE A O 1
ATOM 3083 N N . ASP A 1 372 ? -9.069 -3.466 16.387 1.00 96.56 372 ASP A N 1
ATOM 3084 C CA . ASP A 1 372 ? -10.050 -2.695 15.634 1.00 96.56 372 ASP A CA 1
ATOM 3085 C C . ASP A 1 372 ? -9.876 -2.944 14.122 1.00 96.56 372 ASP A C 1
ATOM 3087 O O . ASP A 1 372 ? -8.817 -2.673 13.563 1.00 96.56 372 ASP A O 1
ATOM 3091 N N . PRO A 1 373 ? -10.903 -3.414 13.391 1.00 97.94 373 PRO A N 1
ATOM 3092 C CA . PRO A 1 373 ? -10.829 -3.603 11.943 1.00 97.94 373 PRO A CA 1
ATOM 3093 C C . PRO A 1 373 ? -10.472 -2.342 11.144 1.00 97.94 373 PRO A C 1
ATOM 3095 O O . PRO A 1 373 ? -10.006 -2.464 10.007 1.00 97.94 373 PRO A O 1
ATOM 3098 N N . VAL A 1 374 ? -10.673 -1.143 11.707 1.00 98.38 374 VAL A N 1
ATOM 3099 C CA . VAL A 1 374 ? -10.204 0.122 11.119 1.00 98.38 374 VAL A CA 1
ATOM 3100 C C . VAL A 1 374 ? -8.690 0.117 10.956 1.00 98.38 374 VAL A C 1
ATOM 3102 O O . VAL A 1 374 ? -8.222 0.641 9.946 1.00 98.38 374 VAL A O 1
ATOM 3105 N N . PHE A 1 375 ? -7.941 -0.539 11.850 1.00 98.50 375 PHE A N 1
ATOM 3106 C CA . PHE A 1 375 ? -6.491 -0.712 11.761 1.00 98.50 375 PHE A CA 1
ATOM 3107 C C . PHE A 1 375 ? -6.062 -1.188 10.372 1.00 98.50 375 PHE A C 1
ATOM 3109 O O . PHE A 1 375 ? -5.211 -0.565 9.742 1.00 98.50 375 PHE A O 1
ATOM 3116 N N . LEU A 1 376 ? -6.697 -2.244 9.847 1.00 98.62 376 LEU A N 1
ATOM 3117 C CA . LEU A 1 376 ? -6.339 -2.821 8.547 1.00 98.62 376 LEU A CA 1
ATOM 3118 C C . LEU A 1 376 ? -6.513 -1.816 7.404 1.00 98.62 376 LEU A C 1
ATOM 3120 O O . LEU A 1 376 ? -5.631 -1.657 6.561 1.00 98.62 376 LEU A O 1
ATOM 3124 N N . SER A 1 377 ? -7.653 -1.127 7.363 1.00 98.62 377 SER A N 1
ATOM 3125 C CA . SER A 1 377 ? -7.949 -0.172 6.294 1.00 98.62 377 SER A CA 1
ATOM 3126 C C . SER A 1 377 ? -7.153 1.121 6.430 1.00 98.62 377 SER A C 1
ATOM 3128 O O . SER A 1 377 ? -6.751 1.706 5.421 1.00 98.62 377 SER A O 1
ATOM 3130 N N . TYR A 1 378 ? -6.905 1.559 7.659 1.00 98.62 378 TYR A N 1
ATOM 3131 C CA . TYR A 1 378 ? -6.070 2.709 7.954 1.00 98.62 378 TYR A CA 1
ATOM 3132 C C . TYR A 1 378 ? -4.618 2.448 7.532 1.00 98.62 378 TYR A C 1
ATOM 3134 O O . TYR A 1 378 ? -4.097 3.166 6.675 1.00 98.62 378 TYR A O 1
ATOM 3142 N N . HIS A 1 379 ? -4.014 1.351 7.999 1.00 98.56 379 HIS A N 1
ATOM 3143 C CA . HIS A 1 379 ? -2.672 0.932 7.585 1.00 98.56 379 HIS A CA 1
ATOM 3144 C C . HIS A 1 379 ? -2.587 0.632 6.088 1.00 98.56 379 HIS A C 1
ATOM 3146 O O . HIS A 1 379 ? -1.561 0.894 5.466 1.00 98.56 379 HIS A O 1
ATOM 3152 N N . GLY A 1 380 ? -3.676 0.178 5.460 1.00 98.19 380 GLY A N 1
ATOM 3153 C CA . GLY A 1 380 ? -3.767 0.071 4.003 1.00 98.19 380 GLY A CA 1
ATOM 3154 C C . GLY A 1 380 ? -3.554 1.406 3.280 1.00 98.19 380 GLY A C 1
ATOM 3155 O O . GLY A 1 380 ? -2.959 1.429 2.199 1.00 98.19 380 GLY A O 1
ATOM 3156 N N . ASN A 1 381 ? -3.997 2.524 3.865 1.00 98.12 381 ASN A N 1
ATOM 3157 C CA . ASN A 1 381 ? -3.773 3.860 3.309 1.00 98.12 381 ASN A CA 1
ATOM 3158 C C . ASN A 1 381 ? -2.376 4.397 3.643 1.00 98.12 381 ASN A C 1
ATOM 3160 O O . ASN A 1 381 ? -1.762 5.052 2.802 1.00 98.12 381 ASN A O 1
ATOM 3164 N N . ILE A 1 382 ? -1.851 4.079 4.827 1.00 98.12 382 ILE A N 1
ATOM 3165 C CA . ILE A 1 382 ? -0.469 4.395 5.211 1.00 98.12 382 ILE A CA 1
ATOM 3166 C C . ILE A 1 382 ? 0.513 3.706 4.265 1.00 98.12 382 ILE A C 1
ATOM 3168 O O . ILE A 1 382 ? 1.360 4.369 3.673 1.00 98.12 382 ILE A O 1
ATOM 3172 N N . ASP A 1 383 ? 0.320 2.415 3.994 1.00 97.56 383 ASP A N 1
ATOM 3173 C CA . ASP A 1 383 ? 1.117 1.671 3.021 1.00 97.56 383 ASP A CA 1
ATOM 3174 C C . ASP A 1 383 ? 1.007 2.255 1.602 1.00 97.56 383 ASP A C 1
ATOM 3176 O O . ASP A 1 383 ? 2.006 2.384 0.891 1.00 97.56 383 ASP A O 1
ATOM 3180 N N . ARG A 1 384 ? -0.197 2.683 1.196 1.00 96.19 384 ARG A N 1
ATOM 3181 C CA . ARG A 1 384 ? -0.416 3.372 -0.084 1.00 96.19 384 ARG A CA 1
ATOM 3182 C C . ARG A 1 384 ? 0.388 4.674 -0.179 1.00 96.19 384 ARG A C 1
ATOM 3184 O O . ARG A 1 384 ? 0.944 4.959 -1.238 1.00 96.19 384 ARG A O 1
ATOM 3191 N N . ILE A 1 385 ? 0.444 5.473 0.886 1.00 96.25 385 ILE A N 1
ATOM 3192 C CA . ILE A 1 385 ? 1.202 6.736 0.918 1.00 96.25 385 ILE A CA 1
ATOM 3193 C C . ILE A 1 385 ? 2.707 6.463 0.929 1.00 96.25 385 ILE A C 1
ATOM 3195 O O . ILE A 1 385 ? 3.442 7.085 0.158 1.00 96.25 385 ILE A O 1
ATOM 3199 N N . THR A 1 386 ? 3.156 5.480 1.708 1.00 95.38 386 THR A N 1
ATOM 3200 C CA . THR A 1 386 ? 4.540 4.998 1.684 1.00 95.38 386 THR A CA 1
ATOM 3201 C C . THR A 1 386 ? 4.936 4.553 0.277 1.00 95.38 386 THR A C 1
ATOM 3203 O O . THR A 1 386 ? 5.969 4.975 -0.235 1.00 95.38 386 THR A O 1
ATOM 3206 N N . GLU A 1 387 ? 4.091 3.795 -0.426 1.00 93.19 387 GLU A N 1
ATOM 3207 C CA . GLU A 1 387 ? 4.354 3.384 -1.809 1.00 93.19 387 GLU A CA 1
ATOM 3208 C C . GLU A 1 387 ? 4.477 4.575 -2.774 1.00 93.19 387 GLU A C 1
ATOM 3210 O O . GLU A 1 387 ? 5.339 4.573 -3.655 1.00 93.19 387 GLU A O 1
ATOM 3215 N N . ILE A 1 388 ? 3.666 5.625 -2.599 1.00 92.44 388 ILE A N 1
ATOM 3216 C CA . ILE A 1 388 ? 3.793 6.871 -3.375 1.00 92.44 388 ILE A CA 1
ATOM 3217 C C . ILE A 1 388 ? 5.155 7.531 -3.116 1.00 92.44 388 ILE A C 1
ATOM 3219 O O . ILE A 1 388 ? 5.818 7.977 -4.060 1.00 92.44 388 ILE A O 1
ATOM 3223 N N . PHE A 1 389 ? 5.605 7.574 -1.859 1.00 93.12 389 PHE A N 1
ATOM 3224 C CA . PHE A 1 389 ? 6.921 8.105 -1.510 1.00 93.12 389 PHE A CA 1
ATOM 3225 C C . PHE A 1 389 ? 8.048 7.297 -2.168 1.00 93.12 389 PHE A C 1
ATOM 3227 O O . PHE A 1 389 ? 8.937 7.884 -2.792 1.00 93.12 389 PHE A O 1
ATOM 3234 N N . LEU A 1 390 ? 7.981 5.965 -2.082 1.00 90.62 390 LEU A N 1
ATOM 3235 C CA . LEU A 1 390 ? 8.984 5.058 -2.641 1.00 90.62 390 LEU A CA 1
ATOM 3236 C C . LEU A 1 390 ? 9.064 5.177 -4.168 1.00 90.62 390 LEU A C 1
ATOM 3238 O O . LEU A 1 390 ? 10.150 5.311 -4.729 1.00 90.62 390 LEU A O 1
ATOM 3242 N N . ARG A 1 391 ? 7.919 5.205 -4.861 1.00 88.00 391 ARG A N 1
ATOM 3243 C CA . ARG A 1 391 ? 7.880 5.320 -6.330 1.00 88.00 391 ARG A CA 1
ATOM 3244 C C . ARG A 1 391 ? 8.288 6.690 -6.853 1.00 88.00 391 ARG A C 1
ATOM 3246 O O . ARG A 1 391 ? 8.803 6.777 -7.967 1.00 88.00 391 ARG A O 1
ATOM 3253 N N . SER A 1 392 ? 8.061 7.753 -6.082 1.00 87.94 392 SER A N 1
ATOM 3254 C CA . SER A 1 392 ? 8.463 9.110 -6.478 1.00 87.94 392 SER A CA 1
ATOM 3255 C C . SER A 1 392 ? 9.968 9.360 -6.336 1.00 87.94 392 SER A C 1
ATOM 3257 O O . SER A 1 392 ? 10.461 10.364 -6.850 1.00 87.94 392 SER A O 1
ATOM 3259 N N . ARG A 1 393 ? 10.721 8.447 -5.704 1.00 85.44 393 ARG A N 1
ATOM 3260 C CA . ARG A 1 393 ? 12.166 8.586 -5.476 1.00 85.44 393 ARG A CA 1
ATOM 3261 C C . ARG A 1 393 ? 12.943 7.374 -5.965 1.00 85.44 393 ARG A C 1
ATOM 3263 O O . ARG A 1 393 ? 13.090 6.366 -5.283 1.00 85.44 393 ARG A O 1
ATOM 3270 N N . ARG A 1 394 ? 13.529 7.509 -7.152 1.00 71.31 394 ARG A N 1
ATOM 3271 C CA . ARG A 1 394 ? 14.506 6.540 -7.656 1.00 71.31 394 ARG A CA 1
ATOM 3272 C C . ARG A 1 394 ? 15.832 6.714 -6.909 1.00 71.31 394 ARG A C 1
ATOM 3274 O O . ARG A 1 394 ? 16.345 7.825 -6.837 1.00 71.31 394 ARG A O 1
ATOM 3281 N N . GLY A 1 395 ? 16.381 5.622 -6.376 1.00 70.44 395 GLY A N 1
ATOM 3282 C CA . GLY A 1 395 ? 17.673 5.623 -5.675 1.00 70.44 395 GLY A CA 1
ATOM 3283 C C . GLY A 1 395 ? 17.602 5.857 -4.164 1.00 70.44 395 GLY A C 1
ATOM 3284 O O . GLY A 1 395 ? 18.600 6.270 -3.581 1.00 70.44 395 GLY A O 1
ATOM 3285 N N . LEU A 1 396 ? 16.449 5.608 -3.531 1.00 76.94 396 LEU A N 1
ATOM 3286 C CA . LEU A 1 396 ? 16.373 5.552 -2.071 1.00 76.94 396 LEU A CA 1
ATOM 3287 C C . LEU A 1 396 ? 17.340 4.497 -1.527 1.00 76.94 396 LEU A C 1
ATOM 3289 O O . LEU A 1 396 ? 17.336 3.347 -1.970 1.00 76.94 396 LEU A O 1
ATOM 3293 N N . THR A 1 397 ? 18.143 4.904 -0.551 1.00 71.19 397 THR A N 1
ATOM 3294 C CA . THR A 1 397 ? 19.009 4.004 0.205 1.00 71.19 397 THR A CA 1
ATOM 3295 C C . THR A 1 397 ? 18.310 3.664 1.506 1.00 71.19 397 THR A C 1
ATOM 3297 O O . THR A 1 397 ? 18.040 4.555 2.308 1.00 71.19 397 THR A O 1
ATOM 3300 N N . PHE A 1 398 ? 18.045 2.380 1.710 1.00 76.38 398 PHE A N 1
ATOM 3301 C CA . PHE A 1 398 ? 17.684 1.854 3.019 1.00 76.38 398 PHE A CA 1
ATOM 3302 C C . PHE A 1 398 ? 18.972 1.625 3.797 1.00 76.38 398 PHE A C 1
ATOM 3304 O O . PHE A 1 398 ? 19.935 1.045 3.286 1.00 76.38 398 PHE A O 1
ATOM 3311 N N . THR A 1 399 ? 19.016 2.158 5.005 1.00 68.06 399 THR A N 1
ATOM 3312 C CA . THR A 1 399 ? 20.200 2.163 5.860 1.00 68.06 399 THR A CA 1
ATOM 3313 C C . THR A 1 399 ? 20.314 0.891 6.690 1.00 68.06 399 THR A C 1
ATOM 3315 O O . THR A 1 399 ? 21.341 0.686 7.344 1.00 68.06 399 THR A O 1
ATOM 3318 N N . SER A 1 400 ? 19.287 0.033 6.652 1.00 66.44 400 SER A N 1
ATOM 3319 C CA . SER A 1 400 ? 19.172 -1.090 7.564 1.00 66.44 400 SER A CA 1
ATOM 3320 C C . SER A 1 400 ? 18.583 -2.360 6.962 1.00 66.44 400 SER A C 1
ATOM 3322 O O . SER A 1 400 ? 17.613 -2.359 6.212 1.00 66.44 400 SER A O 1
ATOM 3324 N N . SER A 1 401 ? 19.182 -3.492 7.341 1.00 70.12 401 SER A N 1
ATOM 3325 C CA . SER A 1 401 ? 18.699 -4.840 7.019 1.00 70.12 401 SER A CA 1
ATOM 3326 C C . SER A 1 401 ? 17.762 -5.341 8.117 1.00 70.12 401 SER A C 1
ATOM 3328 O O . SER A 1 401 ? 18.054 -6.341 8.769 1.00 70.12 401 SER A O 1
ATOM 3330 N N . PHE A 1 402 ? 16.667 -4.623 8.378 1.00 79.12 402 PHE A N 1
ATOM 3331 C CA . PHE A 1 402 ? 15.696 -5.069 9.375 1.00 79.12 402 PHE A CA 1
ATOM 3332 C C . PHE A 1 402 ? 14.948 -6.301 8.872 1.00 79.12 402 PHE A C 1
ATOM 3334 O O . PHE A 1 402 ? 14.226 -6.220 7.875 1.00 79.12 402 PHE A O 1
ATOM 3341 N N . PRO A 1 403 ? 15.062 -7.442 9.561 1.00 82.06 403 PRO A N 1
ATOM 3342 C CA . PRO A 1 403 ? 14.226 -8.578 9.244 1.00 82.06 403 PRO A CA 1
ATOM 3343 C C . PRO A 1 403 ? 12.793 -8.246 9.663 1.00 82.06 403 PRO A C 1
ATOM 3345 O O . PRO A 1 403 ? 12.526 -7.967 10.833 1.00 82.06 403 PRO A O 1
ATOM 3348 N N . LEU A 1 404 ? 11.863 -8.316 8.712 1.00 88.19 404 LEU A N 1
ATOM 3349 C CA . LEU A 1 404 ? 10.429 -8.134 8.944 1.00 88.19 404 LEU A CA 1
ATOM 3350 C C . LEU A 1 404 ? 9.844 -9.380 9.626 1.00 88.19 404 LEU A C 1
ATOM 3352 O O . LEU A 1 404 ? 9.025 -10.108 9.070 1.00 88.19 404 LEU A O 1
ATOM 3356 N N . ARG A 1 405 ? 10.349 -9.701 10.819 1.00 88.94 405 ARG A N 1
ATOM 3357 C CA . ARG A 1 405 ? 9.927 -10.883 11.569 1.00 88.94 405 ARG A CA 1
ATOM 3358 C C . ARG A 1 405 ? 8.488 -10.724 12.053 1.00 88.94 405 ARG A C 1
ATOM 3360 O O . ARG A 1 405 ? 8.097 -9.617 12.405 1.00 88.94 405 ARG A O 1
ATOM 3367 N N . PRO A 1 406 ? 7.724 -11.822 12.131 1.00 92.81 406 PRO A N 1
ATOM 3368 C CA . PRO A 1 406 ? 8.088 -13.206 11.831 1.00 92.81 406 PRO A CA 1
ATOM 3369 C C . PRO A 1 406 ? 7.703 -13.643 10.401 1.00 92.81 406 PRO A C 1
ATOM 3371 O O . PRO A 1 406 ? 7.552 -14.839 10.155 1.00 92.81 406 PRO A O 1
ATOM 3374 N N . PHE A 1 407 ? 7.541 -12.717 9.449 1.00 91.31 407 PHE A N 1
ATOM 3375 C CA . PHE A 1 407 ? 7.021 -13.004 8.106 1.00 91.31 407 PHE A CA 1
ATOM 3376 C C . PHE A 1 407 ? 8.029 -13.696 7.187 1.00 91.31 407 PHE A C 1
ATOM 3378 O O . PHE A 1 407 ? 9.040 -13.112 6.814 1.00 91.31 407 PHE A O 1
ATOM 3385 N N . ILE A 1 408 ? 7.716 -14.896 6.707 1.00 88.06 408 ILE A N 1
ATOM 3386 C CA . ILE A 1 408 ? 8.547 -15.624 5.737 1.00 88.06 408 ILE A CA 1
ATOM 3387 C C . ILE A 1 408 ? 7.825 -15.769 4.393 1.00 88.06 408 ILE A C 1
ATOM 3389 O O . ILE A 1 408 ? 6.632 -15.480 4.274 1.00 88.06 408 ILE A O 1
ATOM 3393 N N . ASN A 1 409 ? 8.550 -16.217 3.363 1.00 85.62 409 ASN A N 1
ATOM 3394 C CA . ASN A 1 409 ? 7.991 -16.521 2.038 1.00 85.62 409 ASN A CA 1
ATOM 3395 C C . ASN A 1 409 ? 7.197 -15.347 1.446 1.00 85.62 409 ASN A C 1
ATOM 3397 O O . ASN A 1 409 ? 6.065 -15.514 0.994 1.00 85.62 409 ASN A O 1
ATOM 3401 N N . GLN A 1 410 ? 7.787 -14.146 1.476 1.00 83.62 410 GLN A N 1
ATOM 3402 C CA . GLN A 1 410 ? 7.114 -12.915 1.056 1.00 83.62 410 GLN A CA 1
ATOM 3403 C C . GLN A 1 410 ? 5.804 -12.652 1.835 1.00 83.62 410 GLN A C 1
ATOM 3405 O O . GLN A 1 410 ? 4.798 -12.270 1.248 1.00 83.62 410 GLN A O 1
ATOM 3410 N N . ALA A 1 411 ? 5.817 -12.869 3.155 1.00 88.88 411 ALA A N 1
ATOM 3411 C CA . ALA A 1 411 ? 4.697 -12.632 4.067 1.00 88.88 411 ALA A CA 1
ATOM 3412 C C . ALA A 1 411 ? 3.459 -13.475 3.751 1.00 88.88 411 ALA A C 1
ATOM 3414 O O . ALA A 1 411 ? 2.335 -13.067 4.004 1.00 88.88 411 ALA A O 1
ATOM 3415 N N . ARG A 1 412 ? 3.667 -14.679 3.216 1.00 88.56 412 ARG A N 1
ATOM 3416 C CA . ARG A 1 412 ? 2.604 -15.682 3.056 1.00 88.56 412 ARG A CA 1
ATOM 3417 C C . ARG A 1 412 ? 2.440 -16.563 4.286 1.00 88.56 412 ARG A C 1
ATOM 3419 O O . ARG A 1 412 ? 1.394 -17.168 4.483 1.00 88.56 412 ARG A O 1
ATOM 3426 N N . GLU A 1 413 ? 3.485 -16.643 5.102 1.00 90.56 413 GLU A N 1
ATOM 3427 C CA . GLU A 1 413 ? 3.578 -17.533 6.252 1.00 90.56 413 GLU A CA 1
ATOM 3428 C C . GLU A 1 413 ? 4.327 -16.842 7.401 1.00 90.56 413 GLU A C 1
ATOM 3430 O O . GLU A 1 413 ? 5.041 -15.856 7.198 1.00 90.56 413 GLU A O 1
ATOM 3435 N N . LEU A 1 414 ? 4.193 -17.391 8.612 1.00 92.50 414 LEU A N 1
ATOM 3436 C CA . LEU A 1 414 ? 4.907 -16.935 9.805 1.00 92.50 414 LEU A CA 1
ATOM 3437 C C . LEU A 1 414 ? 5.883 -18.005 10.291 1.00 92.50 414 LEU A C 1
ATOM 3439 O O . LEU A 1 414 ? 5.554 -19.190 10.317 1.00 92.50 414 LEU A O 1
ATOM 3443 N N . SER A 1 415 ? 7.052 -17.576 10.760 1.00 91.81 415 SER A N 1
ATOM 3444 C CA . SER A 1 415 ? 7.964 -18.416 11.532 1.00 91.81 415 SER A CA 1
ATOM 3445 C C . SER A 1 415 ? 8.598 -17.639 12.680 1.00 91.81 415 SER A C 1
ATOM 3447 O O . SER A 1 415 ? 9.470 -16.790 12.485 1.00 91.81 415 SER A O 1
ATOM 3449 N N . TYR A 1 416 ? 8.167 -17.978 13.895 1.00 91.44 416 TYR A N 1
ATOM 3450 C CA . TYR A 1 416 ? 8.634 -17.374 15.146 1.00 91.44 416 TYR A CA 1
ATOM 3451 C C . TYR A 1 416 ? 9.992 -17.908 15.619 1.00 91.44 416 TYR A C 1
ATOM 3453 O O . TYR A 1 416 ? 10.608 -17.326 16.506 1.00 91.44 416 TYR A O 1
ATOM 3461 N N . SER A 1 417 ? 10.453 -19.028 15.057 1.00 89.00 417 SER A N 1
ATOM 3462 C CA . SER A 1 417 ? 11.683 -19.705 15.481 1.00 89.00 417 SER A CA 1
ATOM 3463 C C . SER A 1 417 ? 12.798 -19.666 14.442 1.00 89.00 417 SER A C 1
ATOM 3465 O O . SER A 1 417 ? 13.863 -20.229 14.686 1.00 89.00 417 SER A O 1
ATOM 3467 N N . ASP A 1 418 ? 12.563 -19.088 13.264 1.00 84.25 418 ASP A N 1
ATOM 3468 C CA . ASP A 1 418 ? 13.592 -19.051 12.230 1.00 84.25 418 ASP A CA 1
ATOM 3469 C C . ASP A 1 418 ? 14.611 -17.933 12.528 1.00 84.25 418 ASP A C 1
ATOM 3471 O O . ASP A 1 418 ? 14.246 -16.785 12.766 1.00 84.25 418 ASP A O 1
ATOM 3475 N N . PRO A 1 419 ? 15.915 -18.233 12.594 1.00 79.19 419 PRO A N 1
ATOM 3476 C CA . PRO A 1 419 ? 16.904 -17.209 12.905 1.00 79.19 419 PRO A CA 1
ATOM 3477 C C . PRO A 1 419 ? 17.380 -16.440 11.662 1.00 79.19 419 PRO A C 1
ATOM 3479 O O . PRO A 1 419 ? 18.036 -15.410 11.805 1.00 79.19 419 PRO A O 1
ATOM 3482 N N . ARG A 1 420 ? 17.101 -16.920 10.441 1.00 77.75 420 ARG A N 1
ATOM 3483 C CA . ARG A 1 420 ? 17.749 -16.438 9.208 1.00 77.75 420 ARG A CA 1
ATOM 3484 C C . ARG A 1 420 ? 17.233 -15.063 8.797 1.00 77.75 420 ARG A C 1
ATOM 3486 O O . ARG A 1 420 ? 16.084 -14.932 8.434 1.00 77.75 420 ARG A O 1
ATOM 3493 N N . GLU A 1 421 ? 18.071 -14.037 8.746 1.00 67.12 421 GLU A N 1
ATOM 3494 C CA . GLU A 1 421 ? 17.619 -12.669 8.422 1.00 67.12 421 GLU A CA 1
ATOM 3495 C C . GLU A 1 421 ? 17.086 -12.501 6.985 1.00 67.12 421 GLU A C 1
ATOM 3497 O O . GLU A 1 421 ? 16.151 -11.744 6.757 1.00 67.12 421 GLU A O 1
ATOM 3502 N N . TYR A 1 422 ? 17.621 -13.256 6.022 1.00 65.25 422 TYR A N 1
ATOM 3503 C CA . TYR A 1 422 ? 17.355 -13.087 4.585 1.00 65.25 422 TYR A CA 1
ATOM 3504 C C . TYR A 1 422 ? 16.093 -13.789 4.057 1.00 65.25 422 TYR A C 1
ATOM 3506 O O . TYR A 1 422 ? 15.796 -13.695 2.869 1.00 65.25 422 TYR A O 1
ATOM 3514 N N . ILE A 1 423 ? 15.369 -14.540 4.892 1.00 66.75 423 ILE A N 1
ATOM 3515 C CA . ILE A 1 423 ? 14.085 -15.148 4.487 1.00 66.75 423 ILE A CA 1
ATOM 3516 C C . ILE A 1 423 ? 12.888 -14.241 4.792 1.00 66.75 423 ILE A C 1
ATOM 3518 O O . ILE A 1 423 ? 11.772 -14.531 4.354 1.00 66.75 423 ILE A O 1
ATOM 3522 N N . TYR A 1 424 ? 13.128 -13.183 5.571 1.00 64.62 424 TYR A N 1
ATOM 3523 C CA . TYR A 1 424 ? 12.139 -12.187 5.934 1.00 64.62 424 TYR A CA 1
ATOM 3524 C C . TYR A 1 424 ? 12.018 -11.186 4.792 1.00 64.62 424 TYR A C 1
ATOM 3526 O O . TYR A 1 424 ? 13.011 -10.806 4.178 1.00 64.62 424 TYR A O 1
ATOM 3534 N N . THR A 1 425 ? 10.783 -10.857 4.440 1.00 58.16 425 THR A N 1
ATOM 3535 C CA . THR A 1 425 ? 10.414 -10.193 3.185 1.00 58.16 425 THR A CA 1
ATOM 3536 C C . THR A 1 425 ? 11.302 -8.998 2.847 1.00 58.16 425 THR A C 1
ATOM 3538 O O . THR A 1 425 ? 11.373 -8.045 3.617 1.00 58.16 425 THR A O 1
ATOM 3541 N N . MET A 1 426 ? 11.955 -9.040 1.685 1.00 52.81 426 MET A N 1
ATOM 3542 C CA . MET A 1 426 ? 12.732 -7.913 1.177 1.00 52.81 426 MET A CA 1
ATOM 3543 C C . MET A 1 426 ? 11.809 -6.743 0.825 1.00 52.81 426 MET A C 1
ATOM 3545 O O . MET A 1 426 ? 10.675 -6.927 0.373 1.00 52.81 426 MET A O 1
ATOM 3549 N N . VAL A 1 427 ? 12.320 -5.527 0.998 1.00 51.00 427 VAL A N 1
ATOM 3550 C CA . VAL A 1 427 ? 11.689 -4.305 0.500 1.00 51.00 427 VAL A CA 1
ATOM 3551 C C . VAL A 1 427 ? 11.675 -4.342 -1.030 1.00 51.00 427 VAL A C 1
ATOM 3553 O O . VAL A 1 427 ? 12.733 -4.447 -1.645 1.00 51.00 427 VAL A O 1
ATOM 3556 N N . GLY A 1 428 ? 10.497 -4.219 -1.647 1.00 44.09 428 GLY A N 1
ATOM 3557 C CA . GLY A 1 428 ? 10.384 -3.911 -3.079 1.00 44.09 428 GLY A CA 1
ATOM 3558 C C . GLY A 1 428 ? 10.065 -5.061 -4.041 1.00 44.09 428 GLY A C 1
ATOM 3559 O O . GLY A 1 428 ? 10.091 -4.824 -5.245 1.00 44.09 428 GLY A O 1
ATOM 3560 N N . ASP A 1 429 ? 9.702 -6.256 -3.569 1.00 30.47 429 ASP A N 1
ATOM 3561 C CA . ASP A 1 429 ? 9.132 -7.289 -4.451 1.00 30.47 429 ASP A CA 1
ATOM 3562 C C . ASP A 1 429 ? 7.639 -6.992 -4.716 1.00 30.47 429 ASP A C 1
ATOM 3564 O O . ASP A 1 429 ? 6.756 -7.500 -4.015 1.00 30.47 429 ASP A O 1
ATOM 3568 N N . THR A 1 430 ? 7.363 -6.138 -5.710 1.00 32.00 430 THR A N 1
ATOM 3569 C CA . THR A 1 430 ? 6.046 -5.995 -6.371 1.00 32.00 430 THR A CA 1
ATOM 3570 C C . THR A 1 430 ? 6.090 -6.498 -7.798 1.00 32.00 430 THR A C 1
ATOM 3572 O O . THR A 1 430 ? 7.017 -6.057 -8.519 1.00 32.00 430 THR A O 1
#

Secondary structure (DSSP, 8-state):
------PPP-----------------IIIIIHHHHHS-TTS-TTTHHHHHHHHHHHHHHHSS--TT-HHHHHHHHHHHHHHHHTT-SS--S-GGGSPPHHHHHHHHHHHHTT--SSTTSPP----SSPPP--------PPPBGGGS-HHHHHHHHHHIIIII-TTSTTSHHHHHHHHHHHH---SSTTHHHHHHHHHHHHHHHHTSPPPB--TTSGGGG-TTSTTSSS-GGGT-SEEEETTTEEEE-TTT-PBPP---TTTTSS-B----THHHH---SHHHHHHHHHHHHHHHHHHHHTT-S-SS--TTTTGGGTPPTT--S----B--TT--GGG-TTTTSHHHHHHHHHHHHHHHH-TTTTBTTTGGGSTHHHHHHHHHHHHHHHHHHH-TTPPP------TTEETTTTEE-SS---GGGBPPTT--

Sequence (430 aa):
MASGFKSLPLADNGHDTQKAGEIEPTWQDNISKLFSAPYWLPEDTRESVGASWIAMMKFWGPTDLSNYDHVKKKATSIYQHCRSKSMPLTDDPSQYFPEEALELIRHWTNQGYRKVSTDPIVRETVIPEPHDPPVTWRNRKDIRNLTPEELQTYRAKLEDILGVGRVKSKWQELEFLHANWCLHYQEATFLWHRAYLRYVEELIDFPIPYWNCLAAESKDPNSEFSGLPKEFCDEEYEHPTKGTRPNPLRYALALIDDPDVEKHRFVERDPILYSREAGEEWNRKVRMFELYQEQIGFSLQQKTYSQPMNITQEQGLPYGTSWASIPEFDEEQLDEDYPYRAEFDGLFEQPHDNIHGWIGPDMANNSFTGFDPVFLSYHGNIDRITEIFLRSRRGLTFTSSFPLRPFINQARELSYSDPREYIYTMVGDT

Foldseek 3Di:
DDDDPDDDDDPCPDDPPPDDDQPQAAQVPAQLCCQQFNPLDDNVCRNVNSVVQQVVCVVVHPARSNDLVRCLVCLQVVLVCLVVVVPPPDPDPSNRDDPVSSVSSQSCNQQPRHNDPPDHGDGDRPDPDDDDDPDDDQDAAALVPDDLVLLLLVQLLCCPQQVQQDPPGVLVVLLVCQLPQADDQFLCRLVLLVLSLVQVCLSSVHRHHAHPCLPPCCLPLPDCSHADNCLLQDQWGQHPPPGIDGGSLPFGAFDDPDPVCPPRGGDDWDPCSNVSPPDPVSNVLSNLSVVLNVLLVVLLPFQASADQQCPVVVVVDDRRPRPADDFFAALQDDPVRQPGLPHNRSSNVNSVSNVLNSGHDQSRGSSRVSSRSNSSNHSVVVSVSVVVSVVVHDPHDDNDLDQSAQAFPSSNDGDPPDPDSVRRHDPDPD